Protein AF-A0A522E3K8-F1 (afdb_monomer)

Solvent-accessible surface area (backbone atoms only — not comparable to full-atom values): 30258 Å² total; per-residue (Å²): 134,67,96,82,61,86,82,84,88,85,77,76,88,51,61,49,51,64,60,54,20,60,74,68,75,45,88,80,84,86,80,88,83,59,98,28,49,69,34,51,29,43,29,39,96,42,34,34,47,38,62,95,49,87,54,55,74,51,59,80,55,60,70,47,19,50,51,47,54,36,49,75,70,76,42,31,36,39,35,31,27,65,37,67,68,54,11,47,53,50,15,45,55,36,9,66,66,32,43,83,74,56,54,74,78,45,46,59,54,25,44,54,48,16,54,55,43,23,56,71,42,100,68,58,32,72,66,30,48,50,44,21,55,10,27,53,18,30,13,31,52,50,54,71,46,50,41,69,68,45,52,52,53,51,54,52,34,36,76,71,61,57,42,33,36,39,20,17,28,67,67,57,54,80,70,57,98,71,58,21,35,30,24,33,39,61,42,62,49,39,77,41,92,100,77,42,79,38,70,60,55,40,50,60,50,52,44,43,47,65,28,16,20,29,77,99,78,36,84,46,11,34,24,38,37,51,32,91,36,72,69,49,36,52,54,48,42,51,52,55,73,74,34,74,42,59,70,86,73,70,67,58,87,42,65,71,52,42,45,37,50,52,48,37,34,28,44,74,60,76,21,43,30,69,65,47,45,52,56,55,52,58,72,32,71,50,28,66,73,63,70,65,53,65,73,56,52,53,52,50,52,53,40,51,52,52,36,33,77,72,51,26,32,44,77,55,96,69,35,43,42,46,30,78,61,27,33,48,41,47,75,64,69,51,49,59,67,44,51,52,50,46,52,52,24,50,58,47,37,73,77,45,79,77,43,71,66,17,56,44,33,54,50,42,64,25,74,80,49,56,83,63,60,82,78,51,84,93,46,47,66,63,48,50,53,47,49,66,76,40,53,87,37,52,46,65,86,82,65,53,91,87,41,86,57,25,64,56,51,55,15,11,50,49,49,30,55,53,49,51,38,33,21,68,53,53,48,67,44,57,44,25,72,74,69,70,41,39,64,18,41,48,53,52,51,48,53,49,50,47,50,44,43,48,47,49,31,55,52,28,56,76,71,65,38,64,69,60,28,56,50,43,54,51,53,41,53,28,56,72,53,26,30,48,79,81,40,59,68,44,49,74,42,78,85,31,48,46,68,47,28,51,52,35,40,76,71,69,39,55,44,69,66,47,57,67,70,48,53,64,71,63,38,21,75,71,59,35,56,73,46,28,52,50,43,50,34,58,73,70,69,45,76,79,79,75,82,78,75,84,74,77,88,76,131

Mean predicted aligned error: 6.34 Å

Structure (mmCIF, N/CA/C/O backbone):
data_AF-A0A522E3K8-F1
#
_entry.id   AF-A0A522E3K8-F1
#
loop_
_atom_site.group_PDB
_atom_site.id
_atom_site.type_symbol
_atom_site.label_atom_id
_atom_site.label_alt_id
_atom_site.label_comp_id
_atom_site.label_asym_id
_atom_site.label_entity_id
_atom_site.label_seq_id
_atom_site.pdbx_PDB_ins_code
_atom_site.Cartn_x
_atom_site.Cartn_y
_atom_site.Cartn_z
_atom_site.occupancy
_atom_site.B_iso_or_equiv
_atom_site.auth_seq_id
_atom_site.auth_comp_id
_atom_site.auth_asym_id
_atom_site.auth_atom_id
_atom_site.pdbx_PDB_model_num
ATOM 1 N N . MET A 1 1 ? -5.417 -13.067 -26.392 1.00 51.47 1 MET A N 1
ATOM 2 C CA . MET A 1 1 ? -6.442 -12.063 -26.023 1.00 51.47 1 MET A CA 1
ATOM 3 C C . MET A 1 1 ? -7.796 -12.547 -26.508 1.00 51.47 1 MET A C 1
ATOM 5 O O . MET A 1 1 ? -7.837 -13.231 -27.523 1.00 51.47 1 MET A O 1
ATOM 9 N N . ALA A 1 2 ? -8.871 -12.213 -25.799 1.00 69.19 2 ALA A N 1
ATOM 10 C CA . ALA A 1 2 ? -10.239 -12.568 -26.163 1.00 69.19 2 ALA A CA 1
ATOM 11 C C . ALA A 1 2 ? -10.971 -11.306 -26.665 1.00 69.19 2 ALA A C 1
ATOM 13 O O . ALA A 1 2 ? -11.668 -10.669 -25.883 1.00 69.19 2 ALA A O 1
ATOM 14 N N . PRO A 1 3 ? -10.811 -10.908 -27.944 1.00 68.88 3 PRO A N 1
ATOM 15 C CA . PRO A 1 3 ? -11.401 -9.673 -28.484 1.00 68.88 3 PRO A CA 1
ATOM 16 C C . PRO A 1 3 ? -12.938 -9.681 -28.503 1.00 68.88 3 PRO A C 1
ATOM 18 O O . PRO A 1 3 ? -13.552 -8.653 -28.748 1.00 68.88 3 PRO A O 1
ATOM 21 N N . LYS A 1 4 ? -13.555 -10.843 -28.257 1.00 83.56 4 LYS A N 1
ATOM 22 C CA . LYS A 1 4 ? -15.007 -11.037 -28.145 1.00 83.56 4 LYS A CA 1
ATOM 23 C C . LYS A 1 4 ? -15.462 -11.297 -26.706 1.00 83.56 4 LYS A C 1
ATOM 25 O O . LYS A 1 4 ? -16.575 -11.772 -26.502 1.00 83.56 4 LYS A O 1
ATOM 30 N N . ALA A 1 5 ? -14.590 -11.094 -25.718 1.00 92.25 5 ALA A N 1
ATOM 31 C CA . ALA A 1 5 ? -14.992 -11.233 -24.328 1.00 92.25 5 ALA A CA 1
ATOM 32 C C . ALA A 1 5 ? -16.076 -10.199 -24.015 1.00 92.25 5 ALA A C 1
ATOM 34 O O . ALA A 1 5 ? -15.936 -9.024 -24.349 1.00 92.25 5 ALA A O 1
ATOM 35 N N . GLN A 1 6 ? -17.145 -10.646 -23.364 1.00 92.50 6 GLN A N 1
ATOM 36 C CA . GLN A 1 6 ? -18.132 -9.735 -22.812 1.00 92.50 6 GLN A CA 1
ATOM 37 C C . GLN A 1 6 ? -17.495 -8.975 -21.645 1.00 92.50 6 GLN A C 1
ATOM 39 O O . GLN A 1 6 ? -16.929 -9.587 -20.737 1.00 92.50 6 GLN A O 1
ATOM 44 N N . ILE A 1 7 ? -17.591 -7.647 -21.675 1.00 92.88 7 ILE A N 1
ATOM 45 C CA . ILE A 1 7 ? -17.121 -6.781 -20.595 1.00 92.88 7 ILE A CA 1
ATOM 46 C C . ILE A 1 7 ? -18.321 -6.433 -19.718 1.00 92.88 7 ILE A C 1
ATOM 48 O O . ILE A 1 7 ? -19.308 -5.882 -20.196 1.00 92.88 7 ILE A O 1
ATOM 52 N N . LEU A 1 8 ? -18.220 -6.753 -18.429 1.00 94.81 8 LEU A N 1
ATOM 53 C CA . LEU A 1 8 ? -19.134 -6.278 -17.396 1.00 94.81 8 LEU A CA 1
ATOM 54 C C . LEU A 1 8 ? -18.349 -5.340 -16.475 1.00 94.81 8 LEU A C 1
ATOM 56 O O . LEU A 1 8 ? -17.441 -5.786 -15.774 1.00 94.81 8 LEU A O 1
ATOM 60 N N . ALA A 1 9 ? -18.681 -4.049 -16.500 1.00 93.50 9 ALA A N 1
ATOM 61 C CA . ALA A 1 9 ? -18.054 -3.034 -15.660 1.00 93.50 9 ALA A CA 1
ATOM 62 C C . ALA A 1 9 ? -18.948 -2.718 -14.453 1.00 93.50 9 ALA A C 1
ATOM 64 O O . ALA A 1 9 ? -20.136 -2.451 -14.611 1.00 93.50 9 ALA A O 1
ATOM 65 N N . LEU A 1 10 ? -18.368 -2.749 -13.252 1.00 92.00 10 LEU A N 1
ATOM 66 C CA . LEU A 1 10 ? -19.035 -2.383 -12.002 1.00 92.00 10 LEU A CA 1
ATOM 67 C C . LEU A 1 10 ? -18.313 -1.173 -11.410 1.00 92.00 10 LEU A C 1
ATOM 69 O O . LEU A 1 10 ? -17.104 -1.234 -11.182 1.00 92.00 10 LEU A O 1
ATOM 73 N N . SER A 1 11 ? -19.042 -0.091 -11.152 1.00 88.25 11 SER A N 1
ATOM 74 C CA . SER A 1 11 ? -18.493 1.134 -10.571 1.00 88.25 11 SER A CA 1
ATOM 75 C C . SER A 1 11 ? -19.371 1.651 -9.435 1.00 88.25 11 SER A C 1
ATOM 77 O O . SER A 1 11 ? -20.544 1.298 -9.321 1.00 88.25 11 SER A O 1
ATOM 79 N N . ALA A 1 12 ? -18.800 2.524 -8.602 1.00 83.94 12 ALA A N 1
ATOM 80 C CA . ALA A 1 12 ? -19.603 3.451 -7.812 1.00 83.94 12 ALA A CA 1
ATOM 81 C C . ALA A 1 12 ? -20.347 4.429 -8.743 1.00 83.94 12 ALA A C 1
ATOM 83 O O . ALA A 1 12 ? -20.093 4.462 -9.954 1.00 83.94 12 ALA A O 1
ATOM 84 N N . THR A 1 13 ? -21.241 5.241 -8.179 1.00 82.75 13 THR A N 1
ATOM 85 C CA . THR A 1 13 ? -21.840 6.361 -8.910 1.00 82.75 13 THR A CA 1
ATOM 86 C C . THR A 1 13 ? -20.735 7.311 -9.357 1.00 82.75 13 THR A C 1
ATOM 88 O O . THR A 1 13 ? -19.937 7.766 -8.540 1.00 82.75 13 THR A O 1
ATOM 91 N N . ILE A 1 14 ? -20.677 7.563 -10.660 1.00 88.44 14 ILE A N 1
ATOM 92 C CA . ILE A 1 14 ? -19.719 8.458 -11.307 1.00 88.44 14 ILE A CA 1
ATOM 93 C C . ILE A 1 14 ? -20.481 9.339 -12.290 1.00 88.44 14 ILE A C 1
ATOM 95 O O . ILE A 1 14 ? -21.460 8.894 -12.896 1.00 88.44 14 ILE A O 1
ATOM 99 N N . LYS A 1 15 ? -20.027 10.577 -12.458 1.00 90.38 15 LYS A N 1
ATOM 100 C CA . LYS A 1 15 ? -20.745 11.590 -13.234 1.00 90.38 15 LYS A CA 1
ATOM 101 C C . LYS A 1 15 ? -20.801 11.264 -14.727 1.00 90.38 15 LYS A C 1
ATOM 103 O O . LYS A 1 15 ? -21.875 11.242 -15.322 1.00 90.38 15 LYS A O 1
ATOM 108 N N . ASN A 1 16 ? -19.669 10.896 -15.320 1.00 93.12 16 ASN A N 1
ATOM 109 C CA . ASN A 1 16 ? -19.554 10.542 -16.735 1.00 93.12 16 ASN A CA 1
ATOM 110 C C . ASN A 1 16 ? -19.748 9.035 -17.015 1.00 93.12 16 ASN A C 1
ATOM 112 O O . ASN A 1 16 ? -19.123 8.470 -17.911 1.00 93.12 16 ASN A O 1
ATOM 116 N N . ALA A 1 17 ? -20.649 8.362 -16.285 1.00 93.81 17 ALA A N 1
ATOM 117 C CA . ALA A 1 17 ? -20.928 6.930 -16.476 1.00 93.81 17 ALA A CA 1
ATOM 118 C C . ALA A 1 17 ? -21.375 6.589 -17.908 1.00 93.81 17 ALA A C 1
ATOM 120 O O . ALA A 1 17 ? -21.001 5.547 -18.448 1.00 93.81 17 ALA A O 1
ATOM 121 N N . LYS A 1 18 ? -22.154 7.482 -18.532 1.00 95.06 18 LYS A N 1
ATOM 122 C CA . LYS A 1 18 ? -22.599 7.330 -19.921 1.00 95.06 18 LYS A CA 1
ATOM 123 C C . LYS A 1 18 ? -21.429 7.326 -20.898 1.00 95.06 18 LYS A C 1
ATOM 125 O O . LYS A 1 18 ? -21.363 6.453 -21.748 1.00 95.06 18 LYS A O 1
ATOM 130 N N . GLU A 1 19 ? -20.482 8.237 -20.717 1.00 95.25 19 GLU A N 1
ATOM 131 C CA . GLU A 1 19 ? -19.286 8.319 -21.550 1.00 95.25 19 GLU A CA 1
ATOM 132 C C . GLU A 1 19 ? -18.464 7.021 -21.495 1.00 95.25 19 GLU A C 1
ATOM 134 O O . GLU A 1 19 ? -18.046 6.491 -22.523 1.00 95.25 19 GLU A O 1
ATOM 139 N N . LEU A 1 20 ? -18.282 6.458 -20.296 1.00 94.69 20 LEU A N 1
ATOM 140 C CA . LEU A 1 20 ? -17.601 5.173 -20.122 1.00 94.69 20 LEU A CA 1
ATOM 141 C C . LEU A 1 20 ? -18.371 4.007 -20.753 1.00 94.69 20 LEU A C 1
ATOM 143 O O . LEU A 1 20 ? -17.749 3.120 -21.338 1.00 94.69 20 LEU A O 1
ATOM 147 N N . ALA A 1 21 ? -19.701 3.991 -20.641 1.00 95.44 21 ALA A N 1
ATOM 148 C CA . ALA A 1 21 ? -20.534 2.971 -21.271 1.00 95.44 21 ALA A CA 1
ATOM 149 C C . ALA A 1 21 ? -20.460 3.046 -22.803 1.00 95.44 21 ALA A C 1
ATOM 151 O O . ALA A 1 21 ? -20.283 2.014 -23.450 1.00 95.44 21 ALA A O 1
ATOM 152 N N . ASP A 1 22 ? -20.505 4.256 -23.364 1.00 95.75 22 ASP A N 1
ATOM 153 C CA . ASP A 1 22 ? -20.378 4.500 -24.800 1.00 95.75 22 ASP A CA 1
ATOM 154 C C . ASP A 1 22 ? -18.996 4.046 -25.309 1.00 95.75 22 ASP A C 1
ATOM 156 O O . ASP A 1 22 ? -18.911 3.318 -26.299 1.00 95.75 22 ASP A O 1
ATOM 160 N N . TRP A 1 23 ? -17.915 4.368 -24.586 1.00 95.06 23 TRP A N 1
ATOM 161 C CA . TRP A 1 23 ? -16.562 3.896 -24.912 1.00 95.06 23 TRP A CA 1
ATOM 162 C C . TRP A 1 23 ? -16.442 2.364 -24.889 1.00 95.06 23 TRP A C 1
ATOM 164 O O . TRP A 1 23 ? -15.825 1.767 -25.775 1.00 95.06 23 TRP A O 1
ATOM 174 N N . LEU A 1 24 ? -17.039 1.710 -23.889 1.00 93.94 24 LEU A N 1
ATOM 175 C CA . LEU A 1 24 ? -17.042 0.250 -23.766 1.00 93.94 24 LEU A CA 1
ATOM 176 C C . LEU A 1 24 ? -18.034 -0.438 -24.718 1.00 93.94 24 LEU A C 1
ATOM 178 O O . LEU A 1 24 ? -18.063 -1.670 -24.756 1.00 93.94 24 LEU A O 1
ATOM 182 N N . ASN A 1 25 ? -18.838 0.329 -25.466 1.00 93.50 25 ASN A N 1
ATOM 183 C CA . ASN A 1 25 ? -19.976 -0.162 -26.242 1.00 93.50 25 ASN A CA 1
ATOM 184 C C . ASN A 1 25 ? -20.892 -1.070 -25.394 1.00 93.50 25 ASN A C 1
ATOM 186 O O . ASN A 1 25 ? -21.233 -2.194 -25.775 1.00 93.50 25 ASN A O 1
ATOM 190 N N . ALA A 1 26 ? -21.224 -0.599 -24.193 1.00 95.50 26 ALA A N 1
ATOM 191 C CA . ALA A 1 26 ? -21.972 -1.333 -23.186 1.00 95.50 26 ALA A CA 1
ATOM 192 C C . ALA A 1 26 ? -23.319 -0.663 -22.895 1.00 95.50 26 ALA A C 1
ATOM 194 O O . ALA A 1 26 ? -23.451 0.559 -22.918 1.00 95.50 26 ALA A O 1
ATOM 195 N N . ALA A 1 27 ? -24.326 -1.471 -22.561 1.00 97.06 27 ALA A N 1
ATOM 196 C CA . ALA A 1 27 ? -25.574 -0.944 -22.028 1.00 97.06 27 ALA A CA 1
ATOM 197 C C . ALA A 1 27 ? -25.332 -0.346 -20.634 1.00 97.06 27 ALA A C 1
ATOM 199 O O . ALA A 1 27 ? -24.762 -1.004 -19.760 1.00 97.06 27 ALA A O 1
ATOM 200 N N . LEU A 1 28 ? -25.787 0.890 -20.424 1.00 96.56 28 LEU A N 1
ATOM 201 C CA . LEU A 1 28 ? -25.683 1.571 -19.140 1.00 96.56 28 LEU A CA 1
ATOM 202 C C . LEU A 1 28 ? -26.894 1.250 -18.260 1.00 96.56 28 LEU A C 1
ATOM 204 O O . LEU A 1 28 ? -28.037 1.488 -18.646 1.00 96.56 28 LEU A O 1
ATOM 208 N N . PHE A 1 29 ? -26.628 0.776 -17.046 1.00 95.38 29 PHE A N 1
ATOM 209 C CA . PHE A 1 29 ? -27.624 0.641 -15.990 1.00 95.38 29 PHE A CA 1
ATOM 210 C C . PHE A 1 29 ? -27.194 1.489 -14.793 1.00 95.38 29 PHE A C 1
ATOM 212 O O . PHE A 1 29 ? -26.160 1.220 -14.183 1.00 95.38 29 PHE A O 1
ATOM 219 N N . ILE A 1 30 ? -27.983 2.515 -14.468 1.00 93.00 30 ILE A N 1
ATOM 220 C CA . ILE A 1 30 ? -27.790 3.360 -13.285 1.00 93.00 30 ILE A CA 1
ATOM 221 C C . ILE A 1 30 ? -28.925 3.064 -12.314 1.00 93.00 30 ILE A C 1
ATOM 223 O O . ILE A 1 30 ? -30.093 3.051 -12.698 1.00 93.00 30 ILE A O 1
ATOM 227 N N . SER A 1 31 ? -28.577 2.845 -11.050 1.00 90.38 31 SER A N 1
ATOM 228 C CA . SER A 1 31 ? -29.545 2.714 -9.972 1.00 90.38 31 SER A CA 1
ATOM 229 C C . SER A 1 31 ? -29.001 3.359 -8.707 1.00 90.38 31 SER A C 1
ATOM 231 O O . SER A 1 31 ? -27.842 3.166 -8.345 1.00 90.38 31 SER A O 1
ATOM 233 N N . ASP A 1 32 ? -29.862 4.108 -8.035 1.00 86.25 32 ASP A N 1
ATOM 234 C CA . ASP A 1 32 ? -29.684 4.649 -6.691 1.00 86.25 32 ASP A CA 1
ATOM 235 C C . ASP A 1 32 ? -30.239 3.702 -5.612 1.00 86.25 32 ASP A C 1
ATOM 237 O O . ASP A 1 32 ? -30.225 4.027 -4.423 1.00 86.25 32 ASP A O 1
ATOM 241 N N . PHE A 1 33 ? -30.714 2.512 -6.006 1.00 90.19 33 PHE A N 1
ATOM 242 C CA . PHE A 1 33 ? -31.269 1.535 -5.084 1.00 90.19 33 PHE A C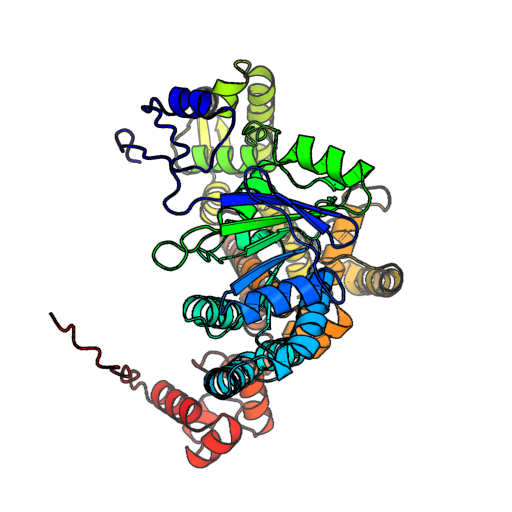A 1
ATOM 243 C C . PHE A 1 33 ? -30.236 1.132 -4.032 1.00 90.19 33 PHE A C 1
ATOM 245 O O . PHE A 1 33 ? -29.145 0.641 -4.338 1.00 90.19 33 PHE A O 1
ATOM 252 N N . ARG A 1 34 ? -30.625 1.264 -2.762 1.00 88.94 34 ARG A N 1
ATOM 253 C CA . ARG A 1 34 ? -29.852 0.773 -1.621 1.00 88.94 34 ARG A CA 1
ATOM 254 C C . ARG A 1 34 ? -30.723 -0.145 -0.766 1.00 88.94 34 ARG A C 1
ATOM 256 O O . ARG A 1 34 ? -31.820 0.259 -0.388 1.00 88.94 34 ARG A O 1
ATOM 263 N N . PRO A 1 35 ? -30.234 -1.348 -0.394 1.00 89.50 35 PRO A N 1
ATOM 264 C CA . PRO A 1 35 ? -30.987 -2.269 0.462 1.00 89.50 35 PRO A CA 1
ATOM 265 C C . PRO A 1 35 ? -31.319 -1.702 1.846 1.00 89.50 35 PRO A C 1
ATOM 267 O O . PRO A 1 35 ? -32.273 -2.139 2.480 1.00 89.50 35 PRO A O 1
ATOM 270 N N . VAL A 1 36 ? -30.501 -0.763 2.330 1.00 93.81 36 VAL A N 1
ATOM 271 C CA . VAL A 1 36 ? -30.665 -0.086 3.617 1.00 93.81 36 VAL A CA 1
ATOM 272 C C . VAL A 1 36 ? -30.681 1.413 3.354 1.00 93.81 36 VAL A C 1
ATOM 274 O O . VAL A 1 36 ? -29.772 1.933 2.702 1.00 93.81 36 VAL A O 1
ATOM 277 N N . LYS A 1 37 ? -31.709 2.105 3.856 1.00 94.69 37 LYS A N 1
ATOM 278 C CA . LYS A 1 37 ? -31.842 3.560 3.712 1.00 94.69 37 LYS A CA 1
ATOM 279 C C . LYS A 1 37 ? -30.668 4.263 4.398 1.00 94.69 37 LYS A C 1
ATOM 281 O O . LYS A 1 37 ? -30.340 3.916 5.529 1.00 94.69 37 LYS A O 1
ATOM 286 N N . LEU A 1 38 ? -30.064 5.253 3.744 1.00 96.00 38 LEU A N 1
ATOM 287 C CA . LEU A 1 38 ? -29.028 6.101 4.339 1.00 96.00 38 LEU A CA 1
ATOM 288 C C . LEU A 1 38 ? -29.617 7.458 4.723 1.00 96.00 38 LEU A C 1
ATOM 290 O O . LEU A 1 38 ? -30.297 8.076 3.909 1.00 96.00 38 LEU A O 1
ATOM 294 N N . TYR A 1 39 ? -29.306 7.918 5.932 1.00 97.12 39 TYR A N 1
ATOM 295 C CA . TYR A 1 39 ? -29.454 9.314 6.331 1.00 97.12 39 TYR A CA 1
ATOM 296 C C . TYR A 1 39 ? -28.076 9.976 6.383 1.00 97.12 39 TYR A C 1
ATOM 298 O O . TYR A 1 39 ? -27.229 9.588 7.193 1.00 97.12 39 TYR A O 1
ATOM 306 N N . GLU A 1 40 ? -27.854 10.950 5.504 1.00 97.19 40 GLU A N 1
ATOM 307 C CA . GLU A 1 40 ? -26.673 11.817 5.513 1.00 97.19 40 GLU A CA 1
ATOM 308 C C . GLU A 1 40 ? -26.946 13.014 6.434 1.00 97.19 40 GLU A C 1
ATOM 310 O O . GLU A 1 40 ? -28.063 13.535 6.468 1.00 97.19 40 GLU A O 1
ATOM 315 N N . GLY A 1 41 ? -25.954 13.417 7.222 1.00 96.06 41 GLY A N 1
ATOM 316 C CA . GLY A 1 41 ? -26.061 14.563 8.113 1.00 96.06 41 GLY A CA 1
ATOM 317 C C . GLY A 1 41 ? -24.718 15.214 8.406 1.00 96.06 41 GLY A C 1
ATOM 318 O O . GLY A 1 41 ? -23.658 14.618 8.191 1.00 96.06 41 GLY A O 1
ATOM 319 N N . VAL A 1 42 ? -24.781 16.438 8.918 1.00 96.31 42 VAL A N 1
ATOM 320 C CA . VAL A 1 42 ? -23.621 17.241 9.311 1.00 96.31 42 VAL A CA 1
ATOM 321 C C . VAL A 1 42 ? -23.700 17.523 10.808 1.00 96.31 42 VAL A C 1
ATOM 323 O O . VAL A 1 42 ? -24.779 17.787 11.341 1.00 96.31 42 VAL A O 1
ATOM 326 N N . SER A 1 43 ? -22.566 17.396 11.492 1.00 94.94 43 SER A N 1
ATOM 327 C CA . SER A 1 43 ? -22.425 17.684 12.919 1.00 94.94 43 SER A CA 1
ATOM 328 C C . SER A 1 43 ? -21.695 19.006 13.111 1.00 94.94 43 SER A C 1
ATOM 330 O O . SER A 1 43 ? -20.666 19.244 12.474 1.00 94.94 43 SER A O 1
ATOM 332 N N . THR A 1 44 ? -22.239 19.879 13.952 1.00 92.69 44 THR A N 1
ATOM 333 C CA . THR A 1 44 ? -21.642 21.166 14.338 1.00 92.69 44 THR A CA 1
ATOM 334 C C . THR A 1 44 ? -22.025 21.447 15.787 1.00 92.69 44 THR A C 1
ATOM 336 O O . THR A 1 44 ? -23.171 21.229 16.172 1.00 92.69 44 THR A O 1
ATOM 339 N N . ASP A 1 45 ? -21.068 21.857 16.622 1.00 87.31 45 ASP A N 1
ATOM 340 C CA . ASP A 1 45 ? -21.290 22.128 18.053 1.00 87.31 45 ASP A CA 1
ATOM 341 C C . ASP A 1 45 ? -22.011 20.988 18.810 1.00 87.31 45 ASP A C 1
ATOM 343 O O . ASP A 1 45 ? -22.822 21.209 19.709 1.00 87.31 45 ASP A O 1
ATOM 347 N N . SER A 1 46 ? -21.675 19.732 18.477 1.00 88.19 46 SER A N 1
ATOM 348 C CA . SER A 1 46 ? -22.287 18.507 19.034 1.00 88.19 46 SER A CA 1
ATOM 349 C C . SER A 1 46 ? -23.776 18.310 18.717 1.00 88.19 46 SER A C 1
ATOM 351 O O . SER A 1 46 ? -24.427 17.455 19.324 1.00 88.19 46 SER A O 1
ATOM 353 N N . GLU A 1 47 ? -24.325 19.055 17.762 1.00 92.25 47 GLU A N 1
ATOM 354 C CA . GLU A 1 47 ? -25.665 18.860 17.221 1.00 92.25 47 GLU A CA 1
ATOM 355 C C . GLU A 1 47 ? -25.579 18.314 15.797 1.00 92.25 47 GLU A C 1
ATOM 357 O O . GLU A 1 47 ? -24.864 18.845 14.950 1.00 92.25 47 GLU A O 1
ATOM 362 N N . ILE A 1 48 ? -26.304 17.227 15.534 1.00 94.81 48 ILE A N 1
ATOM 363 C CA . ILE A 1 48 ? -26.312 16.582 14.222 1.00 94.81 48 ILE A CA 1
ATOM 364 C C . ILE A 1 48 ? -27.614 16.920 13.523 1.00 94.81 48 ILE A C 1
ATOM 366 O O . ILE A 1 48 ? -28.689 16.614 14.040 1.00 94.81 48 ILE A O 1
ATOM 370 N N . ARG A 1 49 ? -27.510 17.476 12.318 1.00 95.44 49 ARG A N 1
ATOM 371 C CA . ARG A 1 49 ? -28.639 17.744 11.426 1.00 95.44 49 ARG A CA 1
ATOM 372 C C . ARG A 1 49 ? -28.636 16.714 10.302 1.00 95.44 49 ARG A C 1
ATOM 374 O O . ARG A 1 49 ? -27.648 16.596 9.585 1.00 95.44 49 ARG A O 1
ATOM 381 N N . PHE A 1 50 ? -29.717 15.944 10.170 1.00 95.56 50 PHE A N 1
ATOM 382 C CA . PHE A 1 50 ? -29.873 14.944 9.109 1.00 95.56 50 PHE A CA 1
ATOM 383 C C . PHE A 1 50 ? -30.814 15.429 8.010 1.00 95.56 50 PHE A C 1
ATOM 385 O O . PHE A 1 50 ? -31.826 16.077 8.272 1.00 95.56 50 PHE A O 1
ATOM 392 N N . HIS A 1 51 ? -30.551 14.989 6.784 1.00 91.19 51 HIS A N 1
ATOM 393 C CA . HIS A 1 51 ? -31.480 15.141 5.673 1.00 91.19 51 HIS A CA 1
ATOM 394 C C . HIS A 1 51 ? -32.551 14.046 5.732 1.00 91.19 51 HIS A C 1
ATOM 396 O O . HIS A 1 51 ? -32.272 12.862 5.538 1.00 91.19 51 HIS A O 1
ATOM 402 N N . GLY A 1 52 ? -33.801 14.434 5.998 1.00 87.62 52 GLY A N 1
ATOM 403 C CA . GLY A 1 52 ? -34.952 13.523 5.970 1.00 87.62 52 GLY A CA 1
ATOM 404 C C . GLY A 1 52 ? -35.180 12.699 7.245 1.00 87.62 52 GLY A C 1
ATOM 405 O O . GLY A 1 52 ? -35.950 11.735 7.208 1.00 87.62 52 GLY A O 1
ATOM 406 N N . LYS A 1 53 ? -34.534 13.063 8.359 1.00 91.69 53 LYS A N 1
ATOM 407 C CA . LYS A 1 53 ? -34.767 12.525 9.710 1.00 91.69 53 LYS A CA 1
ATOM 408 C C . LYS A 1 53 ? -34.504 13.624 10.745 1.00 91.69 53 LYS A C 1
ATOM 410 O O . LYS A 1 53 ? -33.708 14.520 10.492 1.00 91.69 53 LYS A O 1
ATOM 415 N N . GLU A 1 54 ? -35.138 13.540 11.912 1.00 93.06 54 GLU A N 1
ATOM 416 C CA . GLU A 1 54 ? -34.803 14.411 13.042 1.00 93.06 54 GLU A CA 1
ATOM 417 C C . GLU A 1 54 ? -33.345 14.239 13.495 1.00 93.06 54 GLU A C 1
ATOM 419 O O . GLU A 1 54 ? -32.826 13.124 13.634 1.00 93.06 54 GLU A O 1
ATOM 424 N N . GLY A 1 55 ? -32.703 15.384 13.719 1.00 93.19 55 GLY A N 1
ATOM 425 C CA . GLY A 1 55 ? -31.391 15.492 14.334 1.00 93.19 55 GLY A CA 1
ATOM 426 C C . GLY A 1 55 ? -31.402 15.169 15.825 1.00 93.19 55 GLY A C 1
ATOM 427 O O . GLY A 1 55 ? -32.454 15.019 16.445 1.00 93.19 55 GLY A O 1
ATOM 428 N N . TYR A 1 56 ? -30.218 15.075 16.419 1.00 93.81 56 TYR A N 1
ATOM 429 C CA . TYR A 1 56 ? -30.082 14.944 17.868 1.00 93.81 56 TYR A CA 1
ATOM 430 C C . TYR A 1 56 ? -28.742 15.506 18.348 1.00 93.81 56 TYR A C 1
ATOM 432 O O . TYR A 1 56 ? -27.778 15.618 17.586 1.00 93.81 56 TYR A O 1
ATOM 440 N N . LYS A 1 57 ? -28.681 15.835 19.641 1.00 91.75 57 LYS A N 1
ATOM 441 C CA . LYS A 1 57 ? -27.462 16.298 20.313 1.00 91.75 57 LYS A CA 1
ATOM 442 C C . LYS A 1 57 ? -26.665 15.130 20.877 1.00 91.75 57 LYS A C 1
ATOM 444 O O . LYS A 1 57 ? -27.232 14.187 21.430 1.00 91.75 57 LYS A O 1
ATOM 449 N N . ILE A 1 58 ? -25.346 15.208 20.759 1.00 88.25 58 ILE A N 1
ATOM 450 C CA . ILE A 1 58 ? -24.399 14.270 21.354 1.00 88.25 58 ILE A CA 1
ATOM 451 C C . ILE A 1 58 ? -23.893 14.830 22.679 1.00 88.25 58 ILE A C 1
ATOM 453 O O . ILE A 1 58 ? -23.472 15.980 22.771 1.00 88.25 58 ILE A O 1
ATOM 457 N N . ALA A 1 59 ? -23.930 13.997 23.715 1.00 78.19 59 ALA A N 1
ATOM 458 C CA . ALA A 1 59 ? -23.319 14.305 25.000 1.00 78.19 59 ALA A CA 1
ATOM 459 C C . ALA A 1 59 ? -21.811 13.985 24.989 1.00 78.19 59 ALA A C 1
ATOM 461 O O . ALA A 1 59 ? -21.379 13.069 24.294 1.00 78.19 59 ALA A O 1
ATOM 462 N N . ASP A 1 60 ? -21.041 14.683 25.831 1.00 64.88 60 ASP A N 1
ATOM 463 C CA . ASP A 1 60 ? -19.672 14.317 26.232 1.00 64.88 60 ASP A CA 1
ATOM 464 C C . ASP A 1 60 ? -18.631 14.160 25.107 1.00 64.88 60 ASP A C 1
ATOM 466 O O . ASP A 1 60 ? -17.968 13.125 24.988 1.00 64.88 60 ASP A O 1
ATOM 470 N N . GLY A 1 61 ? -18.398 15.240 24.357 1.00 66.00 61 GLY A N 1
ATOM 471 C CA . GLY A 1 61 ? -17.376 15.290 23.310 1.00 66.00 61 GLY A CA 1
ATOM 472 C C . GLY A 1 61 ? -17.832 14.576 22.041 1.00 66.00 61 GLY A C 1
ATOM 473 O O . GLY A 1 61 ? -18.317 13.451 22.077 1.00 66.00 61 GLY A O 1
ATOM 474 N N . GLU A 1 62 ? -17.685 15.245 20.903 1.00 81.12 62 GLU A N 1
ATOM 475 C CA . GLU A 1 62 ? -18.363 14.852 19.667 1.00 81.12 62 GLU A CA 1
ATOM 476 C C . GLU A 1 62 ? -17.976 13.432 19.207 1.00 81.12 62 GLU A C 1
ATOM 478 O O . GLU A 1 62 ? -18.841 12.584 18.991 1.00 81.12 62 GLU A O 1
ATOM 483 N N . ASP A 1 63 ? -16.678 13.115 19.171 1.00 91.81 63 ASP A N 1
ATOM 484 C CA . ASP A 1 63 ? -16.190 11.814 18.704 1.00 91.81 63 ASP A CA 1
ATOM 485 C C . ASP A 1 63 ? -16.530 10.646 19.657 1.00 91.81 63 ASP A C 1
ATOM 487 O O . ASP A 1 63 ? -17.083 9.619 19.244 1.00 91.81 63 ASP A O 1
ATOM 491 N N . GLU A 1 64 ? -16.156 10.751 20.938 1.00 93.38 64 GLU A N 1
ATOM 492 C CA . GLU A 1 64 ? -16.378 9.685 21.919 1.00 93.38 64 GLU A CA 1
ATOM 493 C C . GLU A 1 64 ? -17.855 9.531 22.263 1.00 93.38 64 GLU A C 1
ATOM 495 O O . GLU A 1 64 ? -18.317 8.399 22.418 1.00 93.38 64 GLU A O 1
ATOM 500 N N . GLY A 1 65 ? -18.600 10.634 22.327 1.00 93.94 65 GLY A N 1
ATOM 501 C CA . GLY A 1 65 ? -20.046 10.637 22.499 1.00 93.94 65 GLY A CA 1
ATOM 502 C C . GLY A 1 65 ? -20.753 9.906 21.359 1.00 93.94 65 GLY A C 1
ATOM 503 O O . GLY A 1 65 ? -21.597 9.043 21.610 1.00 93.94 65 GLY A O 1
ATOM 504 N N . LEU A 1 66 ? -20.343 10.135 20.104 1.00 94.75 66 LEU A N 1
ATOM 505 C CA . LEU A 1 66 ? -20.842 9.383 18.946 1.00 94.75 66 LEU A CA 1
ATOM 506 C C . LEU A 1 66 ? -20.556 7.881 19.057 1.00 94.75 66 LEU A C 1
ATOM 508 O O . LEU A 1 66 ? -21.419 7.059 18.720 1.00 94.75 66 LEU A O 1
ATOM 512 N N . ALA A 1 67 ? -19.360 7.510 19.516 1.00 96.00 67 ALA A N 1
ATOM 513 C CA . ALA A 1 67 ? -18.979 6.115 19.705 1.00 96.00 67 ALA A CA 1
ATOM 514 C C . ALA A 1 67 ? -19.783 5.450 20.835 1.00 96.00 67 ALA A C 1
ATOM 516 O O . ALA A 1 67 ? -20.311 4.353 20.645 1.00 96.00 67 ALA A O 1
ATOM 517 N N . LEU A 1 68 ? -19.933 6.124 21.978 1.00 95.25 68 LEU A N 1
ATOM 518 C CA . LEU A 1 68 ? -20.720 5.653 23.120 1.00 95.25 68 LEU A CA 1
ATOM 519 C C . LEU A 1 68 ? -22.196 5.501 22.761 1.00 95.25 68 LEU A C 1
ATOM 521 O O . LEU A 1 68 ? -22.777 4.453 23.035 1.00 95.25 68 LEU A O 1
ATOM 525 N N . HIS A 1 69 ? -22.778 6.489 22.079 1.00 94.81 69 HIS A N 1
ATOM 526 C CA . HIS A 1 69 ? -24.146 6.417 21.572 1.00 94.81 69 HIS A CA 1
ATOM 527 C C . HIS A 1 69 ? -24.333 5.206 20.648 1.00 94.81 69 HIS A C 1
ATOM 529 O O . HIS A 1 69 ? -25.269 4.426 20.808 1.00 94.81 69 HIS A O 1
ATOM 535 N N . THR A 1 70 ? -23.404 4.999 19.710 1.00 95.44 70 THR A N 1
ATOM 536 C CA . THR A 1 70 ? -23.447 3.853 18.790 1.00 95.44 70 THR A CA 1
ATOM 537 C C . THR A 1 70 ? -23.416 2.518 19.539 1.00 95.44 70 THR A C 1
ATOM 539 O O . THR A 1 70 ? -24.211 1.624 19.245 1.00 95.44 70 THR A O 1
ATOM 542 N N . ILE A 1 71 ? -22.519 2.376 20.519 1.00 94.75 71 ILE A N 1
ATOM 543 C CA . ILE A 1 71 ? -22.402 1.154 21.325 1.00 94.75 71 ILE A CA 1
ATOM 544 C C . ILE A 1 71 ? -23.640 0.952 22.201 1.00 94.75 71 ILE A C 1
ATOM 546 O O . ILE A 1 71 ? -24.113 -0.177 22.313 1.00 94.75 71 ILE A O 1
ATOM 550 N N . GLY A 1 72 ? -24.201 2.025 22.767 1.00 93.50 72 GLY A N 1
ATOM 551 C CA . GLY A 1 72 ? -25.429 1.988 23.565 1.00 93.50 72 GLY A CA 1
ATOM 552 C C . GLY A 1 72 ? -26.638 1.457 22.790 1.00 93.50 72 GLY A C 1
ATOM 553 O O . GLY A 1 72 ? -27.491 0.790 23.365 1.00 93.50 72 GLY A O 1
ATOM 554 N N . LEU A 1 73 ? -26.665 1.660 21.469 1.00 93.44 73 LEU A N 1
ATOM 555 C CA . LEU A 1 73 ? -27.670 1.086 20.567 1.00 93.44 73 LEU A CA 1
ATOM 556 C C . LEU A 1 73 ? -27.362 -0.361 20.130 1.00 93.44 73 LEU A C 1
ATOM 558 O O . LEU A 1 73 ? -28.076 -0.922 19.297 1.00 93.44 73 LEU A O 1
ATOM 562 N N . GLY A 1 74 ? -26.278 -0.965 20.625 1.00 93.56 74 GLY A N 1
ATOM 563 C CA . GLY A 1 74 ? -25.807 -2.279 20.178 1.00 93.56 74 GLY A CA 1
ATOM 564 C C . GLY A 1 74 ? -25.313 -2.284 18.726 1.00 93.56 74 GLY A C 1
ATOM 565 O O . GLY A 1 74 ? -25.341 -3.320 18.056 1.00 93.56 74 GLY A O 1
ATOM 566 N N . LYS A 1 75 ? -24.899 -1.124 18.205 1.00 95.88 75 LYS A N 1
ATOM 567 C CA . LYS A 1 75 ? -24.470 -0.929 16.815 1.00 95.88 75 LYS A CA 1
ATOM 568 C C . LYS A 1 75 ? -22.946 -0.785 16.712 1.00 95.88 75 LYS A C 1
ATOM 570 O O . LYS A 1 75 ? -22.220 -0.830 17.703 1.00 95.88 75 LYS A O 1
ATOM 575 N N . GLN A 1 76 ? -22.455 -0.655 15.481 1.00 97.38 76 GLN A N 1
ATOM 576 C CA . GLN A 1 76 ? -21.035 -0.484 15.158 1.00 97.38 76 GLN A CA 1
ATOM 577 C C . GLN A 1 76 ? -20.835 0.757 14.287 1.00 97.38 76 GLN A C 1
ATOM 579 O O . GLN A 1 76 ? -21.741 1.111 13.524 1.00 97.38 76 GLN A O 1
ATOM 584 N N . ALA A 1 77 ? -19.651 1.371 14.359 1.00 98.06 77 ALA A N 1
ATOM 585 C CA . ALA A 1 77 ? -19.312 2.542 13.552 1.00 98.06 77 ALA A CA 1
ATOM 586 C C . ALA A 1 77 ? -17.915 2.487 12.922 1.00 98.06 77 ALA A C 1
ATOM 588 O O . ALA A 1 77 ? -16.978 1.906 13.480 1.00 98.06 77 ALA A O 1
ATOM 589 N N . LEU A 1 78 ? -17.786 3.163 11.779 1.00 98.31 78 LEU A N 1
ATOM 590 C CA . LEU A 1 78 ? -16.513 3.517 11.153 1.00 98.31 78 LEU A CA 1
ATOM 591 C C . LEU A 1 78 ? -16.267 5.019 11.299 1.00 98.31 78 LEU A C 1
ATOM 593 O O . LEU A 1 78 ? -17.149 5.810 10.991 1.00 98.31 78 LEU A O 1
ATOM 597 N N . PHE A 1 79 ? -15.065 5.409 11.707 1.00 98.19 79 PHE A N 1
ATOM 598 C CA . PHE A 1 79 ? -14.611 6.797 11.769 1.00 98.19 79 PHE A CA 1
ATOM 599 C C . PHE A 1 79 ? -13.474 6.994 10.767 1.00 98.19 79 PHE A C 1
ATOM 601 O O . PHE A 1 79 ? -12.423 6.366 10.895 1.00 98.19 79 PHE A O 1
ATOM 608 N N . PHE A 1 80 ? -13.659 7.870 9.787 1.00 97.62 80 PHE A N 1
ATOM 609 C CA . PHE A 1 80 ? -12.651 8.217 8.794 1.00 97.62 80 PHE A CA 1
ATOM 610 C C . PHE A 1 80 ? -11.923 9.507 9.172 1.00 97.62 80 PHE A C 1
ATOM 612 O O . PHE A 1 80 ? -12.542 10.542 9.416 1.00 97.62 80 PHE A O 1
ATOM 619 N N . VAL A 1 81 ? -10.593 9.431 9.212 1.00 96.25 81 VAL A N 1
ATOM 620 C CA . VAL A 1 81 ? -9.687 10.524 9.598 1.00 96.25 81 VAL A CA 1
ATOM 621 C C . VAL A 1 81 ? -8.549 10.682 8.591 1.00 96.25 81 VAL A C 1
ATOM 623 O O . VAL A 1 81 ? -8.180 9.740 7.889 1.00 96.25 81 VAL A O 1
ATOM 626 N N . ALA A 1 82 ? -7.934 11.862 8.539 1.00 93.06 82 ALA A N 1
ATOM 627 C CA . ALA A 1 82 ? -6.988 12.210 7.476 1.00 93.06 82 ALA A CA 1
ATOM 628 C C . ALA A 1 82 ? -5.633 11.489 7.573 1.00 93.06 82 ALA A C 1
ATOM 630 O O . ALA A 1 82 ? -4.968 11.267 6.557 1.00 93.06 82 ALA A O 1
ATOM 631 N N . THR A 1 83 ? -5.188 11.147 8.788 1.00 92.75 83 THR A N 1
ATOM 632 C CA . THR A 1 83 ? -3.833 10.626 9.027 1.00 92.75 83 THR A CA 1
ATOM 633 C C . THR A 1 83 ? -3.826 9.360 9.875 1.00 92.75 83 THR A C 1
ATOM 635 O O . THR A 1 83 ? -4.716 9.125 10.691 1.00 92.75 83 THR A O 1
ATOM 638 N N . ARG A 1 84 ? -2.764 8.557 9.729 1.00 93.06 84 ARG A N 1
ATOM 639 C CA . ARG A 1 84 ? -2.545 7.347 10.541 1.00 93.06 84 ARG A CA 1
ATOM 640 C C . ARG A 1 84 ? -2.467 7.682 12.033 1.00 93.06 84 ARG A C 1
ATOM 642 O O . ARG A 1 84 ? -3.108 7.023 12.841 1.00 93.06 84 ARG A O 1
ATOM 649 N N . ARG A 1 85 ? -1.751 8.759 12.381 1.00 94.19 85 ARG A N 1
ATOM 650 C CA . ARG A 1 85 ? -1.625 9.243 13.763 1.00 94.19 85 ARG A CA 1
ATOM 651 C C . ARG A 1 85 ? -2.981 9.637 14.346 1.00 94.19 85 ARG A C 1
ATOM 653 O O . ARG A 1 85 ? -3.263 9.287 15.488 1.00 94.19 85 ARG A O 1
ATOM 660 N N . SER A 1 86 ? -3.819 10.321 13.564 1.00 96.06 86 SER A N 1
ATOM 661 C CA . SER A 1 86 ? -5.186 10.658 13.975 1.00 96.06 86 SER A CA 1
ATOM 662 C C . SER A 1 86 ? -6.024 9.399 14.201 1.00 96.06 86 SER A C 1
ATOM 664 O O . SER A 1 86 ? -6.758 9.343 15.180 1.00 96.06 86 SER A O 1
ATOM 666 N N . ALA A 1 87 ? -5.879 8.368 13.357 1.00 97.38 87 ALA A N 1
ATOM 667 C CA . ALA A 1 87 ? -6.614 7.111 13.519 1.00 97.38 87 ALA A CA 1
ATOM 668 C C . ALA A 1 87 ? -6.223 6.413 14.825 1.00 97.38 87 ALA A C 1
ATOM 670 O O . ALA A 1 87 ? -7.098 6.078 15.624 1.00 97.38 87 ALA A O 1
ATOM 671 N N . GLU A 1 88 ? -4.920 6.267 15.082 1.00 98.00 88 GLU A N 1
ATOM 672 C CA . GLU A 1 88 ? -4.414 5.692 16.332 1.00 98.00 88 GLU A CA 1
ATOM 673 C C . GLU A 1 88 ? -4.888 6.474 17.564 1.00 98.00 88 GLU A C 1
ATOM 675 O O . GLU A 1 88 ? -5.402 5.883 18.512 1.00 98.00 88 GLU A O 1
ATOM 680 N N . SER A 1 89 ? -4.743 7.803 17.544 1.00 97.62 89 SER A N 1
ATOM 681 C CA . SER A 1 89 ? -5.104 8.665 18.673 1.00 97.62 89 SER A CA 1
ATOM 682 C C . SER A 1 89 ? -6.603 8.636 18.968 1.00 97.62 89 SER A C 1
ATOM 684 O O . SER A 1 89 ? -6.999 8.555 20.132 1.00 97.62 89 SER A O 1
ATOM 686 N N . LEU A 1 90 ? -7.436 8.658 17.925 1.00 97.56 90 LEU A N 1
ATOM 687 C CA . LEU A 1 90 ? -8.883 8.601 18.073 1.00 97.56 90 LEU A CA 1
ATOM 688 C C . LEU A 1 90 ? -9.341 7.238 18.608 1.00 97.56 90 LEU A C 1
ATOM 690 O O . LEU A 1 90 ? -10.174 7.187 19.509 1.00 97.56 90 LEU A O 1
ATOM 694 N N . ALA A 1 91 ? -8.764 6.136 18.116 1.00 98.31 91 ALA A N 1
ATOM 695 C CA . ALA A 1 91 ? -9.078 4.803 18.631 1.00 98.31 91 ALA A CA 1
ATOM 696 C C . ALA A 1 91 ? -8.705 4.666 20.109 1.00 98.31 91 ALA A C 1
ATOM 698 O O . ALA A 1 91 ? -9.466 4.076 20.871 1.00 98.31 91 ALA A O 1
ATOM 699 N N . GLU A 1 92 ? -7.568 5.223 20.535 1.00 97.94 92 GLU A N 1
ATOM 700 C CA . GLU A 1 92 ? -7.150 5.166 21.936 1.00 97.94 92 GLU A CA 1
ATOM 701 C C . GLU A 1 92 ? -8.119 5.932 22.850 1.00 97.94 92 GLU A C 1
ATOM 703 O O . GLU A 1 92 ? -8.577 5.375 23.858 1.00 97.94 92 GLU A O 1
ATOM 708 N N . ARG A 1 93 ? -8.486 7.162 22.461 1.00 96.50 93 ARG A N 1
ATOM 709 C CA . ARG A 1 93 ? -9.492 7.986 23.154 1.00 96.50 93 ARG A CA 1
ATOM 710 C C . ARG A 1 93 ? -10.829 7.255 23.276 1.00 96.50 93 ARG A C 1
ATOM 712 O O . ARG A 1 93 ? -11.318 7.051 24.390 1.00 96.50 93 ARG A O 1
ATOM 719 N N . ILE A 1 94 ? -11.362 6.769 22.152 1.00 96.56 94 ILE A N 1
ATOM 720 C CA . ILE A 1 94 ? -12.620 6.014 22.114 1.00 96.56 94 ILE A CA 1
ATOM 721 C C . ILE A 1 94 ? -12.517 4.757 22.983 1.00 96.56 94 ILE A C 1
ATOM 723 O O . ILE A 1 94 ? -13.402 4.515 23.802 1.00 96.56 94 ILE A O 1
ATOM 727 N N . SER A 1 95 ? -11.439 3.971 22.875 1.00 96.69 95 SER A N 1
ATOM 728 C CA . SER A 1 95 ? -11.282 2.727 23.647 1.00 96.69 95 SER A CA 1
ATOM 729 C C . SER A 1 95 ? -11.303 2.967 25.157 1.00 96.69 95 SER A C 1
ATOM 731 O O . SER A 1 95 ? -11.861 2.171 25.909 1.00 96.69 95 SER A O 1
ATOM 733 N N . THR A 1 96 ? -10.731 4.089 25.603 1.00 94.81 96 THR A N 1
ATOM 734 C CA . THR A 1 96 ? -10.639 4.439 27.023 1.00 94.81 96 THR A CA 1
ATOM 735 C C . THR A 1 96 ? -12.024 4.707 27.600 1.00 94.81 96 THR A C 1
ATOM 737 O O . THR A 1 96 ? -12.335 4.236 28.692 1.00 94.81 96 THR A O 1
ATOM 740 N N . ARG A 1 97 ? -12.874 5.410 26.845 1.00 92.81 97 ARG A N 1
ATOM 741 C CA . ARG A 1 97 ? -14.259 5.699 27.236 1.00 92.81 97 ARG A CA 1
ATOM 742 C C . ARG A 1 97 ? -15.159 4.471 27.121 1.00 92.81 97 ARG A C 1
ATOM 744 O O . ARG A 1 97 ? -15.934 4.182 28.023 1.00 92.81 97 ARG A O 1
ATOM 751 N N . THR A 1 98 ? -15.038 3.727 26.027 1.00 92.06 98 THR A N 1
ATOM 752 C CA . THR A 1 98 ? -15.957 2.630 25.689 1.00 92.06 98 THR A CA 1
ATOM 753 C C . THR A 1 98 ? -15.724 1.361 26.504 1.00 92.06 98 THR A C 1
ATOM 755 O O . THR A 1 98 ? -16.668 0.600 26.690 1.00 92.06 98 THR A O 1
ATOM 758 N N . LYS A 1 99 ? -14.532 1.165 27.089 1.00 89.81 99 LYS A N 1
ATOM 759 C CA . LYS A 1 99 ? -14.178 -0.012 27.908 1.00 89.81 99 LYS A CA 1
ATOM 760 C C . LYS A 1 99 ? -15.211 -0.368 28.988 1.00 89.81 99 LYS A C 1
ATOM 762 O O . LYS A 1 99 ? -15.439 -1.550 29.230 1.00 89.81 99 LYS A O 1
ATOM 767 N N . LEU A 1 100 ? -15.835 0.626 29.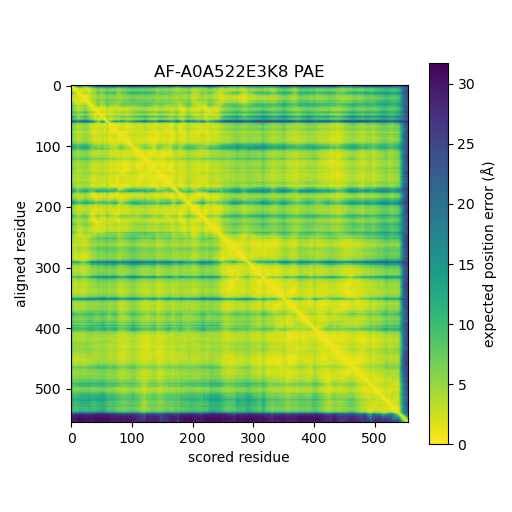626 1.00 88.06 100 LEU A N 1
ATOM 768 C CA . LEU A 1 100 ? -16.840 0.415 30.681 1.00 88.06 100 LEU A CA 1
ATOM 769 C C . LEU A 1 100 ? -18.232 0.036 30.143 1.00 88.06 100 LEU A C 1
ATOM 771 O O . LEU A 1 100 ? -19.072 -0.434 30.903 1.00 88.06 100 LEU A O 1
ATOM 775 N N . HIS A 1 101 ? -18.461 0.208 28.842 1.00 88.38 101 HIS A N 1
ATOM 776 C CA . HIS A 1 101 ? -19.744 -0.009 28.169 1.00 88.38 101 HIS A CA 1
ATOM 777 C C . HIS A 1 101 ? -19.757 -1.273 27.295 1.00 88.38 101 HIS A C 1
ATOM 779 O O . HIS A 1 101 ? -20.774 -1.596 26.685 1.00 88.38 101 HIS A O 1
ATOM 785 N N . ILE A 1 102 ? -18.642 -2.008 27.230 1.00 89.00 102 ILE A N 1
ATOM 786 C CA . ILE A 1 102 ? -18.564 -3.282 26.512 1.00 89.00 102 ILE A CA 1
ATOM 787 C C . ILE A 1 102 ? -19.172 -4.405 27.358 1.00 89.00 102 ILE A C 1
ATOM 789 O O . ILE A 1 102 ? -18.798 -4.596 28.519 1.00 89.00 102 ILE A O 1
ATOM 793 N N . ALA A 1 103 ? -20.060 -5.196 26.750 1.00 86.31 103 ALA A N 1
ATOM 794 C CA . ALA A 1 103 ? -20.667 -6.369 27.372 1.00 86.31 103 ALA A CA 1
ATOM 795 C C . ALA A 1 103 ? -19.608 -7.384 27.842 1.00 86.31 103 ALA A C 1
ATOM 797 O O . ALA A 1 103 ? -18.618 -7.632 27.155 1.00 86.31 103 ALA A O 1
ATOM 798 N N . LYS A 1 104 ? -19.832 -8.034 28.994 1.00 84.88 104 LYS A N 1
ATOM 799 C CA . LYS A 1 104 ? -18.879 -9.007 29.571 1.00 84.88 104 LYS A CA 1
ATOM 800 C C . LYS A 1 104 ? -18.524 -10.155 28.615 1.00 84.88 104 LYS A C 1
ATOM 802 O O . LYS A 1 104 ? -17.374 -10.583 28.592 1.00 84.88 104 LYS A O 1
ATOM 807 N N . SER A 1 105 ? -19.485 -10.625 27.815 1.00 82.75 105 SER A N 1
ATOM 808 C CA . SER A 1 105 ? -19.268 -11.649 26.779 1.00 82.75 105 SER A CA 1
ATOM 809 C C . SER A 1 105 ? -18.225 -11.218 25.746 1.00 82.75 105 SER A C 1
ATOM 811 O O . SER A 1 105 ? -17.373 -12.009 25.343 1.00 82.75 105 SER A O 1
ATOM 813 N N . ASP A 1 106 ? -18.261 -9.943 25.361 1.00 88.81 106 ASP A N 1
ATOM 814 C CA . ASP A 1 106 ? -17.385 -9.378 24.342 1.00 88.81 106 ASP A CA 1
ATOM 815 C C . ASP A 1 106 ? -15.996 -9.095 24.923 1.00 88.81 106 ASP A C 1
ATOM 817 O O . ASP A 1 106 ? -15.000 -9.263 24.228 1.00 88.81 106 ASP A O 1
ATOM 821 N N . GLN A 1 107 ? -15.895 -8.748 26.213 1.00 91.38 107 GLN A N 1
ATOM 822 C CA . GLN A 1 107 ? -14.610 -8.495 26.882 1.00 91.38 107 GLN A CA 1
ATOM 823 C C . GLN A 1 107 ? -13.658 -9.696 26.799 1.00 91.38 107 GLN A C 1
ATOM 825 O O . GLN A 1 107 ? -12.469 -9.519 26.526 1.00 91.38 107 GLN A O 1
ATOM 830 N N . GLN A 1 108 ? -14.162 -10.923 26.983 1.00 92.25 108 GLN A N 1
ATOM 831 C CA . GLN A 1 108 ? -13.334 -12.129 26.880 1.00 92.25 108 GLN A CA 1
ATOM 832 C C . GLN A 1 108 ? -12.828 -12.347 25.445 1.00 92.25 108 GLN A C 1
ATOM 834 O O . GLN A 1 108 ? -11.649 -12.644 25.238 1.00 92.25 108 GLN A O 1
ATOM 839 N N . GLN A 1 109 ? -13.702 -12.167 24.450 1.00 95.69 109 GLN A N 1
ATOM 840 C CA . GLN A 1 109 ? -13.343 -12.308 23.037 1.00 95.69 109 GLN A CA 1
ATOM 841 C C . GLN A 1 109 ? -12.346 -11.229 22.599 1.00 95.69 109 GLN A C 1
ATOM 843 O O . GLN A 1 109 ? -11.357 -11.538 21.936 1.00 95.69 109 GLN A O 1
ATOM 848 N N . LEU A 1 110 ? -12.559 -9.984 23.028 1.00 96.81 110 LEU A N 1
ATOM 849 C CA . LEU A 1 110 ? -11.658 -8.864 22.772 1.00 96.81 110 LEU A CA 1
ATOM 850 C C . LEU A 1 110 ? -10.299 -9.057 23.443 1.00 96.81 110 LEU A C 1
ATOM 852 O O . LEU A 1 110 ? -9.289 -8.726 22.833 1.00 96.81 110 LEU A O 1
ATOM 856 N N . SER A 1 111 ? -10.242 -9.621 24.654 1.00 96.50 111 SER A N 1
ATOM 857 C CA . SER A 1 111 ? -8.963 -9.926 25.307 1.00 96.50 111 SER A CA 1
ATOM 858 C C . SER A 1 111 ? -8.166 -10.953 24.509 1.00 96.50 111 SER A C 1
ATOM 860 O O . SER A 1 111 ? -7.001 -10.713 24.205 1.00 96.50 111 SER A O 1
ATOM 862 N N . LYS A 1 112 ? -8.806 -12.055 24.096 1.00 96.81 112 LYS A N 1
ATOM 863 C CA . LYS A 1 112 ? -8.159 -13.075 23.262 1.00 96.81 112 LYS A CA 1
ATOM 864 C C . LYS A 1 112 ? -7.676 -12.487 21.932 1.00 96.81 112 LYS A C 1
ATOM 866 O O . LYS A 1 112 ? -6.539 -12.714 21.529 1.00 96.81 112 LYS A O 1
ATOM 871 N N . LEU A 1 113 ? -8.523 -11.696 21.273 1.00 97.88 113 LEU A N 1
ATOM 872 C CA . LEU A 1 113 ? -8.182 -11.013 20.027 1.00 97.88 113 LEU A CA 1
ATOM 873 C C . LEU A 1 113 ? -7.006 -10.043 20.204 1.00 97.88 113 LEU A C 1
ATOM 875 O O . LEU A 1 113 ? -6.128 -9.983 19.345 1.00 97.88 113 LEU A O 1
ATOM 879 N N . ALA A 1 114 ? -6.986 -9.283 21.300 1.00 98.06 114 ALA A N 1
ATOM 880 C CA . ALA A 1 114 ? -5.909 -8.355 21.610 1.00 98.06 114 ALA A CA 1
ATOM 881 C C . ALA A 1 114 ? -4.573 -9.090 21.763 1.00 98.06 114 ALA A C 1
ATOM 883 O O . ALA A 1 114 ? -3.585 -8.654 21.177 1.00 98.06 114 ALA A O 1
ATOM 884 N N . ASP A 1 115 ? -4.558 -10.227 22.460 1.00 97.62 115 ASP A N 1
ATOM 885 C CA . ASP A 1 115 ? -3.351 -11.037 22.635 1.00 97.62 115 ASP A CA 1
ATOM 886 C C . ASP A 1 115 ? -2.875 -11.634 21.299 1.00 97.62 115 ASP A C 1
ATOM 888 O O . ASP A 1 115 ? -1.679 -11.627 21.001 1.00 97.62 115 ASP A O 1
ATOM 892 N N . GLU A 1 116 ? -3.793 -12.090 20.442 1.00 97.31 116 GLU A N 1
ATOM 893 C CA . GLU A 1 116 ? -3.459 -12.562 19.091 1.00 97.31 116 GLU A CA 1
ATOM 894 C C . GLU A 1 116 ? -2.891 -11.446 18.199 1.00 97.31 116 GLU A C 1
ATOM 896 O O . GLU A 1 116 ? -1.953 -11.685 17.433 1.00 97.31 116 GLU A O 1
ATOM 901 N N . ILE A 1 117 ? -3.442 -10.230 18.289 1.00 96.75 117 ILE A N 1
ATOM 902 C CA . ILE A 1 117 ? -3.016 -9.063 17.505 1.00 96.75 117 ILE A CA 1
ATOM 903 C C . ILE A 1 117 ? -1.673 -8.505 17.978 1.00 96.75 117 ILE A C 1
ATOM 905 O O . ILE A 1 117 ? -0.850 -8.111 17.142 1.00 96.75 117 ILE A O 1
ATOM 909 N N . GLU A 1 118 ? -1.448 -8.481 19.291 1.00 97.56 118 GLU A N 1
ATOM 910 C CA . GLU A 1 118 ? -0.188 -8.058 19.897 1.00 97.56 118 GLU A CA 1
ATOM 911 C C . GLU A 1 118 ? 0.949 -8.974 19.432 1.00 97.56 118 GLU A C 1
ATOM 913 O O . GLU A 1 118 ? 1.971 -8.497 18.943 1.00 97.56 118 GLU A O 1
ATOM 918 N N . ASN A 1 119 ? 0.718 -10.290 19.458 1.00 95.00 119 ASN A N 1
ATOM 919 C CA . ASN A 1 119 ? 1.718 -11.323 19.179 1.00 95.00 119 ASN A CA 1
ATOM 920 C C . ASN A 1 119 ? 1.789 -11.764 17.703 1.00 95.00 119 ASN A C 1
ATOM 922 O O . ASN A 1 119 ? 2.270 -12.856 17.391 1.00 95.00 119 ASN A O 1
ATOM 926 N N . VAL A 1 120 ? 1.324 -10.934 16.760 1.00 94.38 120 VAL A N 1
ATOM 927 C CA . VAL A 1 120 ? 1.530 -11.199 15.321 1.00 94.38 120 VAL A CA 1
ATOM 928 C C . VAL A 1 120 ? 3.016 -11.171 14.962 1.00 94.38 120 VAL A C 1
ATOM 930 O O . VAL A 1 120 ? 3.454 -11.942 14.105 1.00 94.38 120 VAL A O 1
ATOM 933 N N . LEU A 1 121 ? 3.782 -10.288 15.602 1.00 91.25 121 LEU A N 1
ATOM 934 C CA . LEU A 1 121 ? 5.240 -10.289 15.540 1.00 91.25 121 LEU A CA 1
ATOM 935 C C . LEU A 1 121 ? 5.800 -11.110 16.699 1.00 91.25 121 LEU A C 1
ATOM 937 O O . LEU A 1 121 ? 5.278 -11.065 17.807 1.00 91.25 121 LEU A O 1
ATOM 941 N N . GLU A 1 122 ? 6.922 -11.790 16.460 1.00 86.06 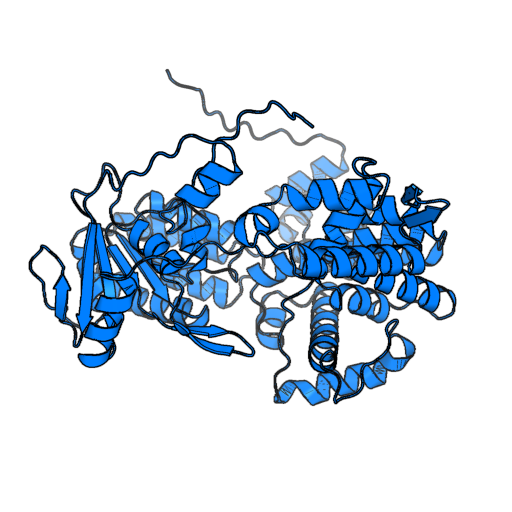122 GLU A N 1
ATOM 942 C CA . GLU A 1 122 ? 7.659 -12.487 17.527 1.00 86.06 122 GLU A CA 1
ATOM 943 C C . GLU A 1 122 ? 8.182 -11.517 18.600 1.00 86.06 122 GLU A C 1
ATOM 945 O O . GLU A 1 122 ? 8.440 -11.913 19.733 1.00 86.06 122 GLU A O 1
ATOM 950 N N . SER A 1 123 ? 8.352 -10.242 18.247 1.00 90.06 123 SER A N 1
ATOM 951 C CA . SER A 1 123 ? 8.677 -9.149 19.163 1.00 90.06 123 SER A CA 1
ATOM 952 C C . SER A 1 123 ? 7.726 -7.982 18.875 1.00 90.06 123 SER A C 1
ATOM 954 O O . SER A 1 123 ? 7.956 -7.243 17.916 1.00 90.06 123 SER A O 1
ATOM 956 N N . PRO A 1 124 ? 6.619 -7.860 19.634 1.00 94.62 124 PRO A N 1
ATOM 957 C CA . PRO A 1 124 ? 5.598 -6.840 19.411 1.00 94.62 124 PRO A CA 1
ATOM 958 C C . PRO A 1 124 ? 6.131 -5.417 19.564 1.00 94.62 124 PRO A C 1
ATOM 960 O O . PRO A 1 124 ? 6.808 -5.107 20.547 1.00 94.62 124 PRO A O 1
ATOM 963 N N . THR A 1 125 ? 5.750 -4.542 18.632 1.00 97.12 125 THR A N 1
ATOM 964 C CA . THR A 1 125 ? 6.087 -3.117 18.705 1.00 97.12 125 THR A CA 1
ATOM 965 C C . THR A 1 125 ? 5.167 -2.340 19.648 1.00 97.12 125 THR A C 1
ATOM 967 O O . THR A 1 125 ? 4.087 -2.824 20.010 1.00 97.12 125 THR A O 1
ATOM 970 N N . HIS A 1 126 ? 5.513 -1.100 20.002 1.00 96.94 126 HIS A N 1
ATOM 971 C CA . HIS A 1 126 ? 4.600 -0.216 20.731 1.00 96.94 126 HIS A CA 1
ATOM 972 C C . HIS A 1 126 ? 3.288 0.031 19.966 1.00 96.94 126 HIS A C 1
ATOM 974 O O . HIS A 1 126 ? 2.232 0.132 20.590 1.00 96.94 126 HIS A O 1
ATOM 980 N N . GLN A 1 127 ? 3.304 0.048 18.625 1.00 97.12 127 GLN A N 1
ATOM 981 C CA . GLN A 1 127 ? 2.077 0.114 17.818 1.00 97.12 127 GLN A CA 1
ATOM 982 C C . GLN A 1 127 ? 1.218 -1.150 17.988 1.00 97.12 127 GLN A C 1
ATOM 984 O O . GLN A 1 127 ? 0.000 -1.038 18.128 1.00 97.12 127 GLN A O 1
ATOM 989 N N . CYS A 1 128 ? 1.830 -2.342 18.037 1.00 97.81 128 CYS A N 1
ATOM 990 C CA . CYS A 1 128 ? 1.107 -3.596 18.289 1.00 97.81 128 CYS A CA 1
ATOM 991 C C . CYS A 1 128 ? 0.428 -3.573 19.666 1.00 97.81 128 CYS A C 1
ATOM 993 O O . CYS A 1 128 ? -0.755 -3.892 19.779 1.00 97.81 128 CYS A O 1
ATOM 995 N N . LYS A 1 129 ? 1.153 -3.116 20.694 1.00 98.00 129 LYS A N 1
ATOM 996 C CA . LYS A 1 129 ? 0.636 -2.965 22.064 1.00 98.00 129 LYS A CA 1
ATOM 997 C C . LYS A 1 129 ? -0.485 -1.927 22.143 1.00 98.00 129 LYS A C 1
ATOM 999 O O . LYS A 1 129 ? -1.508 -2.168 22.782 1.00 98.00 129 LYS A O 1
ATOM 1004 N N . LYS A 1 130 ? -0.328 -0.788 21.458 1.00 98.19 130 LYS A N 1
ATOM 1005 C CA . LYS A 1 130 ? -1.357 0.260 21.376 1.00 98.19 130 LYS A CA 1
ATOM 1006 C C . LYS A 1 130 ? -2.632 -0.269 20.720 1.00 98.19 130 LYS A C 1
ATOM 1008 O O . LYS A 1 130 ? -3.719 -0.061 21.255 1.00 98.19 130 LYS A O 1
ATOM 1013 N N . LEU A 1 131 ? -2.506 -0.992 19.607 1.00 98.56 131 LEU A N 1
ATOM 1014 C CA . LEU A 1 131 ? -3.641 -1.616 18.930 1.00 98.56 131 LEU A CA 1
ATOM 1015 C C . LEU A 1 131 ? -4.354 -2.618 19.847 1.00 98.56 131 LEU A C 1
ATOM 1017 O O . LEU A 1 131 ? -5.571 -2.549 19.996 1.00 98.56 131 LEU A O 1
ATOM 1021 N N . ALA A 1 132 ? -3.601 -3.494 20.516 1.00 98.44 132 ALA A N 1
ATOM 1022 C CA . ALA A 1 132 ? -4.144 -4.460 21.468 1.00 98.44 132 ALA A CA 1
ATOM 1023 C C . ALA A 1 132 ? -4.880 -3.776 22.635 1.00 98.44 132 ALA A C 1
ATOM 1025 O O . ALA A 1 132 ? -5.982 -4.184 23.000 1.00 98.44 132 ALA A O 1
ATOM 1026 N N . LYS A 1 133 ? -4.325 -2.689 23.188 1.00 98.06 133 LYS A N 1
ATOM 1027 C CA . LYS A 1 133 ? -4.991 -1.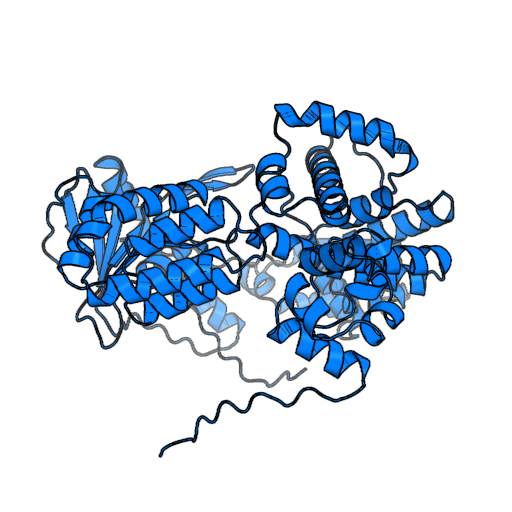865 24.212 1.00 98.06 133 LYS A CA 1
ATOM 1028 C C . LYS A 1 133 ? -6.318 -1.291 23.706 1.00 98.06 133 LYS A C 1
ATOM 1030 O O . LYS A 1 133 ? -7.307 -1.384 24.428 1.00 98.06 133 LYS A O 1
ATOM 1035 N N . CYS A 1 134 ? -6.350 -0.759 22.481 1.00 98.50 134 CYS A N 1
ATOM 1036 C CA . CYS A 1 134 ? -7.585 -0.247 21.884 1.00 98.50 134 CYS A CA 1
ATOM 1037 C C . CYS A 1 134 ? -8.640 -1.355 21.764 1.00 98.50 134 CYS A C 1
ATOM 1039 O O . CYS A 1 134 ? -9.789 -1.168 22.171 1.00 98.50 134 CYS A O 1
ATOM 1041 N N . ILE A 1 135 ? -8.229 -2.534 21.279 1.00 98.31 135 ILE A N 1
ATOM 1042 C CA . ILE A 1 135 ? -9.122 -3.680 21.069 1.00 98.31 135 ILE A CA 1
ATOM 1043 C C . ILE A 1 135 ? -9.743 -4.135 22.381 1.00 98.31 135 ILE A C 1
ATOM 1045 O O . ILE A 1 135 ? -10.939 -4.395 22.416 1.00 98.31 135 ILE A O 1
ATOM 1049 N N . ARG A 1 136 ? -8.990 -4.155 23.487 1.00 97.00 136 ARG A N 1
ATOM 1050 C CA . ARG A 1 136 ? -9.554 -4.485 24.810 1.00 97.00 136 ARG A CA 1
ATOM 1051 C C . ARG A 1 136 ? -10.689 -3.536 25.229 1.00 97.00 136 ARG A C 1
ATOM 1053 O O . ARG A 1 136 ? -11.531 -3.933 26.027 1.00 97.00 136 ARG A O 1
ATOM 1060 N N . GLY A 1 137 ? -10.733 -2.311 24.697 1.00 96.38 137 GLY A N 1
ATOM 1061 C CA . GLY A 1 137 ? -11.839 -1.362 24.875 1.00 96.38 137 GLY A CA 1
ATOM 1062 C C . GLY A 1 137 ? -12.943 -1.449 23.812 1.00 96.38 137 GLY A C 1
ATOM 1063 O O . GLY A 1 137 ? -13.877 -0.666 23.863 1.00 96.38 137 GLY A O 1
ATOM 1064 N N . GLY A 1 138 ? -12.863 -2.372 22.850 1.00 97.19 138 GLY A N 1
ATOM 1065 C CA . GLY A 1 138 ? -13.850 -2.530 21.775 1.00 97.19 138 GLY A CA 1
ATOM 1066 C C . GLY A 1 138 ? -13.634 -1.622 20.559 1.00 97.19 138 GLY A C 1
ATOM 1067 O O . GLY A 1 138 ? -14.475 -1.612 19.656 1.00 97.19 138 GLY A O 1
ATOM 1068 N N . ALA A 1 139 ? -12.512 -0.899 20.495 1.00 98.19 139 ALA A N 1
ATOM 1069 C CA . ALA A 1 139 ? -12.144 -0.049 19.364 1.00 98.19 139 ALA A CA 1
ATOM 1070 C C . ALA A 1 139 ? -10.862 -0.543 18.675 1.00 98.19 139 ALA A C 1
ATOM 1072 O O . ALA A 1 139 ? -10.007 -1.166 19.291 1.00 98.19 139 ALA A O 1
ATOM 1073 N N . ALA A 1 140 ? -10.678 -0.244 17.395 1.00 98.50 140 ALA A N 1
ATOM 1074 C CA . ALA A 1 140 ? -9.434 -0.523 16.683 1.00 98.50 140 ALA A CA 1
ATOM 1075 C C . ALA A 1 140 ? -9.104 0.621 15.726 1.00 98.50 140 ALA A C 1
ATOM 1077 O O . ALA A 1 140 ? -10.006 1.241 15.172 1.00 98.50 140 ALA A O 1
ATOM 1078 N N . PHE A 1 141 ? -7.819 0.873 15.488 1.00 98.50 141 PHE A N 1
ATOM 1079 C CA . PHE A 1 141 ? -7.400 1.679 14.343 1.00 98.50 141 PHE A CA 1
ATOM 1080 C C . PHE A 1 141 ? -7.054 0.771 13.162 1.00 98.50 141 PHE A C 1
ATOM 1082 O O . PHE A 1 141 ? -6.603 -0.356 13.357 1.00 98.50 141 PHE A O 1
ATOM 1089 N N . HIS A 1 142 ? -7.259 1.244 11.932 1.00 97.31 142 HIS A N 1
ATOM 1090 C CA . HIS A 1 142 ? -6.985 0.497 10.703 1.00 97.31 142 HIS A CA 1
ATOM 1091 C C . HIS A 1 142 ? -6.342 1.395 9.643 1.00 97.31 142 HIS A C 1
ATOM 1093 O O . HIS A 1 142 ? -6.923 2.389 9.215 1.00 97.31 142 HIS A O 1
ATOM 1099 N N . HIS A 1 143 ? -5.127 1.060 9.210 1.00 95.19 143 HIS A N 1
ATOM 1100 C CA . HIS A 1 143 ? -4.414 1.788 8.157 1.00 95.19 143 HIS A CA 1
ATOM 1101 C C . HIS A 1 143 ? -3.278 0.947 7.555 1.00 95.19 143 HIS A C 1
ATOM 1103 O O . HIS A 1 143 ? -2.915 -0.109 8.079 1.00 95.19 143 HIS A O 1
ATOM 1109 N N . ALA A 1 144 ? -2.635 1.454 6.497 1.00 91.69 144 ALA A N 1
ATOM 1110 C CA . ALA A 1 144 ? -1.533 0.785 5.791 1.00 91.69 144 ALA A CA 1
ATOM 1111 C C . ALA A 1 144 ? -0.340 0.374 6.683 1.00 91.69 144 ALA A C 1
ATOM 1113 O O . ALA A 1 144 ? 0.333 -0.603 6.373 1.00 91.69 144 ALA A O 1
ATOM 1114 N N . GLY A 1 145 ? -0.113 1.069 7.804 1.00 94.62 145 GLY A N 1
ATOM 1115 C CA . GLY A 1 145 ? 0.944 0.725 8.762 1.00 94.62 145 GLY A CA 1
ATOM 1116 C C . GLY A 1 145 ? 0.743 -0.593 9.525 1.00 94.62 145 GLY A C 1
ATOM 1117 O O . GLY A 1 145 ? 1.705 -1.106 10.085 1.00 94.62 145 GLY A O 1
ATOM 1118 N N . LEU A 1 146 ? -0.464 -1.172 9.523 1.00 96.75 146 LEU A N 1
ATOM 1119 C CA . LEU A 1 146 ? -0.739 -2.441 10.201 1.00 96.75 146 LEU A CA 1
ATOM 1120 C C . LEU A 1 146 ? -0.351 -3.653 9.357 1.00 96.75 146 LEU A C 1
ATOM 1122 O O . LEU A 1 146 ? -0.521 -3.674 8.133 1.00 96.75 146 LEU A O 1
ATOM 1126 N N . LEU A 1 147 ? 0.082 -4.720 10.029 1.00 96.62 147 LEU A N 1
ATOM 1127 C CA . LEU A 1 147 ? 0.377 -5.994 9.380 1.00 96.62 147 LEU A CA 1
ATOM 1128 C C . LEU A 1 147 ? -0.891 -6.600 8.771 1.00 96.62 147 LEU A C 1
ATOM 1130 O O . LEU A 1 147 ? -1.989 -6.481 9.316 1.00 96.62 147 LEU A O 1
ATOM 1134 N N . ARG A 1 148 ? -0.743 -7.327 7.655 1.00 94.88 148 ARG A N 1
ATOM 1135 C CA . ARG A 1 148 ? -1.874 -7.978 6.966 1.00 94.88 148 ARG A CA 1
ATOM 1136 C C . ARG A 1 148 ? -2.692 -8.877 7.899 1.00 94.88 148 ARG A C 1
ATOM 1138 O O . ARG A 1 148 ? -3.918 -8.845 7.837 1.00 94.88 148 ARG A O 1
ATOM 1145 N N . LYS A 1 149 ? -2.023 -9.631 8.779 1.00 96.56 149 LYS A N 1
ATOM 1146 C CA . LYS A 1 149 ? -2.686 -10.492 9.770 1.00 96.56 149 LYS A CA 1
ATOM 1147 C C . LYS A 1 149 ? -3.494 -9.678 10.788 1.00 96.56 149 LYS A C 1
ATOM 1149 O O . LYS A 1 149 ? -4.633 -10.036 11.044 1.00 96.56 149 LYS A O 1
ATOM 1154 N N . GLN A 1 150 ? -2.963 -8.559 11.290 1.00 97.88 150 GLN A N 1
ATOM 1155 C CA . GLN A 1 150 ? -3.699 -7.669 12.200 1.00 97.88 150 GLN A CA 1
ATOM 1156 C C . GLN A 1 150 ? -4.940 -7.081 11.519 1.00 97.88 150 GLN A C 1
ATOM 1158 O O . GLN A 1 150 ? -6.027 -7.161 12.076 1.00 97.88 150 GLN A O 1
ATOM 1163 N N . LYS A 1 151 ? -4.803 -6.575 10.284 1.00 96.50 151 LYS A N 1
ATOM 1164 C CA . LYS A 1 151 ? -5.940 -6.072 9.491 1.00 96.50 151 LYS A CA 1
ATOM 1165 C C . LYS A 1 151 ? -7.025 -7.134 9.307 1.00 96.50 151 LYS A C 1
ATOM 1167 O O . LYS A 1 151 ? -8.184 -6.868 9.594 1.00 96.50 151 LYS A O 1
ATOM 1172 N N . SER A 1 152 ? -6.628 -8.351 8.928 1.00 96.44 152 SER A N 1
ATOM 1173 C CA . SER A 1 152 ? -7.561 -9.471 8.732 1.00 96.44 152 SER A CA 1
ATOM 1174 C C . SER A 1 152 ? -8.314 -9.814 10.023 1.00 96.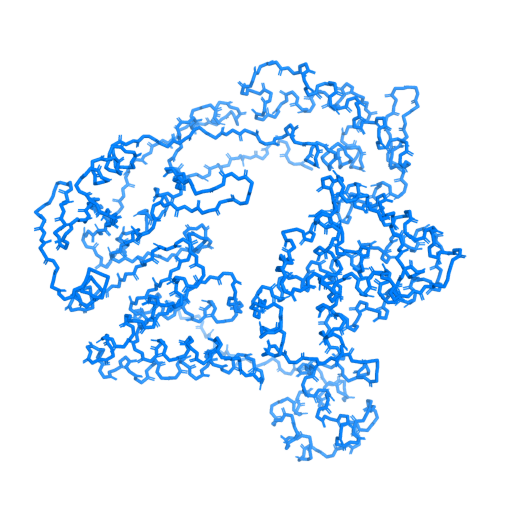44 152 SER A C 1
ATOM 1176 O O . SER A 1 152 ? -9.530 -9.973 9.993 1.00 96.44 152 SER A O 1
ATOM 1178 N N . LEU A 1 153 ? -7.606 -9.861 11.160 1.00 97.88 153 LEU A N 1
ATOM 1179 C CA . LEU A 1 153 ? -8.194 -10.123 12.476 1.00 97.88 153 LEU A CA 1
ATOM 1180 C C . LEU A 1 153 ? -9.184 -9.025 12.897 1.00 97.88 153 LEU A C 1
ATOM 1182 O O . LEU A 1 153 ? -10.268 -9.348 13.380 1.00 97.88 153 LEU A O 1
ATOM 1186 N N . ILE A 1 154 ? -8.854 -7.746 12.685 1.00 97.50 154 ILE A N 1
ATOM 1187 C CA . ILE A 1 154 ? -9.762 -6.619 12.965 1.00 97.50 154 ILE A CA 1
ATOM 1188 C C . ILE A 1 154 ? -11.018 -6.723 12.099 1.00 97.50 154 ILE A C 1
ATOM 1190 O O . ILE A 1 154 ? -12.128 -6.673 12.617 1.00 97.50 154 ILE A O 1
ATOM 1194 N N . GLU A 1 155 ? -10.850 -6.885 10.787 1.00 97.00 155 GLU A N 1
ATOM 1195 C CA . GLU A 1 155 ? -11.957 -6.933 9.831 1.00 97.00 155 GLU A CA 1
ATOM 1196 C C . GLU A 1 155 ? -12.893 -8.116 10.104 1.00 97.00 155 GLU A C 1
ATOM 1198 O O . GLU A 1 155 ? -14.112 -7.962 10.093 1.00 97.00 155 GLU A O 1
ATOM 1203 N N . GLU A 1 156 ? -12.343 -9.298 10.387 1.00 96.62 156 GLU A N 1
ATOM 1204 C CA . GLU A 1 156 ? -13.124 -10.483 10.733 1.00 96.62 156 GLU A CA 1
ATOM 1205 C C . GLU A 1 156 ? -13.923 -10.287 12.024 1.00 96.62 156 GLU A C 1
ATOM 1207 O O . GLU A 1 156 ? -15.122 -10.570 12.062 1.00 96.62 156 GLU A O 1
ATOM 1212 N N . ASN A 1 157 ? -13.288 -9.761 13.071 1.00 96.94 157 ASN A N 1
ATOM 1213 C CA . ASN A 1 157 ? -13.946 -9.560 14.358 1.00 96.94 157 ASN A CA 1
ATOM 1214 C C . ASN A 1 157 ? -14.901 -8.362 14.358 1.00 96.94 157 ASN A C 1
ATOM 1216 O O . ASN A 1 157 ? -15.840 -8.336 15.150 1.00 96.94 157 ASN A O 1
ATOM 1220 N N . PHE A 1 158 ? -14.734 -7.411 13.440 1.00 96.81 158 PHE A N 1
ATOM 1221 C CA . PHE A 1 158 ? -15.741 -6.390 13.178 1.00 96.81 158 PHE A CA 1
ATOM 1222 C C . PHE A 1 158 ? -16.963 -6.984 12.472 1.00 96.81 158 PHE A C 1
ATOM 1224 O O . PHE A 1 158 ? -18.080 -6.747 12.916 1.00 96.81 158 PHE A O 1
ATOM 1231 N N . ARG A 1 159 ? -16.795 -7.841 11.452 1.00 95.19 159 ARG A N 1
ATOM 1232 C CA . ARG A 1 159 ? -17.940 -8.543 10.825 1.00 95.19 159 ARG A CA 1
ATOM 1233 C C . ARG A 1 159 ? -18.719 -9.402 11.825 1.00 95.19 159 ARG A C 1
ATOM 1235 O O . ARG A 1 159 ? -19.937 -9.478 11.739 1.00 95.19 159 ARG A O 1
ATOM 1242 N N . LYS A 1 160 ? -18.024 -10.013 12.789 1.00 93.69 160 LYS A N 1
ATOM 1243 C CA . LYS A 1 160 ? -18.625 -10.799 13.883 1.00 93.69 160 LYS A CA 1
ATOM 1244 C C . LYS A 1 160 ? -19.297 -9.948 14.970 1.00 93.69 160 LYS A C 1
ATOM 1246 O O . LYS A 1 160 ? -19.870 -10.507 15.897 1.00 93.69 160 LYS A O 1
ATOM 1251 N N . GLY A 1 161 ? -19.208 -8.619 14.899 1.00 93.69 161 GLY A N 1
ATOM 1252 C CA . GLY A 1 161 ? -19.774 -7.723 15.906 1.00 93.69 161 GLY A CA 1
ATOM 1253 C C . GLY A 1 161 ? -18.952 -7.597 17.191 1.00 93.69 161 GLY A C 1
ATOM 1254 O O . GLY A 1 161 ? -19.411 -6.937 18.116 1.00 93.69 161 GLY A O 1
ATOM 1255 N N . VAL A 1 162 ? -17.761 -8.199 17.272 1.00 95.00 162 VAL A N 1
ATOM 1256 C CA . VAL A 1 162 ? -16.903 -8.192 18.471 1.00 95.00 162 VAL A CA 1
ATOM 1257 C C . VAL A 1 162 ? -16.211 -6.837 18.620 1.00 95.00 162 VAL A C 1
ATOM 1259 O O . VAL A 1 162 ? -16.342 -6.178 19.650 1.00 95.00 162 VAL A O 1
ATOM 1262 N N . VAL A 1 163 ? -15.528 -6.375 17.566 1.00 97.38 163 VAL A N 1
ATOM 1263 C CA . VAL A 1 163 ? -14.980 -5.008 17.500 1.00 97.38 163 VAL A CA 1
ATOM 1264 C C . VAL A 1 163 ? -16.121 -4.049 17.177 1.00 97.38 163 VAL A C 1
ATOM 1266 O O . VAL A 1 163 ? -16.822 -4.240 16.186 1.00 97.38 163 VAL A O 1
ATOM 1269 N N . LYS A 1 164 ? -16.318 -3.013 17.995 1.00 97.31 164 LYS A N 1
ATOM 1270 C CA . LYS A 1 164 ? -17.467 -2.105 17.876 1.00 97.31 164 LYS A CA 1
ATOM 1271 C C . LYS A 1 164 ? -17.172 -0.883 17.019 1.00 97.31 164 LYS A C 1
ATOM 1273 O O . LYS A 1 164 ? -18.020 -0.471 16.231 1.00 97.31 164 LYS A O 1
ATOM 1278 N N . ILE A 1 165 ? -15.973 -0.325 17.157 1.00 98.38 165 ILE A N 1
ATOM 1279 C CA . ILE A 1 165 ? -15.579 0.918 16.490 1.00 98.38 165 ILE A CA 1
ATOM 1280 C C . ILE A 1 165 ? -14.269 0.707 15.739 1.00 98.38 165 ILE A C 1
ATOM 1282 O O . ILE A 1 165 ? -13.307 0.189 16.305 1.00 98.38 165 ILE A O 1
ATOM 1286 N N . ILE A 1 166 ? -14.214 1.132 14.477 1.00 98.50 166 ILE A N 1
ATOM 1287 C CA . ILE A 1 166 ? -12.958 1.228 13.727 1.00 98.50 166 ILE A CA 1
ATOM 1288 C C . ILE A 1 166 ? -12.697 2.684 13.375 1.00 98.50 166 ILE A C 1
ATOM 1290 O O . ILE A 1 166 ? -13.528 3.323 12.739 1.00 98.50 166 ILE A O 1
ATOM 1294 N N . THR A 1 167 ? -11.518 3.186 13.721 1.00 98.38 167 THR A N 1
ATOM 1295 C CA . THR A 1 167 ? -10.990 4.449 13.200 1.00 98.38 167 THR A CA 1
ATOM 1296 C C . THR A 1 167 ? -10.022 4.144 12.059 1.00 98.38 167 THR A C 1
ATOM 1298 O O . THR A 1 167 ? -9.200 3.232 12.146 1.00 98.38 167 THR A O 1
ATOM 1301 N N . SER A 1 168 ? -10.109 4.850 10.938 1.00 96.44 168 SER A N 1
ATOM 1302 C CA . SER A 1 168 ? -9.329 4.494 9.756 1.00 96.44 168 SER A CA 1
ATOM 1303 C C . SER A 1 168 ? -9.007 5.677 8.862 1.00 96.44 168 SER A C 1
ATOM 1305 O O . SER A 1 168 ? -9.710 6.681 8.836 1.00 96.44 168 SER A O 1
ATOM 1307 N N . THR A 1 169 ? -7.932 5.542 8.089 1.00 92.44 169 THR A N 1
ATOM 1308 C CA . THR A 1 169 ? -7.712 6.389 6.916 1.00 92.44 169 THR A CA 1
ATOM 1309 C C . THR A 1 169 ? -8.662 5.982 5.777 1.00 92.44 169 THR A C 1
ATOM 1311 O O . THR A 1 169 ? -9.052 4.813 5.713 1.00 92.44 169 THR A O 1
ATOM 1314 N N . PRO A 1 170 ? -8.975 6.865 4.807 1.00 86.06 170 PRO A N 1
ATOM 1315 C CA . PRO A 1 170 ? -9.930 6.573 3.724 1.00 86.06 170 PRO A CA 1
ATOM 1316 C C . PRO A 1 170 ? -9.650 5.297 2.912 1.00 86.06 170 PRO A C 1
ATOM 1318 O O . PRO A 1 170 ? -10.550 4.727 2.312 1.00 86.06 170 PRO A O 1
ATOM 1321 N N . THR A 1 171 ? -8.420 4.776 2.934 1.00 80.69 171 THR A N 1
ATOM 1322 C CA . THR A 1 171 ? -8.027 3.531 2.251 1.00 80.69 171 THR A CA 1
ATOM 1323 C C . THR A 1 171 ? -8.875 2.309 2.614 1.00 80.69 171 THR A C 1
ATOM 1325 O O . THR A 1 171 ? -9.033 1.417 1.783 1.00 80.69 171 THR A O 1
ATOM 1328 N N . LEU A 1 172 ? -9.425 2.238 3.835 1.00 83.75 172 LEU A N 1
ATOM 1329 C CA . LEU A 1 172 ? -10.345 1.155 4.206 1.00 83.75 172 LEU A CA 1
ATOM 1330 C C . LEU A 1 172 ? -11.615 1.192 3.345 1.00 83.75 172 LEU A C 1
ATOM 1332 O O . LEU A 1 172 ? -12.162 0.136 3.025 1.00 83.75 172 LEU A O 1
ATOM 1336 N N . ALA A 1 173 ? -12.034 2.388 2.913 1.00 77.00 173 ALA A N 1
ATOM 1337 C CA . ALA A 1 173 ? -13.241 2.571 2.131 1.00 77.00 173 ALA A CA 1
ATOM 1338 C C . ALA A 1 173 ? -13.166 1.993 0.711 1.00 77.00 173 ALA A C 1
ATOM 1340 O O . ALA A 1 173 ? -14.201 1.683 0.127 1.00 77.00 173 ALA A O 1
ATOM 1341 N N . MET A 1 174 ? -11.955 1.762 0.207 1.00 76.19 174 MET A N 1
ATOM 1342 C CA . MET A 1 174 ? -11.705 1.216 -1.131 1.00 76.19 174 MET A CA 1
ATOM 1343 C C . MET A 1 174 ? -11.426 -0.296 -1.118 1.00 76.19 174 MET A C 1
ATOM 1345 O O . MET A 1 174 ? -11.549 -0.963 -2.138 1.00 76.19 174 MET A O 1
ATOM 1349 N N . GLY A 1 175 ? -10.966 -0.841 0.017 1.00 70.56 175 GLY A N 1
ATOM 1350 C CA . GLY A 1 175 ? -10.215 -2.103 0.017 1.00 70.56 175 GLY A CA 1
ATOM 1351 C C . GLY A 1 175 ? -10.966 -3.352 0.476 1.00 70.56 175 GLY A C 1
ATOM 1352 O O . GLY A 1 175 ? -10.544 -4.459 0.153 1.00 70.56 175 GLY A O 1
ATOM 1353 N N . VAL A 1 176 ? -12.036 -3.210 1.263 1.00 79.00 176 VAL A N 1
ATOM 1354 C CA . VAL A 1 176 ? -12.725 -4.354 1.896 1.00 79.00 176 VAL A CA 1
ATOM 1355 C C . VAL A 1 176 ? -14.217 -4.105 2.032 1.00 79.00 176 VAL A C 1
ATOM 1357 O O . VAL A 1 176 ? -14.611 -2.991 2.347 1.00 79.00 176 VAL A O 1
ATOM 1360 N N . ASN A 1 177 ? -15.070 -5.115 1.866 1.00 84.81 177 ASN A N 1
ATOM 1361 C CA . ASN A 1 177 ? -16.497 -4.971 2.165 1.00 84.81 177 ASN A CA 1
ATOM 1362 C C . ASN A 1 177 ? -16.722 -5.043 3.687 1.00 84.81 177 ASN A C 1
ATOM 1364 O O . ASN A 1 177 ? -16.638 -6.119 4.286 1.00 84.81 177 ASN A O 1
ATOM 1368 N N . LEU A 1 178 ? -16.931 -3.884 4.312 1.00 90.12 178 LEU A N 1
ATOM 1369 C CA . LEU A 1 178 ? -17.100 -3.749 5.757 1.00 90.12 178 LEU A CA 1
ATOM 1370 C C . LEU A 1 178 ? -18.137 -2.650 6.037 1.00 90.12 178 LEU A C 1
ATOM 1372 O O . LEU A 1 178 ? -17.745 -1.490 6.184 1.00 90.12 178 LEU A O 1
ATOM 1376 N N . PRO A 1 179 ? -19.441 -2.979 6.017 1.00 94.62 179 PRO A N 1
ATOM 1377 C CA . PRO A 1 179 ? -20.492 -2.036 6.371 1.00 94.62 179 PRO A CA 1
ATOM 1378 C C . PRO A 1 179 ? -20.591 -1.879 7.892 1.00 94.62 179 PRO A C 1
ATOM 1380 O O . PRO A 1 179 ? -20.295 -2.801 8.653 1.00 94.62 179 PRO A O 1
ATOM 1383 N N . ALA A 1 180 ? -21.050 -0.718 8.334 1.00 97.12 180 ALA A N 1
ATOM 1384 C CA . ALA A 1 180 ? -21.343 -0.411 9.727 1.00 97.12 180 ALA A CA 1
ATOM 1385 C C . ALA A 1 180 ? -22.669 0.336 9.803 1.00 97.12 180 ALA A C 1
ATOM 1387 O O . ALA A 1 180 ? -23.102 0.920 8.819 1.00 97.12 180 ALA A O 1
ATOM 1388 N N . TRP A 1 181 ? -23.327 0.340 10.957 1.00 98.00 181 TRP A N 1
ATOM 1389 C CA . TRP A 1 181 ? -24.572 1.097 11.090 1.00 98.00 181 TRP A CA 1
ATOM 1390 C C . TRP A 1 181 ? -24.328 2.600 10.895 1.00 98.00 181 TRP A C 1
ATOM 1392 O O . TRP A 1 181 ? -25.080 3.262 10.182 1.00 98.00 181 TRP A O 1
ATOM 1402 N N . ARG A 1 182 ? -23.228 3.107 11.467 1.00 98.06 182 ARG A N 1
ATOM 1403 C CA . ARG A 1 182 ? -22.823 4.508 11.366 1.00 98.06 182 ARG A CA 1
ATOM 1404 C C . ARG A 1 182 ? -21.465 4.675 10.688 1.00 98.06 182 ARG A C 1
ATOM 1406 O O . ARG A 1 182 ? -20.527 3.925 10.954 1.00 98.06 182 ARG A O 1
ATOM 1413 N N . VAL A 1 183 ? -21.345 5.704 9.862 1.00 98.12 183 VAL A N 1
ATOM 1414 C CA . VAL A 1 183 ? -20.075 6.200 9.326 1.00 98.12 183 VAL A CA 1
ATOM 1415 C C . VAL A 1 183 ? -19.882 7.643 9.778 1.00 98.12 183 VAL A C 1
ATOM 1417 O O . VAL A 1 183 ? -20.795 8.449 9.681 1.00 98.12 183 VAL A O 1
ATOM 1420 N N . VAL A 1 184 ? -18.697 7.984 10.266 1.00 97.94 184 VAL A N 1
ATOM 1421 C CA . VAL A 1 184 ? -18.334 9.344 10.667 1.00 97.94 184 VAL A CA 1
ATOM 1422 C C . VAL A 1 184 ? -17.151 9.787 9.819 1.00 97.94 184 VAL A C 1
ATOM 1424 O O . VAL A 1 184 ? -16.103 9.146 9.847 1.00 97.94 184 VAL A O 1
ATOM 1427 N N . ILE A 1 185 ? -17.297 10.867 9.059 1.00 97.50 185 ILE A N 1
ATOM 1428 C CA . ILE A 1 185 ? -16.198 11.516 8.344 1.00 97.50 185 ILE A CA 1
ATOM 1429 C C . ILE A 1 185 ? -15.730 12.666 9.222 1.00 97.50 185 ILE A C 1
ATOM 1431 O O . ILE A 1 185 ? -16.302 13.753 9.210 1.00 97.50 185 ILE A O 1
ATOM 1435 N N . ARG A 1 186 ? -14.692 12.405 10.016 1.00 95.75 186 ARG A N 1
ATOM 1436 C CA . ARG A 1 186 ? -14.158 13.388 10.958 1.00 95.75 186 ARG A CA 1
ATOM 1437 C C . ARG A 1 186 ? -13.281 14.427 10.271 1.00 95.75 186 ARG A C 1
ATOM 1439 O O . ARG A 1 186 ? -13.235 15.569 10.706 1.00 95.75 186 ARG A O 1
ATOM 1446 N N . ASP A 1 187 ? -12.561 14.031 9.224 1.00 94.56 187 ASP A N 1
ATOM 1447 C CA . ASP A 1 187 ? -11.704 14.933 8.456 1.00 94.56 187 ASP A CA 1
ATOM 1448 C C . ASP A 1 187 ? -12.131 14.975 6.985 1.00 94.56 187 ASP A C 1
ATOM 1450 O O . ASP A 1 187 ? -11.890 14.030 6.235 1.00 94.56 187 ASP A O 1
ATOM 1454 N N . ALA A 1 188 ? -12.698 16.104 6.558 1.00 93.25 188 ALA A N 1
ATOM 1455 C CA . ALA A 1 188 ? -13.040 16.363 5.157 1.00 93.25 188 ALA A CA 1
ATOM 1456 C C . ALA A 1 188 ? -11.850 16.857 4.308 1.00 93.25 188 ALA A C 1
ATOM 1458 O O . ALA A 1 188 ? -11.960 16.956 3.087 1.00 93.25 188 ALA A O 1
ATOM 1459 N N . LYS A 1 189 ? -10.718 17.195 4.945 1.00 92.44 189 LYS A N 1
ATOM 1460 C CA . LYS A 1 189 ? -9.494 17.685 4.292 1.00 92.44 189 LYS A CA 1
ATOM 1461 C C . LYS A 1 189 ? -8.319 16.742 4.530 1.00 92.44 189 LYS A C 1
ATOM 1463 O O . LYS A 1 189 ? -8.154 16.200 5.623 1.00 92.44 189 LYS A O 1
ATOM 1468 N N . ARG A 1 190 ? -7.455 16.600 3.526 1.00 90.19 190 ARG A N 1
ATOM 1469 C CA . ARG A 1 190 ? -6.217 15.818 3.578 1.00 90.19 190 ARG A CA 1
ATOM 1470 C C . ARG A 1 190 ? -5.061 16.590 2.948 1.00 90.19 190 ARG A C 1
ATOM 1472 O O . ARG A 1 190 ? -5.228 17.281 1.950 1.00 90.19 190 ARG A O 1
ATOM 1479 N N . TYR A 1 191 ? -3.874 16.433 3.528 1.00 85.69 191 TYR A N 1
ATOM 1480 C CA . TYR A 1 191 ? -2.643 16.990 2.979 1.00 85.69 191 TYR A CA 1
ATOM 1481 C C . TYR A 1 191 ? -2.075 16.106 1.863 1.00 85.69 191 TYR A C 1
ATOM 1483 O O . TYR A 1 191 ? -1.843 14.910 2.076 1.00 85.69 191 TYR A O 1
ATOM 1491 N N . TYR A 1 192 ? -1.796 16.713 0.713 1.00 79.44 192 TYR A N 1
ATOM 1492 C CA . TYR A 1 192 ? -1.060 16.109 -0.391 1.00 79.44 192 TYR A CA 1
ATOM 1493 C C . TYR A 1 192 ? 0.282 16.835 -0.560 1.00 79.44 192 TYR A C 1
ATOM 1495 O O . TYR A 1 192 ? 0.293 18.063 -0.681 1.00 79.44 192 TYR A O 1
ATOM 1503 N N . PRO A 1 193 ? 1.419 16.112 -0.565 1.00 71.56 193 PRO A N 1
ATOM 1504 C CA . PRO A 1 193 ? 2.725 16.713 -0.824 1.00 71.56 193 PRO A CA 1
ATOM 1505 C C . PRO A 1 193 ? 2.722 17.526 -2.124 1.00 71.56 193 PRO A C 1
ATOM 1507 O O . PRO A 1 193 ? 2.198 17.062 -3.133 1.00 71.56 193 PRO A O 1
ATOM 1510 N N . GLY A 1 194 ? 3.269 18.741 -2.085 1.00 73.44 194 GLY A N 1
ATOM 1511 C CA . GLY A 1 194 ? 3.323 19.656 -3.234 1.00 73.44 194 GLY A CA 1
ATOM 1512 C C . GLY A 1 194 ? 2.022 20.408 -3.549 1.00 73.44 194 GLY A C 1
ATOM 1513 O O . GLY A 1 194 ? 2.072 21.395 -4.269 1.00 73.44 194 GLY A O 1
ATOM 1514 N N . VAL A 1 195 ? 0.877 19.999 -2.989 1.00 82.94 195 VAL A N 1
ATOM 1515 C CA . VAL A 1 195 ? -0.429 20.660 -3.204 1.00 82.94 195 VAL A CA 1
ATOM 1516 C C . VAL A 1 195 ? -0.922 21.360 -1.937 1.00 82.94 195 VAL A C 1
ATOM 1518 O O . VAL A 1 195 ? -1.508 22.434 -2.002 1.00 82.94 195 VAL A O 1
ATOM 1521 N N . GLY A 1 196 ? -0.672 20.772 -0.765 1.00 87.62 196 GLY A N 1
ATOM 1522 C CA . GLY A 1 196 ? -1.158 21.279 0.514 1.00 87.62 196 GLY A CA 1
ATOM 1523 C C . GLY A 1 196 ? -2.415 20.565 1.010 1.00 87.62 196 GLY A C 1
ATOM 1524 O O . GLY A 1 196 ? -2.710 19.432 0.625 1.00 87.62 196 GLY A O 1
ATOM 1525 N N . SER A 1 197 ? -3.130 21.208 1.934 1.00 90.56 197 SER A N 1
ATOM 1526 C CA . SER A 1 197 ? -4.378 20.686 2.501 1.00 90.56 197 SER A CA 1
ATOM 1527 C C . SER A 1 197 ? -5.540 20.959 1.550 1.00 90.56 197 SER A C 1
ATOM 1529 O O . SER A 1 197 ? -5.884 22.115 1.326 1.00 90.56 197 SER A O 1
ATOM 1531 N N . THR A 1 198 ? -6.154 19.907 1.013 1.00 92.75 198 THR A N 1
ATOM 1532 C CA . THR A 1 198 ? -7.305 20.005 0.103 1.00 92.75 198 THR A CA 1
ATOM 1533 C C . THR A 1 198 ? -8.456 19.125 0.577 1.00 92.75 198 THR A C 1
ATOM 1535 O O . THR A 1 198 ? -8.254 18.201 1.370 1.00 92.75 198 THR A O 1
ATOM 1538 N N . TYR A 1 199 ? -9.666 19.414 0.109 1.00 93.44 199 TYR A N 1
ATOM 1539 C CA . TYR A 1 199 ? -10.833 18.573 0.357 1.00 93.44 199 TYR A CA 1
ATOM 1540 C C . TYR A 1 199 ? -10.645 17.189 -0.281 1.00 93.44 199 TYR A C 1
ATOM 1542 O O . TYR A 1 199 ? -10.003 17.052 -1.324 1.00 93.44 199 TYR A O 1
ATOM 1550 N N . ILE A 1 200 ? -11.162 16.146 0.369 1.00 93.06 200 ILE A N 1
ATOM 1551 C CA . ILE A 1 200 ? -11.220 14.817 -0.249 1.00 93.06 200 ILE A CA 1
ATOM 1552 C C . ILE A 1 200 ? -12.140 14.859 -1.483 1.00 93.06 200 ILE A C 1
ATOM 1554 O O . ILE A 1 200 ? -13.088 15.644 -1.500 1.00 93.06 200 ILE A O 1
ATOM 1558 N N . PRO A 1 201 ? -11.894 14.033 -2.513 1.00 92.25 201 PRO A N 1
ATOM 1559 C CA . PRO A 1 201 ? -12.820 13.928 -3.633 1.00 92.25 201 PRO A CA 1
ATOM 1560 C C . PRO A 1 201 ? -14.229 13.533 -3.172 1.00 92.25 201 PRO A C 1
ATOM 1562 O O . PRO A 1 201 ? -14.384 12.730 -2.244 1.00 92.25 201 PRO A O 1
ATOM 1565 N N . VAL A 1 202 ? -15.259 14.044 -3.843 1.00 94.06 202 VAL A N 1
ATOM 1566 C CA . VAL A 1 202 ? -16.659 13.674 -3.586 1.00 94.06 202 VAL A CA 1
ATOM 1567 C C . VAL A 1 202 ? -16.857 12.180 -3.837 1.00 94.06 202 VAL A C 1
ATOM 1569 O O . VAL A 1 202 ? -17.546 11.514 -3.065 1.00 94.06 202 VAL A O 1
ATOM 1572 N N . LEU A 1 203 ? -16.175 11.611 -4.837 1.00 91.00 203 LEU A N 1
ATOM 1573 C CA . LEU A 1 203 ? -16.160 10.164 -5.060 1.00 91.00 203 LEU A CA 1
ATOM 1574 C C . LEU A 1 203 ? -15.667 9.377 -3.829 1.00 91.00 203 LEU A C 1
ATOM 1576 O O . LEU A 1 203 ? -16.277 8.375 -3.449 1.00 91.00 203 LEU A O 1
ATOM 1580 N N . ASP A 1 204 ? -14.596 9.831 -3.174 1.00 91.69 204 ASP A N 1
ATOM 1581 C CA . ASP A 1 204 ? -14.059 9.185 -1.970 1.00 91.69 204 ASP A CA 1
ATOM 1582 C C . ASP A 1 204 ? -15.044 9.308 -0.798 1.00 91.69 204 ASP A C 1
ATOM 1584 O O . ASP A 1 204 ? -15.277 8.333 -0.076 1.00 91.69 204 ASP A O 1
ATOM 1588 N N . TYR A 1 205 ? -15.662 10.484 -0.631 1.00 94.44 205 TYR A N 1
ATOM 1589 C CA . TYR A 1 205 ? -16.729 10.709 0.348 1.00 94.44 205 TYR A CA 1
ATOM 1590 C C . TYR A 1 205 ? -17.908 9.753 0.130 1.00 94.44 205 TYR A C 1
ATOM 1592 O O . TYR A 1 205 ? -18.315 9.054 1.063 1.00 94.44 205 TYR A O 1
ATOM 1600 N N . LYS A 1 206 ? -18.414 9.648 -1.107 1.00 92.88 206 LYS A N 1
ATOM 1601 C CA . LYS A 1 206 ? -19.554 8.783 -1.444 1.00 92.88 206 LYS A CA 1
ATOM 1602 C C . LYS A 1 206 ? -19.242 7.304 -1.213 1.00 92.88 206 LYS A C 1
ATOM 1604 O O . LYS A 1 206 ? -20.087 6.564 -0.709 1.00 92.88 206 LYS A O 1
ATOM 1609 N N . GLN A 1 207 ? -18.005 6.873 -1.452 1.00 91.69 207 GLN A N 1
ATOM 1610 C CA . GLN A 1 207 ? -17.565 5.520 -1.095 1.00 91.69 207 GLN A CA 1
ATOM 1611 C C . GLN A 1 207 ? -17.462 5.283 0.422 1.00 91.69 207 GLN A C 1
ATOM 1613 O O . GLN A 1 207 ? -17.690 4.162 0.887 1.00 91.69 207 GLN A O 1
ATOM 1618 N N . MET A 1 208 ? -17.142 6.313 1.213 1.00 94.81 208 MET A N 1
ATOM 1619 C CA . MET A 1 208 ? -17.149 6.231 2.676 1.00 94.81 208 MET A CA 1
ATOM 1620 C C . MET A 1 208 ? -18.574 6.113 3.229 1.00 94.81 208 MET A C 1
ATOM 1622 O O . MET A 1 208 ? -18.867 5.137 3.923 1.00 94.81 208 MET A O 1
ATOM 1626 N N . VAL A 1 209 ? -19.480 7.038 2.889 1.00 94.88 209 VAL A N 1
ATOM 1627 C CA . VAL A 1 209 ? -20.891 6.991 3.346 1.00 94.88 209 VAL A CA 1
ATOM 1628 C C . VAL A 1 209 ? -21.651 5.794 2.777 1.00 94.88 209 VAL A C 1
ATOM 1630 O O . VAL A 1 209 ? -22.586 5.284 3.395 1.00 94.88 209 VAL A O 1
ATOM 1633 N N . GLY A 1 210 ? -21.187 5.259 1.643 1.00 92.69 210 GLY A N 1
ATOM 1634 C CA . GLY A 1 210 ? -21.638 4.001 1.053 1.00 92.69 210 GLY A CA 1
ATOM 1635 C C . GLY A 1 210 ? -21.636 2.813 2.027 1.00 92.69 210 GLY A C 1
ATOM 1636 O O . GLY A 1 210 ? -22.379 1.852 1.831 1.00 92.69 210 GLY A O 1
ATOM 1637 N N . ARG A 1 211 ? -20.840 2.892 3.101 1.00 94.50 211 ARG A N 1
ATOM 1638 C CA . ARG A 1 211 ? -20.667 1.838 4.115 1.00 94.50 211 ARG A CA 1
ATOM 1639 C C . ARG A 1 211 ? -21.622 1.932 5.291 1.00 94.50 211 ARG A C 1
ATOM 1641 O O . ARG A 1 211 ? -21.628 1.017 6.113 1.00 94.50 211 ARG A O 1
ATOM 1648 N N . ALA A 1 212 ? -22.380 3.017 5.396 1.00 96.44 212 ALA A N 1
ATOM 1649 C CA . ALA A 1 212 ? -23.393 3.171 6.424 1.00 96.44 212 ALA A CA 1
ATOM 1650 C C . ALA A 1 212 ? -24.634 2.327 6.085 1.00 96.44 212 ALA A C 1
ATOM 1652 O O . ALA A 1 212 ? -25.151 2.379 4.969 1.00 96.44 212 ALA A O 1
ATOM 1653 N N . GLY A 1 213 ? -25.103 1.569 7.076 1.00 96.31 213 GLY A N 1
ATOM 1654 C CA . GLY A 1 213 ? -26.190 0.597 6.987 1.00 96.31 213 GLY A CA 1
ATOM 1655 C C . GLY A 1 213 ? -25.692 -0.814 6.664 1.00 96.31 213 GLY A C 1
ATOM 1656 O O . GLY A 1 213 ? -25.169 -1.067 5.579 1.00 96.31 213 GLY A O 1
ATOM 1657 N N . ARG A 1 214 ? -25.875 -1.770 7.587 1.00 94.56 214 ARG A N 1
ATOM 1658 C CA . ARG A 1 214 ? -25.560 -3.188 7.343 1.00 94.56 214 ARG A CA 1
ATOM 1659 C C . ARG A 1 214 ? -26.787 -3.903 6.770 1.00 94.56 214 ARG A C 1
ATOM 1661 O O . ARG A 1 214 ? -27.796 -4.009 7.478 1.00 94.56 214 ARG A O 1
ATOM 1668 N N . PRO A 1 215 ? -26.715 -4.437 5.535 1.00 90.50 215 PRO A N 1
ATOM 1669 C CA . PRO A 1 215 ? -27.797 -5.240 4.973 1.00 90.50 215 PRO A CA 1
ATOM 1670 C C . PRO A 1 215 ? -28.196 -6.363 5.931 1.00 90.50 215 PRO A C 1
ATOM 1672 O O . PRO A 1 215 ? -27.324 -6.969 6.544 1.00 90.50 215 PRO A O 1
ATOM 1675 N N . GLN A 1 216 ? -29.497 -6.636 6.046 1.00 87.69 216 GLN A N 1
ATOM 1676 C CA . GLN A 1 216 ? -30.091 -7.666 6.921 1.00 87.69 216 GLN A CA 1
ATOM 1677 C C . GLN A 1 216 ? -30.058 -7.381 8.436 1.00 87.69 216 GLN A C 1
ATOM 1679 O O . GLN A 1 216 ? -30.796 -8.034 9.169 1.00 87.69 216 GLN A O 1
ATOM 1684 N N . TYR A 1 217 ? -29.265 -6.417 8.920 1.00 90.06 217 TYR A N 1
ATOM 1685 C CA . TYR A 1 217 ? -29.151 -6.118 10.360 1.00 90.06 217 TYR A CA 1
ATOM 1686 C C . TYR A 1 217 ? -29.742 -4.767 10.762 1.00 90.06 217 TYR A C 1
ATOM 1688 O O . TYR A 1 217 ? -30.161 -4.585 11.908 1.00 90.06 217 TYR A O 1
ATOM 1696 N N . ASP A 1 218 ? -29.725 -3.798 9.849 1.00 94.50 218 ASP A N 1
ATOM 1697 C CA . ASP A 1 218 ? -30.122 -2.424 10.125 1.00 94.50 218 ASP A CA 1
ATOM 1698 C C . ASP A 1 218 ? -31.273 -1.999 9.202 1.00 94.50 218 ASP A C 1
ATOM 1700 O O . ASP A 1 218 ? -31.256 -2.282 8.006 1.00 94.50 218 ASP A O 1
ATOM 1704 N N . SER A 1 219 ? -32.268 -1.297 9.753 1.00 93.81 219 SER A N 1
ATOM 1705 C CA . SER A 1 219 ? -33.368 -0.700 8.978 1.00 93.81 219 SER A CA 1
ATOM 1706 C C . SER A 1 219 ? -32.940 0.568 8.235 1.00 93.81 219 SER A C 1
ATOM 1708 O O . SER A 1 219 ? -33.490 0.902 7.188 1.00 93.81 219 SER A O 1
ATOM 1710 N N . PHE A 1 220 ? -31.940 1.266 8.771 1.00 95.88 220 PHE A N 1
ATOM 1711 C CA . PHE A 1 220 ? -31.286 2.415 8.161 1.00 95.88 220 PHE A CA 1
ATOM 1712 C C . PHE A 1 220 ? -29.830 2.504 8.634 1.00 95.88 220 PHE A C 1
ATOM 1714 O O . PHE A 1 220 ? -29.474 1.954 9.680 1.00 95.88 220 PHE A O 1
ATOM 1721 N N . GLY A 1 221 ? -29.003 3.215 7.876 1.00 97.56 221 GLY A N 1
ATOM 1722 C CA . GLY A 1 221 ? -27.664 3.646 8.258 1.00 97.56 221 GLY A CA 1
ATOM 1723 C C . GLY A 1 221 ? -27.583 5.162 8.401 1.00 97.56 221 GLY A C 1
ATOM 1724 O O . GLY A 1 221 ? -28.404 5.891 7.846 1.00 97.56 221 GLY A O 1
ATOM 1725 N N . GLU A 1 222 ? -26.577 5.630 9.129 1.00 97.50 222 GLU A N 1
ATOM 1726 C CA . GLU A 1 222 ? -26.294 7.058 9.301 1.00 97.50 222 GLU A CA 1
ATOM 1727 C C . GLU A 1 222 ? -24.878 7.374 8.836 1.00 97.50 222 GLU A C 1
ATOM 1729 O O . GLU A 1 222 ? -23.932 6.664 9.187 1.00 97.50 222 GLU A O 1
ATOM 1734 N N . SER A 1 223 ? -24.712 8.468 8.103 1.00 97.50 223 SER A N 1
ATOM 1735 C CA . SER A 1 223 ? -23.399 9.063 7.893 1.00 97.50 223 SER A CA 1
ATOM 1736 C C . SER A 1 223 ? -23.354 10.491 8.398 1.00 97.50 223 SER A C 1
ATOM 1738 O O . SER A 1 223 ? -24.236 11.283 8.086 1.00 97.50 223 SER A O 1
ATOM 1740 N N . ILE A 1 224 ? -22.308 10.807 9.152 1.00 97.44 224 ILE A N 1
ATOM 1741 C CA . ILE A 1 224 ? -22.143 12.091 9.827 1.00 97.44 224 ILE A CA 1
ATOM 1742 C C . ILE A 1 224 ? -20.836 12.720 9.359 1.00 97.44 224 ILE A C 1
ATOM 1744 O O . ILE A 1 224 ? -19.767 12.125 9.514 1.00 97.44 224 ILE A O 1
ATOM 1748 N N . LEU A 1 225 ? -20.925 13.910 8.780 1.00 96.88 225 LEU A N 1
ATOM 1749 C CA . LEU A 1 225 ? -19.788 14.729 8.383 1.00 96.88 225 LEU A CA 1
ATOM 1750 C C . LEU A 1 225 ? -19.521 15.777 9.467 1.00 96.88 225 LEU A C 1
ATOM 1752 O O . LEU A 1 225 ? -20.426 16.502 9.858 1.00 96.88 225 LEU A O 1
ATOM 1756 N N . MET A 1 226 ? -18.300 15.822 9.993 1.00 95.50 226 MET A N 1
ATOM 1757 C CA . MET A 1 226 ? -17.957 16.692 11.122 1.00 95.50 226 MET A CA 1
ATOM 1758 C C . MET A 1 226 ? -17.471 18.046 10.601 1.00 95.50 226 MET A C 1
ATOM 1760 O O . MET A 1 226 ? -16.432 18.107 9.936 1.00 95.50 226 MET A O 1
ATOM 1764 N N . ALA A 1 227 ? -18.211 19.110 10.907 1.00 94.75 227 ALA A N 1
ATOM 1765 C CA . ALA A 1 227 ? -17.865 20.481 10.554 1.00 94.75 227 ALA A CA 1
ATOM 1766 C C . ALA A 1 227 ? -17.255 21.221 11.750 1.00 94.75 227 ALA A C 1
ATOM 1768 O O . ALA A 1 227 ? -17.533 20.914 12.908 1.00 94.75 227 ALA A O 1
ATOM 1769 N N . LYS A 1 228 ? -16.400 22.207 11.474 1.00 92.56 228 LYS A N 1
ATOM 1770 C CA . LYS A 1 228 ? -15.720 22.990 12.525 1.00 92.56 228 LYS A CA 1
ATOM 1771 C C . LYS A 1 228 ? -16.468 24.249 12.951 1.00 92.56 228 LYS A C 1
ATOM 1773 O O . LYS A 1 228 ? -16.145 24.815 13.991 1.00 92.56 228 LYS A O 1
ATOM 1778 N N . SER A 1 229 ? -17.384 24.717 12.120 1.00 94.38 229 SER A N 1
ATOM 1779 C CA . SER A 1 229 ? -18.206 25.906 12.323 1.00 94.38 229 SER A CA 1
ATOM 1780 C C . SER A 1 229 ? -19.475 25.770 11.490 1.00 94.38 229 SER A C 1
ATOM 1782 O O . SER A 1 229 ? -19.543 24.922 10.601 1.00 94.38 229 SER A O 1
ATOM 1784 N N . GLU A 1 230 ? -20.462 26.626 11.741 1.00 93.62 230 GLU A N 1
ATOM 1785 C CA . GLU A 1 230 ? -21.674 26.684 10.917 1.00 93.62 230 GLU A CA 1
ATOM 1786 C C . GLU A 1 230 ? -21.363 26.998 9.445 1.00 93.62 230 GLU A C 1
ATOM 1788 O O . GLU A 1 230 ? -21.922 26.369 8.558 1.00 93.62 230 GLU A O 1
ATOM 1793 N N . GLU A 1 231 ? -20.412 27.892 9.166 1.00 95.00 231 GLU A N 1
ATOM 1794 C CA . GLU A 1 231 ? -19.961 28.178 7.793 1.00 95.00 231 GLU A CA 1
ATOM 1795 C C . GLU A 1 231 ? -19.365 26.934 7.109 1.00 95.00 231 GLU A C 1
ATOM 1797 O O . GLU A 1 231 ? -19.771 26.580 6.005 1.00 95.00 231 GLU A O 1
ATOM 1802 N N . ASP A 1 232 ? -18.474 26.210 7.799 1.00 94.56 232 ASP A N 1
ATOM 1803 C CA . ASP A 1 232 ? -17.908 24.949 7.295 1.00 94.56 232 ASP A CA 1
ATOM 1804 C C . ASP A 1 232 ? -19.007 23.884 7.127 1.00 94.56 232 ASP A C 1
ATOM 1806 O O . ASP A 1 232 ? -18.927 23.062 6.223 1.00 94.56 232 ASP A O 1
ATOM 1810 N N . SER A 1 233 ? -20.056 23.916 7.955 1.00 94.50 233 SER A N 1
ATOM 1811 C CA . SER A 1 233 ? -21.227 23.036 7.856 1.00 94.50 233 SER A CA 1
ATOM 1812 C C . SER A 1 233 ? -21.934 23.206 6.511 1.00 94.50 233 SER A C 1
ATOM 1814 O O . SER A 1 233 ? -22.081 22.227 5.777 1.00 94.50 233 SER A O 1
ATOM 1816 N N . TYR A 1 234 ? -22.275 24.450 6.148 1.00 94.81 234 TYR A N 1
ATOM 1817 C CA . TYR A 1 234 ? -22.900 24.773 4.861 1.00 94.81 234 TYR A CA 1
ATOM 1818 C C . TYR A 1 234 ? -22.003 24.392 3.676 1.00 94.81 234 TYR A C 1
ATOM 1820 O O . TYR A 1 234 ? -22.461 23.730 2.745 1.00 94.81 234 TYR A O 1
ATOM 1828 N N . ASP A 1 235 ? -20.713 24.737 3.727 1.00 95.38 235 ASP A N 1
ATOM 1829 C CA . ASP A 1 235 ? -19.760 24.415 2.656 1.00 95.38 235 ASP A CA 1
ATOM 1830 C C . ASP A 1 235 ? -19.624 22.902 2.425 1.00 95.38 235 ASP A C 1
ATOM 1832 O O . ASP A 1 235 ? -19.496 22.427 1.291 1.00 95.38 235 ASP A O 1
ATOM 1836 N N . LEU A 1 236 ? -19.605 22.129 3.512 1.00 96.19 236 LEU A N 1
ATOM 1837 C CA . LEU A 1 236 ? -19.486 20.678 3.477 1.00 96.19 236 LEU A CA 1
ATOM 1838 C C . LEU A 1 236 ? -20.768 20.009 2.970 1.00 96.19 236 LEU A C 1
ATOM 1840 O O . LEU A 1 236 ? -20.682 19.057 2.189 1.00 96.19 236 LEU A O 1
ATOM 1844 N N . GLU A 1 237 ? -21.931 20.503 3.385 1.00 95.31 237 GLU A N 1
ATOM 1845 C CA . GLU A 1 237 ? -23.238 20.038 2.920 1.00 95.31 237 GLU A CA 1
ATOM 1846 C C . GLU A 1 237 ? -23.389 20.242 1.407 1.00 95.31 237 GLU A C 1
ATOM 1848 O O . GLU A 1 237 ? -23.619 19.274 0.673 1.00 95.31 237 GLU A O 1
ATOM 1853 N N . GLU A 1 238 ? -23.138 21.463 0.930 1.00 95.94 238 GLU A N 1
ATOM 1854 C CA . GLU A 1 238 ? -23.204 21.812 -0.491 1.00 95.94 238 GLU A CA 1
ATOM 1855 C C . GLU A 1 238 ? -22.217 20.992 -1.327 1.00 95.94 238 GLU A C 1
ATOM 1857 O O . GLU A 1 238 ? -22.558 20.474 -2.390 1.00 95.94 238 GLU A O 1
ATOM 1862 N N . ARG A 1 239 ? -20.986 20.806 -0.834 1.00 95.81 239 ARG A N 1
ATOM 1863 C CA . ARG A 1 239 ? -19.952 20.058 -1.559 1.00 95.81 239 ARG A CA 1
ATOM 1864 C C . ARG A 1 239 ? -20.248 18.566 -1.671 1.00 95.81 239 ARG A C 1
ATOM 1866 O O . ARG A 1 239 ? -19.946 17.977 -2.706 1.00 95.81 239 ARG A O 1
ATOM 1873 N N . TYR A 1 240 ? -20.719 17.935 -0.597 1.00 95.81 240 TYR A N 1
ATOM 1874 C CA . TYR A 1 240 ? -20.719 16.472 -0.496 1.00 95.81 240 TYR A CA 1
ATOM 1875 C C . TYR A 1 240 ? -22.104 15.844 -0.476 1.00 95.81 240 TYR A C 1
ATOM 1877 O O . TYR A 1 240 ? -22.285 14.776 -1.065 1.00 95.81 240 TYR A O 1
ATOM 1885 N N . ILE A 1 241 ? -23.067 16.449 0.217 1.00 93.56 241 ILE A N 1
ATOM 1886 C CA . ILE A 1 241 ? -24.419 15.894 0.314 1.00 93.56 241 ILE A CA 1
ATOM 1887 C C . ILE A 1 241 ? -25.201 16.296 -0.934 1.00 93.56 241 ILE A C 1
ATOM 1889 O O . ILE A 1 241 ? -25.695 15.412 -1.635 1.00 93.56 241 ILE A O 1
ATOM 1893 N N . ASN A 1 242 ? -25.209 17.594 -1.247 1.00 92.56 242 ASN A N 1
ATOM 1894 C CA . ASN A 1 242 ? -25.917 18.159 -2.400 1.00 92.56 242 ASN A CA 1
ATOM 1895 C C . ASN A 1 242 ? -25.076 18.130 -3.692 1.00 92.56 242 ASN A C 1
ATOM 1897 O O . ASN A 1 242 ? -25.620 18.253 -4.788 1.00 92.56 242 ASN A O 1
ATOM 1901 N N . GLY A 1 243 ? -23.756 17.957 -3.572 1.00 90.12 243 GLY A N 1
ATOM 1902 C CA . GLY A 1 243 ? -22.823 17.978 -4.695 1.00 90.12 243 GLY A CA 1
ATOM 1903 C C . GLY A 1 243 ? -22.770 16.687 -5.519 1.00 90.12 243 GLY A C 1
ATOM 1904 O O . GLY A 1 243 ? -23.088 15.588 -5.058 1.00 90.12 243 GLY A O 1
ATOM 1905 N N . GLU A 1 244 ? -22.298 16.822 -6.759 1.00 89.88 244 GLU A N 1
ATOM 1906 C CA . GLU A 1 244 ? -22.056 15.707 -7.678 1.00 89.88 244 GLU A CA 1
ATOM 1907 C C . GLU A 1 244 ? -20.617 15.178 -7.578 1.00 89.88 244 GLU A C 1
ATOM 1909 O O . GLU A 1 244 ? -19.682 15.898 -7.224 1.00 89.88 244 GLU A O 1
ATOM 1914 N N . THR A 1 245 ? -20.419 13.909 -7.940 1.00 91.31 245 THR A N 1
ATOM 1915 C CA . THR A 1 245 ? -19.076 13.323 -8.064 1.00 91.31 245 THR A CA 1
ATOM 1916 C C . THR A 1 245 ? -18.284 13.956 -9.204 1.00 91.31 245 THR A C 1
ATOM 1918 O O . THR A 1 245 ? -18.856 14.371 -10.209 1.00 91.31 245 THR A O 1
ATOM 1921 N N . GLU A 1 246 ? -16.958 13.952 -9.094 1.00 91.06 246 GLU A N 1
ATOM 1922 C CA . GLU A 1 246 ? -16.072 14.377 -10.175 1.00 91.06 246 GLU A CA 1
ATOM 1923 C C . GLU A 1 246 ? -16.159 13.454 -11.404 1.00 91.06 246 GLU A C 1
ATOM 1925 O O . GLU A 1 246 ? -16.512 12.274 -11.300 1.00 91.06 246 GLU A O 1
ATOM 1930 N N . ASP A 1 247 ? -15.785 13.983 -12.571 1.00 91.00 247 ASP A N 1
ATOM 1931 C CA . ASP A 1 247 ? -15.618 13.174 -13.778 1.00 91.00 247 ASP A CA 1
ATOM 1932 C C . ASP A 1 247 ? -14.422 12.224 -13.641 1.00 91.00 247 ASP A C 1
ATOM 1934 O O . ASP A 1 247 ? -13.362 12.565 -13.100 1.00 91.00 247 ASP A O 1
ATOM 1938 N N . ILE A 1 248 ? -14.568 11.017 -14.184 1.00 91.38 248 ILE A N 1
ATOM 1939 C CA . ILE A 1 248 ? -13.455 10.087 -14.329 1.00 91.38 248 ILE A CA 1
ATOM 1940 C C . ILE A 1 248 ? -12.595 10.545 -15.500 1.00 91.38 248 ILE A C 1
ATOM 1942 O O . ILE A 1 248 ? -13.022 10.498 -16.650 1.00 91.38 248 ILE A O 1
ATOM 1946 N N . ILE A 1 249 ? -11.359 10.945 -15.200 1.00 90.75 249 ILE A N 1
ATOM 1947 C CA . ILE A 1 249 ? -10.393 11.432 -16.189 1.00 90.75 249 ILE A CA 1
ATOM 1948 C C . ILE A 1 249 ? -9.306 10.381 -16.418 1.00 90.75 249 ILE A C 1
ATOM 1950 O O . ILE A 1 249 ? -8.649 9.924 -15.474 1.00 90.75 249 ILE A O 1
ATOM 1954 N N . SER A 1 250 ? -9.065 10.043 -17.686 1.00 91.38 250 SER A N 1
ATOM 1955 C CA . SER A 1 250 ? -7.986 9.133 -18.070 1.00 91.38 250 SER A CA 1
ATOM 1956 C C . SER A 1 250 ? -6.613 9.668 -17.652 1.00 91.38 250 SER A C 1
ATOM 1958 O O . SER A 1 250 ? -6.267 10.822 -17.895 1.00 91.38 250 SER A O 1
ATOM 1960 N N . LYS A 1 251 ? -5.784 8.799 -17.064 1.00 91.12 251 LYS A N 1
ATOM 1961 C CA . LYS A 1 251 ? -4.386 9.106 -16.708 1.00 91.12 251 LYS A CA 1
ATOM 1962 C C . LYS A 1 251 ? -3.380 8.611 -17.744 1.00 91.12 251 LYS A C 1
ATOM 1964 O O . LYS A 1 251 ? -2.180 8.676 -17.509 1.00 91.12 251 LYS A O 1
ATOM 1969 N N . LEU A 1 252 ? -3.858 8.134 -18.893 1.00 91.50 252 LEU A N 1
ATOM 1970 C CA . LEU A 1 252 ? -3.025 7.498 -19.909 1.00 91.50 252 LEU A CA 1
ATOM 1971 C C . LEU A 1 252 ? -1.883 8.387 -20.409 1.00 91.50 252 LEU A C 1
ATOM 1973 O O . LEU A 1 252 ? -0.819 7.860 -20.685 1.00 91.50 252 LEU A O 1
ATOM 1977 N N . SER A 1 253 ? -2.083 9.705 -20.504 1.00 87.94 253 SER A N 1
ATOM 1978 C CA . SER A 1 253 ? -1.113 10.655 -21.071 1.00 87.94 253 SER A CA 1
ATOM 1979 C C . SER A 1 253 ? 0.095 10.965 -20.180 1.00 87.94 253 SER A C 1
ATOM 1981 O O . SER A 1 253 ? 0.964 11.745 -20.591 1.00 87.94 253 SER A O 1
ATOM 1983 N N . LEU A 1 254 ? 0.148 10.389 -18.973 1.00 90.81 254 LEU A N 1
ATOM 1984 C CA . LEU A 1 254 ? 1.316 10.452 -18.102 1.00 90.81 254 LEU A CA 1
ATOM 1985 C C . LEU A 1 254 ? 2.444 9.606 -18.698 1.00 90.81 254 LEU A C 1
ATOM 1987 O O . LEU A 1 254 ? 2.250 8.439 -19.040 1.00 90.81 254 LEU A O 1
ATOM 1991 N N . GLU A 1 255 ? 3.640 10.183 -18.781 1.00 91.25 255 GLU A N 1
ATOM 1992 C CA . GLU A 1 255 ? 4.788 9.562 -19.448 1.00 91.25 255 GLU A CA 1
ATOM 1993 C C . GLU A 1 255 ? 5.134 8.150 -18.925 1.00 91.25 255 GLU A C 1
ATOM 1995 O O . GLU A 1 255 ? 5.290 7.259 -19.761 1.00 91.25 255 GLU A O 1
ATOM 2000 N N . PRO A 1 256 ? 5.171 7.865 -17.602 1.00 93.62 256 PRO A N 1
ATOM 2001 C CA . PRO A 1 256 ? 5.443 6.507 -17.108 1.00 93.62 256 PRO A CA 1
ATOM 2002 C C . PRO A 1 256 ? 4.439 5.460 -17.617 1.00 93.62 256 PRO A C 1
ATOM 2004 O O . PRO A 1 256 ? 4.799 4.320 -17.923 1.00 93.62 256 PRO A O 1
ATOM 2007 N N . ILE A 1 257 ? 3.171 5.863 -17.754 1.00 94.00 257 ILE A N 1
ATOM 2008 C CA . ILE A 1 257 ? 2.080 5.001 -18.213 1.00 94.00 257 ILE A CA 1
ATOM 2009 C C . ILE A 1 257 ? 2.223 4.750 -19.720 1.00 94.00 257 ILE A C 1
ATOM 2011 O O . ILE A 1 257 ? 2.244 3.591 -20.143 1.00 94.00 257 ILE A O 1
ATOM 2015 N N . LEU A 1 258 ? 2.409 5.805 -20.527 1.00 94.19 258 LEU A N 1
ATOM 2016 C CA . LEU A 1 258 ? 2.651 5.666 -21.971 1.00 94.19 258 LEU A CA 1
ATOM 2017 C C . LEU A 1 258 ? 3.886 4.821 -22.266 1.00 94.19 258 LEU A C 1
ATOM 2019 O O . LEU A 1 258 ? 3.826 3.931 -23.115 1.00 94.19 258 LEU A O 1
ATOM 2023 N N . ARG A 1 259 ? 4.990 5.063 -21.558 1.00 96.50 259 ARG A N 1
ATOM 2024 C CA . ARG A 1 259 ? 6.257 4.355 -21.746 1.00 96.50 259 ARG A CA 1
ATOM 2025 C C . ARG A 1 259 ? 6.126 2.863 -21.469 1.00 96.50 259 ARG A C 1
ATOM 2027 O O . ARG A 1 259 ? 6.518 2.047 -22.306 1.00 96.50 259 ARG A O 1
ATOM 2034 N N . THR A 1 260 ? 5.515 2.508 -20.341 1.00 96.88 260 THR A N 1
ATOM 2035 C CA . THR A 1 260 ? 5.291 1.109 -19.951 1.00 96.88 260 THR A CA 1
ATOM 2036 C C . THR A 1 260 ? 4.379 0.390 -20.947 1.00 96.88 260 THR A C 1
ATOM 2038 O O . THR A 1 260 ? 4.720 -0.692 -21.431 1.00 96.88 260 THR A O 1
ATOM 2041 N N . HIS A 1 261 ? 3.249 0.997 -21.326 1.00 96.69 261 HIS A N 1
ATOM 2042 C CA . HIS A 1 261 ? 2.314 0.365 -22.260 1.00 96.69 261 HIS A CA 1
ATOM 2043 C C . HIS A 1 261 ? 2.843 0.307 -23.695 1.00 96.69 261 HIS A C 1
ATOM 2045 O O . HIS A 1 261 ? 2.627 -0.697 -24.370 1.00 96.69 261 HIS A O 1
ATOM 2051 N N . THR A 1 262 ? 3.583 1.319 -24.155 1.00 97.31 262 THR A N 1
ATOM 2052 C CA . THR A 1 262 ? 4.210 1.303 -25.486 1.00 97.31 262 THR A CA 1
ATOM 2053 C C . THR A 1 262 ? 5.202 0.151 -25.599 1.00 97.31 262 THR A C 1
ATOM 2055 O O . THR A 1 262 ? 5.123 -0.629 -26.552 1.00 97.31 262 THR A O 1
ATOM 2058 N N . LEU A 1 263 ? 6.080 -0.029 -24.601 1.00 98.31 263 LEU A N 1
ATOM 2059 C CA . LEU A 1 263 ? 6.993 -1.171 -24.589 1.00 98.31 263 LEU A CA 1
ATOM 2060 C C . LEU A 1 263 ? 6.225 -2.496 -24.551 1.00 98.31 263 LEU A C 1
ATOM 2062 O O . LEU A 1 263 ? 6.547 -3.387 -25.331 1.00 98.31 263 LEU A O 1
ATOM 2066 N N . ALA A 1 264 ? 5.197 -2.628 -23.709 1.00 98.06 264 ALA A N 1
ATOM 2067 C CA . ALA A 1 264 ? 4.416 -3.862 -23.594 1.00 98.06 264 ALA A CA 1
ATOM 2068 C C . ALA A 1 264 ? 3.696 -4.249 -24.902 1.00 98.06 264 ALA A C 1
ATOM 2070 O O . ALA A 1 264 ? 3.677 -5.422 -25.289 1.00 98.06 264 ALA A O 1
ATOM 2071 N N . LEU A 1 265 ? 3.133 -3.275 -25.622 1.00 97.75 265 LEU A N 1
ATOM 2072 C CA . LEU A 1 265 ? 2.465 -3.501 -26.909 1.00 97.75 265 LEU A CA 1
ATOM 2073 C C . LEU A 1 265 ? 3.447 -3.965 -27.991 1.00 97.75 265 LEU A C 1
ATOM 2075 O O . LEU A 1 265 ? 3.122 -4.864 -28.770 1.00 97.75 265 LEU A O 1
ATOM 2079 N N . VAL A 1 266 ? 4.661 -3.409 -28.011 1.00 98.12 266 VAL A N 1
ATOM 2080 C CA . VAL A 1 266 ? 5.725 -3.849 -28.927 1.00 98.12 266 VAL A CA 1
ATOM 2081 C C . VAL A 1 266 ? 6.292 -5.210 -28.500 1.00 98.12 266 VAL A C 1
ATOM 2083 O O . VAL A 1 266 ? 6.453 -6.102 -29.333 1.00 98.12 266 VAL A O 1
ATOM 2086 N N . ALA A 1 267 ? 6.541 -5.416 -27.204 1.00 97.62 267 ALA A N 1
ATOM 2087 C CA . ALA A 1 267 ? 7.116 -6.639 -26.638 1.00 97.62 267 ALA A CA 1
ATOM 2088 C C . ALA A 1 267 ? 6.218 -7.870 -26.810 1.00 97.62 267 ALA A C 1
ATOM 2090 O O . ALA A 1 267 ? 6.707 -8.960 -27.117 1.00 97.62 267 ALA A O 1
ATOM 2091 N N . SER A 1 268 ? 4.903 -7.688 -26.674 1.00 96.19 268 SER A N 1
ATOM 2092 C CA . SER A 1 268 ? 3.899 -8.723 -26.946 1.00 96.19 268 SER A CA 1
ATOM 2093 C C . SER A 1 268 ? 3.697 -8.996 -28.442 1.00 96.19 268 SER A C 1
ATOM 2095 O O . SER A 1 268 ? 3.042 -9.972 -28.807 1.00 96.19 268 SER A O 1
ATOM 2097 N N . GLY A 1 269 ? 4.253 -8.150 -29.318 1.00 94.94 269 GLY A N 1
ATOM 2098 C CA . GLY A 1 269 ? 4.061 -8.216 -30.764 1.00 94.94 269 GLY A CA 1
ATOM 2099 C C . GLY A 1 269 ? 2.668 -7.782 -31.228 1.00 94.94 269 GLY A C 1
ATOM 2100 O O . GLY A 1 269 ? 2.333 -8.026 -32.389 1.00 94.94 269 GLY A O 1
ATOM 2101 N N . PHE A 1 270 ? 1.872 -7.166 -30.344 1.00 94.75 270 PHE A N 1
ATOM 2102 C CA . PHE A 1 270 ? 0.543 -6.642 -30.657 1.00 94.75 270 PHE A CA 1
ATOM 2103 C C . PHE A 1 270 ? 0.637 -5.435 -31.598 1.00 94.75 270 PHE A C 1
ATOM 2105 O O . PHE A 1 270 ? -0.057 -5.390 -32.611 1.00 94.75 270 PHE A O 1
ATOM 2112 N N . CYS A 1 271 ? 1.569 -4.520 -31.320 1.00 97.12 271 CYS A N 1
ATOM 2113 C CA . CYS A 1 271 ? 1.895 -3.404 -32.203 1.00 97.12 271 CYS A CA 1
ATOM 2114 C C . CYS A 1 271 ? 3.283 -3.598 -32.822 1.00 97.12 271 CYS A C 1
ATOM 2116 O O . CYS A 1 271 ? 4.261 -3.849 -32.119 1.00 97.12 271 CYS A O 1
ATOM 2118 N N . LYS A 1 272 ? 3.377 -3.476 -34.150 1.00 96.94 272 LYS A N 1
ATOM 2119 C CA . LYS A 1 272 ? 4.620 -3.689 -34.923 1.00 96.94 272 LYS A CA 1
ATOM 2120 C C . LYS A 1 272 ? 5.053 -2.468 -35.729 1.00 96.94 272 LYS A C 1
ATOM 2122 O O . LYS A 1 272 ? 6.085 -2.520 -36.387 1.00 96.94 272 LYS A O 1
ATOM 2127 N N . THR A 1 273 ? 4.276 -1.394 -35.698 1.00 97.38 273 THR A N 1
ATOM 2128 C CA . THR A 1 273 ? 4.541 -0.124 -36.386 1.00 97.38 273 THR A CA 1
ATOM 2129 C C . THR A 1 273 ? 4.036 1.038 -35.535 1.00 97.38 273 THR A C 1
ATOM 2131 O O . THR A 1 273 ? 3.189 0.842 -34.653 1.00 97.38 273 THR A O 1
ATOM 2134 N N . LYS A 1 274 ? 4.518 2.253 -35.809 1.00 95.50 274 LYS A N 1
ATOM 2135 C CA . LYS A 1 274 ? 4.019 3.473 -35.158 1.00 95.50 274 LYS A CA 1
ATOM 2136 C C . LYS A 1 274 ? 2.518 3.648 -35.398 1.00 95.50 274 LYS A C 1
ATOM 2138 O O . LYS A 1 274 ? 1.778 3.968 -34.476 1.00 95.50 274 LYS A O 1
ATOM 2143 N N . GLU A 1 275 ? 2.057 3.346 -36.604 1.00 94.88 275 GLU A N 1
ATOM 2144 C CA . GLU A 1 275 ? 0.654 3.430 -37.008 1.00 94.88 275 GLU A CA 1
ATOM 2145 C C . GLU A 1 275 ? -0.213 2.465 -36.192 1.00 94.88 275 GLU A C 1
ATOM 2147 O O . GLU A 1 275 ? -1.276 2.857 -35.726 1.00 94.88 275 GLU A O 1
ATOM 2152 N N . SER A 1 276 ? 0.260 1.238 -35.930 1.00 96.12 276 SER A N 1
ATOM 2153 C CA . SER A 1 276 ? -0.472 0.283 -35.080 1.00 96.12 276 SER A CA 1
ATOM 2154 C C . SER A 1 276 ? -0.546 0.717 -33.611 1.00 96.12 276 SER A C 1
ATOM 2156 O O . SER A 1 276 ? -1.544 0.455 -32.946 1.00 96.12 276 SER A O 1
ATOM 2158 N N . LEU A 1 277 ? 0.480 1.413 -33.098 1.00 95.50 277 LEU A N 1
ATOM 2159 C CA . LEU A 1 277 ? 0.425 2.024 -31.766 1.00 95.50 277 LEU A CA 1
ATOM 2160 C C . LEU A 1 277 ? -0.610 3.148 -31.729 1.00 95.50 277 LEU A C 1
ATOM 2162 O O . LEU A 1 277 ? -1.439 3.169 -30.825 1.00 95.50 277 LEU A O 1
ATOM 2166 N N . LEU A 1 278 ? -0.590 4.049 -32.714 1.00 93.81 278 LEU A N 1
ATOM 2167 C CA . LEU A 1 278 ? -1.558 5.143 -32.807 1.00 93.81 278 LEU A CA 1
ATOM 2168 C C . LEU A 1 278 ? -2.994 4.619 -32.932 1.00 93.81 278 LEU A C 1
ATOM 2170 O O . LEU A 1 278 ? -3.868 5.098 -32.216 1.00 93.81 278 LEU A O 1
ATOM 2174 N N . ASP A 1 279 ? -3.223 3.594 -33.759 1.00 93.44 279 ASP A N 1
ATOM 2175 C CA . ASP A 1 279 ? -4.522 2.920 -33.871 1.00 93.44 279 ASP A CA 1
ATOM 2176 C C . ASP A 1 279 ? -4.971 2.331 -32.526 1.00 93.44 279 ASP A C 1
ATOM 2178 O O . ASP A 1 279 ? -6.106 2.553 -32.106 1.00 93.44 279 ASP A O 1
ATOM 2182 N N . PHE A 1 280 ? -4.085 1.644 -31.799 1.00 94.31 280 PHE A N 1
ATOM 2183 C CA . PHE A 1 280 ? -4.423 1.123 -30.475 1.00 94.31 280 PHE A CA 1
ATOM 2184 C C . PHE A 1 280 ? -4.788 2.242 -29.493 1.00 94.31 280 PHE A C 1
ATOM 2186 O O . PHE A 1 280 ? -5.835 2.189 -28.848 1.00 94.31 280 PHE A O 1
ATOM 2193 N N . PHE A 1 281 ? -3.947 3.273 -29.389 1.00 93.31 281 PHE A N 1
ATOM 2194 C CA . PHE A 1 281 ? -4.172 4.366 -28.449 1.00 93.31 281 PHE A CA 1
ATOM 2195 C C . PHE A 1 281 ? -5.409 5.200 -28.804 1.00 93.31 281 PHE A C 1
ATOM 2197 O O . PHE A 1 281 ? -6.084 5.668 -27.888 1.00 93.31 281 PHE A O 1
ATOM 2204 N N . SER A 1 282 ? -5.781 5.293 -30.086 1.00 92.12 282 SER A N 1
ATOM 2205 C CA . SER A 1 282 ? -7.025 5.940 -30.538 1.00 92.12 282 SER A CA 1
ATOM 2206 C C . SER A 1 282 ? -8.304 5.257 -30.033 1.00 92.12 282 SER A C 1
ATOM 2208 O O . SER A 1 282 ? -9.366 5.869 -30.017 1.00 92.12 282 SER A O 1
ATOM 2210 N N . LYS A 1 283 ? -8.209 4.002 -29.573 1.00 92.31 283 LYS A N 1
ATOM 2211 C CA . LYS A 1 283 ? -9.331 3.217 -29.026 1.00 92.31 283 LYS A CA 1
ATOM 2212 C C . LYS A 1 283 ? -9.407 3.267 -27.499 1.00 92.31 283 LYS A C 1
ATOM 2214 O O . LYS A 1 283 ? -10.242 2.597 -26.894 1.00 92.31 283 LYS A O 1
ATOM 2219 N N . THR A 1 284 ? -8.515 4.008 -26.846 1.00 93.69 284 THR A N 1
ATOM 2220 C CA . THR A 1 284 ? -8.494 4.123 -25.382 1.00 93.69 284 THR A CA 1
ATOM 2221 C C . THR A 1 284 ? -9.500 5.154 -24.883 1.00 93.69 284 THR A C 1
ATOM 2223 O O . THR A 1 284 ? -9.882 6.063 -25.614 1.00 93.69 284 THR A O 1
ATOM 2226 N N . PHE A 1 285 ? -9.866 5.068 -23.600 1.00 93.38 285 PHE A N 1
ATOM 2227 C CA . PHE A 1 285 ? -10.754 6.051 -22.975 1.00 93.38 285 PHE A CA 1
ATOM 2228 C C . PHE A 1 285 ? -10.203 7.483 -23.046 1.00 93.38 285 PHE A C 1
ATOM 2230 O O . PHE A 1 285 ? -10.967 8.432 -23.130 1.00 93.38 285 PHE A O 1
ATOM 2237 N N . TYR A 1 286 ? -8.874 7.652 -23.072 1.00 92.38 286 TYR A N 1
ATOM 2238 C CA . TYR A 1 286 ? -8.276 8.972 -23.283 1.00 92.38 286 TYR A CA 1
ATOM 2239 C C . TYR A 1 286 ? -8.686 9.568 -24.633 1.00 92.38 286 TYR A C 1
ATOM 2241 O O . TYR A 1 286 ? -9.143 10.703 -24.691 1.00 92.38 286 TYR A O 1
ATOM 2249 N N . ALA A 1 287 ? -8.513 8.793 -25.706 1.00 91.25 287 ALA A N 1
ATOM 2250 C CA . ALA A 1 287 ? -8.822 9.232 -27.061 1.00 91.25 287 ALA A CA 1
ATOM 2251 C C . ALA A 1 287 ? -10.317 9.503 -27.230 1.00 91.25 287 ALA A C 1
ATOM 2253 O O . ALA A 1 287 ? -10.699 10.483 -27.858 1.00 91.25 287 ALA A O 1
ATOM 2254 N N . PHE A 1 288 ? -11.144 8.650 -26.622 1.00 90.31 288 PHE A N 1
ATOM 2255 C CA . PHE A 1 288 ? -12.591 8.815 -26.607 1.00 90.31 288 PHE A CA 1
ATOM 2256 C C . PHE A 1 288 ? -13.014 10.121 -25.919 1.00 90.31 288 PHE A C 1
ATOM 2258 O O . PHE A 1 288 ? -13.832 10.850 -26.466 1.00 90.31 288 PHE A O 1
ATOM 2265 N N . HIS A 1 289 ? -12.419 10.427 -24.761 1.00 88.25 289 HIS A N 1
ATOM 2266 C CA . HIS A 1 289 ? -12.761 11.604 -23.961 1.00 88.25 289 HIS A CA 1
ATOM 2267 C C . HIS A 1 289 ? -12.318 12.922 -24.605 1.00 88.25 289 HIS A C 1
ATOM 2269 O O . HIS A 1 289 ? -13.088 13.876 -24.674 1.00 88.25 289 HIS A O 1
ATOM 2275 N N . TYR A 1 290 ? -11.070 12.998 -25.077 1.00 86.31 290 TYR A N 1
ATOM 2276 C CA . TYR A 1 290 ? -10.511 14.255 -25.584 1.00 86.31 290 TYR A CA 1
ATOM 2277 C C . TYR A 1 290 ? -10.764 14.484 -27.079 1.00 86.31 290 TYR A C 1
ATOM 2279 O O . TYR A 1 290 ? -10.739 15.631 -27.519 1.00 86.31 290 TYR A O 1
ATOM 2287 N N . GLY A 1 291 ? -10.978 13.429 -27.874 1.00 76.81 291 GLY A N 1
ATOM 2288 C CA . GLY A 1 291 ? -11.163 13.494 -29.331 1.00 76.81 291 GLY A CA 1
ATOM 2289 C C . GLY A 1 291 ? -9.908 13.894 -30.126 1.00 76.81 291 GLY A C 1
ATOM 2290 O O . GLY A 1 291 ? -9.696 13.392 -31.229 1.00 76.81 291 GLY A O 1
ATOM 2291 N N . ASP A 1 292 ? -9.050 14.747 -29.562 1.00 78.38 292 ASP A N 1
ATOM 2292 C CA . ASP A 1 292 ? -7.755 15.141 -30.108 1.00 78.38 292 ASP A CA 1
ATOM 2293 C C . ASP A 1 292 ? -6.627 14.237 -29.586 1.00 78.38 292 ASP A C 1
ATOM 2295 O O . ASP A 1 292 ? -6.426 14.049 -28.385 1.00 78.38 292 ASP A O 1
ATOM 2299 N N . MET A 1 293 ? -5.873 13.671 -30.527 1.00 80.44 293 MET A N 1
ATOM 2300 C CA . MET A 1 293 ? -4.758 12.758 -30.278 1.00 80.44 293 MET A CA 1
ATOM 2301 C C . MET A 1 293 ? -3.394 13.395 -30.548 1.00 80.44 293 MET A C 1
ATOM 2303 O O . MET A 1 293 ? -2.388 12.689 -30.466 1.00 80.44 293 MET A O 1
ATOM 2307 N N . THR A 1 294 ? -3.337 14.686 -30.883 1.00 83.81 294 THR A N 1
ATOM 2308 C CA . THR A 1 294 ? -2.099 15.384 -31.263 1.00 83.81 294 THR A CA 1
ATOM 2309 C C . THR A 1 294 ? -1.044 15.271 -30.160 1.00 83.81 294 THR A C 1
ATOM 2311 O O . THR A 1 294 ? 0.029 14.712 -30.396 1.00 83.81 294 THR A O 1
ATOM 2314 N N . ASP A 1 295 ? -1.403 15.624 -28.924 1.00 80.50 295 ASP A N 1
ATOM 2315 C CA . ASP A 1 295 ? -0.516 15.520 -27.759 1.00 80.50 295 ASP A CA 1
ATOM 2316 C C . ASP A 1 295 ? -0.005 14.091 -27.517 1.00 80.50 295 ASP A C 1
ATOM 2318 O O . ASP A 1 295 ? 1.169 13.868 -27.209 1.00 80.50 295 ASP A O 1
ATOM 2322 N N . ILE A 1 296 ? -0.881 13.088 -27.643 1.00 85.00 296 ILE A N 1
ATOM 2323 C CA . ILE A 1 296 ? -0.491 11.687 -27.446 1.00 85.00 296 ILE A CA 1
ATOM 2324 C C . ILE A 1 296 ? 0.391 11.189 -28.587 1.00 85.00 296 ILE A C 1
ATOM 2326 O O . ILE A 1 296 ? 1.318 10.419 -28.343 1.00 85.00 296 ILE A O 1
ATOM 2330 N N . LYS A 1 297 ? 0.139 11.613 -29.824 1.00 89.56 297 LYS A N 1
ATOM 2331 C CA . LYS A 1 297 ? 0.926 11.208 -30.990 1.00 89.56 297 LYS A CA 1
ATOM 2332 C C . LYS A 1 297 ? 2.380 11.650 -30.856 1.00 89.56 297 LYS A C 1
ATOM 2334 O O . LYS A 1 297 ? 3.284 10.851 -31.132 1.00 89.56 297 LYS A O 1
ATOM 2339 N N . ASP A 1 298 ? 2.607 12.871 -30.390 1.00 90.44 298 ASP A N 1
ATOM 2340 C CA . ASP A 1 298 ? 3.953 13.392 -30.157 1.00 90.44 298 ASP A CA 1
ATOM 2341 C C . ASP A 1 298 ? 4.627 12.655 -28.998 1.00 90.44 298 ASP A C 1
ATOM 2343 O O . ASP A 1 298 ? 5.747 12.159 -29.147 1.00 90.44 298 ASP A O 1
ATOM 2347 N N . LYS A 1 299 ? 3.904 12.429 -27.894 1.00 91.81 299 LYS A N 1
ATOM 2348 C CA . LYS A 1 299 ? 4.403 11.634 -26.760 1.00 91.81 299 LYS A CA 1
ATOM 2349 C C . LYS A 1 299 ? 4.739 10.189 -27.134 1.00 91.81 299 LYS A C 1
ATOM 2351 O O . LYS A 1 299 ? 5.738 9.658 -26.655 1.00 91.81 299 LYS A O 1
ATOM 2356 N N . ILE A 1 300 ? 3.945 9.536 -27.985 1.00 92.62 300 ILE A N 1
ATOM 2357 C CA . ILE A 1 300 ? 4.230 8.180 -28.482 1.00 92.62 300 ILE A CA 1
ATOM 2358 C C . ILE A 1 300 ? 5.489 8.191 -29.345 1.00 92.62 300 ILE A C 1
ATOM 2360 O O . ILE A 1 300 ? 6.319 7.298 -29.204 1.00 92.62 300 ILE A O 1
ATOM 2364 N N . SER A 1 301 ? 5.640 9.190 -30.218 1.00 94.00 301 SER A N 1
ATOM 2365 C CA . SER A 1 301 ? 6.828 9.330 -31.068 1.00 94.00 301 SER A CA 1
ATOM 2366 C C . SER A 1 301 ? 8.084 9.453 -30.209 1.00 94.00 301 SER A C 1
ATOM 2368 O O . SER A 1 301 ? 8.978 8.620 -30.315 1.00 94.00 301 SER A O 1
ATOM 2370 N N . TYR A 1 302 ? 8.063 10.390 -29.260 1.00 94.94 302 TYR A N 1
ATOM 2371 C CA . TYR A 1 302 ? 9.120 10.564 -28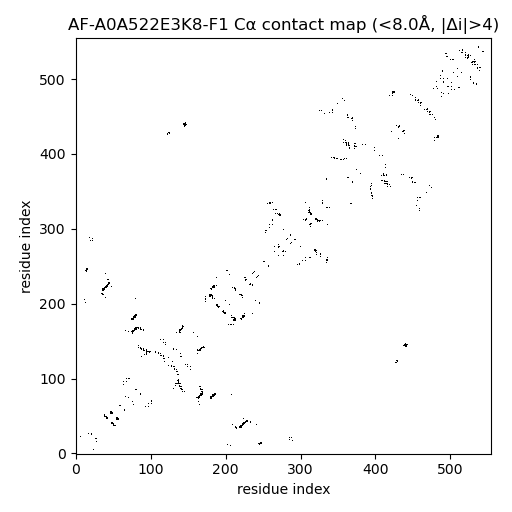.270 1.00 94.94 302 TYR A CA 1
ATOM 2372 C C . TYR A 1 302 ? 9.396 9.280 -27.472 1.00 94.94 302 TYR A C 1
ATOM 2374 O O . TYR A 1 302 ? 10.543 8.906 -27.246 1.00 94.94 302 TYR A O 1
ATOM 2382 N N . THR A 1 303 ? 8.345 8.551 -27.084 1.00 96.38 303 THR A N 1
ATOM 2383 C CA . THR A 1 303 ? 8.476 7.284 -26.351 1.00 96.38 303 THR A CA 1
ATOM 2384 C C . THR A 1 303 ? 9.154 6.198 -27.184 1.00 96.38 303 THR A C 1
ATOM 2386 O O . THR A 1 303 ? 9.966 5.447 -26.650 1.00 96.38 303 THR A O 1
ATOM 2389 N N . ILE A 1 304 ? 8.836 6.089 -28.476 1.00 96.81 304 ILE A N 1
ATOM 2390 C CA . ILE A 1 304 ? 9.482 5.133 -29.385 1.00 96.81 304 ILE A CA 1
ATOM 2391 C C . ILE A 1 304 ? 10.973 5.450 -29.500 1.00 96.81 304 ILE A C 1
ATOM 2393 O O . ILE A 1 304 ? 11.787 4.539 -29.346 1.00 96.81 304 ILE A O 1
ATOM 2397 N N . ASP A 1 305 ? 11.318 6.718 -29.719 1.00 96.44 305 ASP A N 1
ATOM 2398 C CA . ASP A 1 305 ? 12.708 7.156 -29.864 1.00 96.44 305 ASP A CA 1
ATOM 2399 C C . ASP A 1 305 ? 13.491 6.872 -28.575 1.00 96.44 305 ASP A C 1
ATOM 2401 O O . ASP A 1 305 ? 14.487 6.153 -28.600 1.00 96.44 305 ASP A O 1
ATOM 2405 N N . MET A 1 306 ? 12.945 7.264 -27.422 1.00 97.25 306 MET A N 1
ATOM 2406 C CA . MET A 1 306 ? 13.508 6.970 -26.101 1.00 97.25 306 MET A CA 1
ATOM 2407 C C . MET A 1 306 ? 13.722 5.463 -25.862 1.00 97.25 306 MET A C 1
ATOM 2409 O O . MET A 1 306 ? 14.789 5.043 -25.413 1.00 97.25 306 MET A O 1
ATOM 2413 N N . LEU A 1 307 ? 12.727 4.617 -26.155 1.00 98.25 307 LEU A N 1
ATOM 2414 C CA . LEU A 1 307 ? 12.848 3.163 -25.985 1.00 98.25 307 LEU A CA 1
ATOM 2415 C C . LEU A 1 307 ? 13.858 2.542 -26.965 1.00 98.25 307 LEU A C 1
ATOM 2417 O O . LEU A 1 307 ? 14.465 1.514 -26.646 1.00 98.25 307 LEU A O 1
ATOM 2421 N N . SER A 1 308 ? 14.010 3.126 -28.155 1.00 97.62 308 SER A N 1
ATOM 2422 C CA . SER A 1 308 ? 14.996 2.711 -29.153 1.00 97.62 308 SER A CA 1
ATOM 2423 C C . SER A 1 308 ? 16.409 3.083 -28.703 1.00 97.62 308 SER A C 1
ATOM 2425 O O . SER A 1 308 ? 17.293 2.225 -28.708 1.00 97.62 308 SER A O 1
ATOM 2427 N N . ASP A 1 309 ? 16.600 4.309 -28.217 1.00 97.56 309 ASP A N 1
ATOM 2428 C CA . ASP A 1 309 ? 17.875 4.815 -27.698 1.00 97.56 309 ASP A CA 1
ATOM 2429 C C . ASP A 1 309 ? 18.352 4.021 -26.479 1.00 97.56 309 ASP A C 1
ATOM 2431 O O . ASP A 1 309 ? 19.540 3.734 -26.326 1.00 97.56 309 ASP A O 1
ATOM 2435 N N . TRP A 1 310 ? 17.424 3.589 -25.623 1.00 97.88 310 TRP A N 1
ATOM 2436 C CA . TRP A 1 310 ? 17.732 2.722 -24.482 1.00 97.88 310 TRP A CA 1
ATOM 2437 C C . TRP A 1 310 ? 17.936 1.250 -24.867 1.00 97.88 310 TRP A C 1
ATOM 2439 O O . TRP A 1 310 ? 18.239 0.418 -24.010 1.00 97.88 310 TRP A O 1
ATOM 2449 N N . GLY A 1 311 ? 17.779 0.903 -26.147 1.00 97.88 311 GLY A N 1
ATOM 2450 C CA . GLY A 1 311 ? 17.982 -0.450 -26.655 1.00 97.88 311 GLY A CA 1
ATOM 2451 C C . GLY A 1 311 ? 16.908 -1.445 -26.215 1.00 97.88 311 GLY A C 1
ATOM 2452 O O . GLY A 1 311 ? 17.172 -2.648 -26.158 1.00 97.88 311 GLY A O 1
ATOM 2453 N N . PHE A 1 312 ? 15.698 -0.985 -25.888 1.00 98.50 312 PHE A N 1
ATOM 2454 C CA . PHE A 1 312 ? 14.564 -1.851 -25.543 1.00 98.50 312 PHE A CA 1
ATOM 2455 C C . PHE A 1 312 ? 13.734 -2.241 -26.758 1.00 98.50 312 PHE A C 1
ATOM 2457 O O . PHE A 1 312 ? 13.177 -3.340 -26.810 1.00 98.50 312 PHE A O 1
ATOM 2464 N N . ILE A 1 313 ? 13.704 -1.388 -27.773 1.00 98.25 313 ILE A N 1
ATOM 2465 C CA . ILE A 1 313 ? 13.112 -1.709 -29.067 1.00 98.25 313 ILE A CA 1
ATOM 2466 C C . ILE A 1 313 ? 14.097 -1.395 -30.188 1.00 98.25 313 ILE A C 1
ATOM 2468 O O . ILE A 1 313 ? 15.116 -0.743 -29.998 1.00 98.25 313 ILE A O 1
ATOM 2472 N N . THR A 1 314 ? 13.785 -1.895 -31.373 1.00 97.25 314 THR A N 1
ATOM 2473 C CA . THR A 1 314 ? 14.438 -1.527 -32.625 1.00 97.25 314 THR A CA 1
ATOM 2474 C C . THR A 1 314 ? 13.381 -0.961 -33.556 1.00 97.25 314 THR A C 1
ATOM 2476 O O . THR A 1 314 ? 12.319 -1.568 -33.714 1.00 97.25 314 THR A O 1
ATOM 2479 N N . ALA A 1 315 ? 13.673 0.185 -34.166 1.00 93.56 315 ALA A N 1
ATOM 2480 C CA . ALA A 1 315 ? 12.857 0.798 -35.204 1.00 93.56 315 ALA A CA 1
ATOM 2481 C C . ALA A 1 315 ? 13.642 0.775 -36.524 1.00 93.56 315 ALA A C 1
ATOM 2483 O O . ALA A 1 315 ? 14.577 1.547 -36.716 1.00 93.56 315 ALA A O 1
ATOM 2484 N N . ARG A 1 316 ? 13.315 -0.154 -37.431 1.00 91.88 316 ARG A N 1
ATOM 2485 C CA . ARG A 1 316 ? 13.974 -0.272 -38.747 1.00 91.88 316 ARG A CA 1
ATOM 2486 C C . ARG A 1 316 ? 12.930 -0.329 -39.847 1.00 91.88 316 ARG A C 1
ATOM 2488 O O . ARG A 1 316 ? 12.030 -1.161 -39.783 1.00 91.88 316 ARG A O 1
ATOM 2495 N N . ASN A 1 317 ? 13.064 0.523 -40.864 1.00 89.50 317 ASN A N 1
ATOM 2496 C CA . ASN A 1 317 ? 12.143 0.591 -42.008 1.00 89.50 317 ASN A CA 1
ATOM 2497 C C . ASN A 1 317 ? 10.661 0.678 -41.576 1.00 89.50 317 ASN A C 1
ATOM 2499 O O . ASN A 1 317 ? 9.815 -0.039 -42.101 1.00 89.50 317 ASN A O 1
ATOM 2503 N N . GLY A 1 318 ? 10.360 1.475 -40.543 1.00 87.50 318 GLY A N 1
ATOM 2504 C CA . GLY A 1 318 ? 9.006 1.621 -39.985 1.00 87.50 318 GLY A CA 1
ATOM 2505 C C . GLY A 1 318 ? 8.506 0.446 -39.128 1.00 87.50 318 GLY A C 1
ATOM 2506 O O . GLY A 1 318 ? 7.442 0.541 -38.518 1.00 87.50 318 GLY A O 1
ATOM 2507 N N . LYS A 1 319 ? 9.268 -0.650 -39.024 1.00 96.25 319 LYS A N 1
ATOM 2508 C CA . LYS A 1 319 ? 8.934 -1.806 -38.186 1.00 96.25 319 LYS A CA 1
ATOM 2509 C C . LYS A 1 319 ? 9.542 -1.668 -36.793 1.00 96.25 319 LYS A C 1
ATOM 2511 O O . LYS A 1 319 ? 10.752 -1.502 -36.649 1.00 96.25 319 LYS A O 1
ATOM 2516 N N . LEU A 1 320 ? 8.691 -1.811 -35.784 1.00 97.88 320 LEU A N 1
ATOM 2517 C CA . LEU A 1 320 ? 9.035 -1.881 -34.371 1.00 97.88 320 LEU A CA 1
ATOM 2518 C C . LEU A 1 320 ? 9.173 -3.343 -33.947 1.00 97.88 320 LEU A C 1
ATOM 2520 O O . LEU A 1 320 ? 8.345 -4.194 -34.285 1.00 97.88 320 LEU A O 1
ATOM 2524 N N . SER A 1 321 ? 10.236 -3.667 -33.222 1.00 97.75 321 SER A N 1
ATOM 2525 C CA . SER A 1 321 ? 10.431 -4.998 -32.641 1.00 97.75 321 SER A CA 1
ATOM 2526 C C . SER A 1 321 ? 11.190 -4.901 -31.321 1.00 97.75 321 SER A C 1
ATOM 2528 O O . SER A 1 321 ? 12.139 -4.118 -31.238 1.00 97.75 321 SER A O 1
ATOM 2530 N N . PRO A 1 322 ? 10.808 -5.673 -30.292 1.00 97.94 322 PRO A N 1
ATOM 2531 C CA . PRO A 1 322 ? 11.485 -5.633 -29.004 1.00 97.94 322 PRO A CA 1
ATOM 2532 C C . PRO A 1 322 ? 12.879 -6.256 -29.107 1.00 97.94 322 PRO A C 1
ATOM 2534 O O . PRO A 1 322 ? 13.086 -7.233 -29.831 1.00 97.94 322 PRO A O 1
ATOM 2537 N N . THR A 1 323 ? 13.830 -5.734 -28.339 1.00 98.19 323 THR A N 1
ATOM 2538 C CA . THR A 1 323 ? 15.082 -6.452 -28.071 1.00 98.19 323 THR A CA 1
ATOM 2539 C C . THR A 1 323 ? 14.852 -7.533 -27.013 1.00 98.19 323 THR A C 1
ATOM 2541 O O . THR A 1 323 ? 13.812 -7.566 -26.350 1.00 98.19 323 THR A O 1
ATOM 2544 N N . LEU A 1 324 ? 15.832 -8.422 -26.810 1.00 97.75 324 LEU A N 1
ATOM 2545 C CA . LEU A 1 324 ? 15.765 -9.409 -25.725 1.00 97.75 324 LEU A CA 1
ATOM 2546 C C . LEU A 1 324 ? 15.628 -8.729 -24.352 1.00 97.75 324 LEU A C 1
ATOM 2548 O O . LEU A 1 324 ? 14.842 -9.175 -23.518 1.00 97.75 324 LEU A O 1
ATOM 2552 N N . ILE A 1 325 ? 16.358 -7.628 -24.146 1.00 97.88 325 ILE A N 1
ATOM 2553 C CA . ILE A 1 325 ? 16.290 -6.834 -22.917 1.00 97.88 325 ILE A CA 1
ATOM 2554 C C . ILE A 1 325 ? 14.922 -6.162 -22.801 1.00 97.88 325 ILE A C 1
ATOM 2556 O O . ILE A 1 325 ? 14.277 -6.319 -21.772 1.00 97.88 325 ILE A O 1
ATOM 2560 N N . GLY A 1 326 ? 14.435 -5.480 -23.842 1.00 98.19 326 GLY A N 1
ATOM 2561 C CA . GLY A 1 326 ? 13.134 -4.806 -23.782 1.00 98.19 326 GLY A CA 1
ATOM 2562 C C . GLY A 1 326 ? 11.968 -5.764 -23.554 1.00 98.19 326 GLY A C 1
ATOM 2563 O O . GLY A 1 326 ? 11.070 -5.467 -22.767 1.00 98.19 326 GLY A O 1
ATOM 2564 N N . LYS A 1 327 ? 12.018 -6.963 -24.150 1.00 98.38 327 LYS A N 1
ATOM 2565 C CA . LYS A 1 327 ? 11.060 -8.027 -23.836 1.00 98.38 327 LYS A CA 1
ATOM 2566 C C . LYS A 1 327 ? 11.125 -8.409 -22.356 1.00 98.38 327 LYS A C 1
ATOM 2568 O O . LYS A 1 327 ? 10.089 -8.461 -21.701 1.00 98.38 327 LYS A O 1
ATOM 2573 N N . ARG A 1 328 ? 12.330 -8.605 -21.805 1.00 98.44 328 ARG A N 1
ATOM 2574 C CA . ARG A 1 328 ? 12.489 -8.946 -20.385 1.00 98.44 328 ARG A CA 1
ATOM 2575 C C . ARG A 1 328 ? 12.010 -7.832 -19.457 1.00 98.44 328 ARG A C 1
ATOM 2577 O O . ARG A 1 328 ? 11.387 -8.139 -18.451 1.00 98.44 328 ARG A O 1
ATOM 2584 N N . VAL A 1 329 ? 12.256 -6.567 -19.791 1.00 98.56 329 VAL A N 1
ATOM 2585 C CA . VAL A 1 329 ? 11.745 -5.406 -19.041 1.00 98.56 329 VAL A CA 1
ATOM 2586 C C . VAL A 1 329 ? 10.218 -5.434 -18.980 1.00 98.56 329 VAL A C 1
ATOM 2588 O O . VAL A 1 329 ? 9.653 -5.318 -17.895 1.00 98.56 329 VAL A O 1
ATOM 2591 N N . SER A 1 330 ? 9.559 -5.693 -20.115 1.00 98.19 330 SER A N 1
ATOM 2592 C CA . SER A 1 330 ? 8.104 -5.873 -20.158 1.00 98.19 330 SER A CA 1
ATOM 2593 C C . SER A 1 330 ? 7.634 -7.058 -19.303 1.00 98.19 330 SER A C 1
ATOM 2595 O O . SER A 1 330 ? 6.651 -6.921 -18.581 1.00 98.19 330 SER A O 1
ATOM 2597 N N . ASP A 1 331 ? 8.319 -8.206 -19.361 1.00 98.12 331 ASP A N 1
ATOM 2598 C CA . ASP A 1 331 ? 7.964 -9.404 -18.580 1.00 98.12 331 ASP A CA 1
ATOM 2599 C C . ASP A 1 331 ? 8.139 -9.192 -17.064 1.00 98.12 331 ASP A C 1
ATOM 2601 O O . ASP A 1 331 ? 7.416 -9.777 -16.259 1.00 98.12 331 ASP A O 1
ATOM 2605 N N . LEU A 1 332 ? 9.111 -8.365 -16.670 1.00 98.06 332 LEU A N 1
ATOM 2606 C CA . LEU A 1 332 ? 9.373 -7.992 -15.277 1.00 98.06 332 LEU A CA 1
ATOM 2607 C C . LEU A 1 332 ? 8.370 -6.969 -14.735 1.00 98.06 332 LEU A C 1
ATOM 2609 O O . LEU A 1 332 ? 8.322 -6.777 -13.520 1.00 98.06 332 LEU A O 1
ATOM 2613 N N . TYR A 1 333 ? 7.586 -6.342 -15.618 1.00 97.88 333 TYR A N 1
ATOM 2614 C CA . TYR A 1 333 ? 6.588 -5.318 -15.308 1.00 97.88 333 TYR A CA 1
ATOM 2615 C C . TYR A 1 333 ? 7.158 -4.069 -14.612 1.00 97.88 333 TYR A C 1
ATOM 2617 O O . TYR A 1 333 ? 6.448 -3.378 -13.885 1.00 97.88 333 TYR A O 1
ATOM 2625 N N . ILE A 1 334 ? 8.452 -3.798 -14.804 1.00 98.00 334 ILE A N 1
ATOM 2626 C CA . ILE A 1 334 ? 9.097 -2.578 -14.306 1.00 98.00 334 ILE A CA 1
ATOM 2627 C C . ILE A 1 334 ? 9.017 -1.477 -15.364 1.00 98.00 334 ILE A C 1
ATOM 2629 O O . ILE A 1 334 ? 9.025 -1.750 -16.567 1.00 98.00 334 ILE A O 1
ATOM 2633 N N . ASP A 1 335 ? 8.971 -0.229 -14.915 1.00 98.31 335 ASP A N 1
ATOM 2634 C CA . ASP A 1 335 ? 9.035 0.933 -15.783 1.00 98.31 335 ASP A CA 1
ATOM 2635 C C . ASP A 1 335 ? 10.354 0.901 -16.586 1.00 98.31 335 ASP A C 1
ATOM 2637 O O . ASP A 1 335 ? 11.432 0.663 -16.019 1.00 98.31 335 ASP A O 1
ATOM 2641 N N . PRO A 1 336 ? 10.318 1.157 -17.906 1.00 98.56 336 PRO A N 1
ATOM 2642 C CA . PRO A 1 336 ? 11.529 1.189 -18.719 1.00 98.56 336 PRO A CA 1
ATOM 2643 C C . PRO A 1 336 ? 12.608 2.163 -18.212 1.00 98.56 336 PRO A C 1
ATOM 2645 O O . PRO A 1 336 ? 13.792 1.862 -18.334 1.00 98.56 336 PRO A O 1
ATOM 2648 N N . LEU A 1 337 ? 12.249 3.286 -17.582 1.00 97.81 337 LEU A N 1
ATOM 2649 C CA . LEU A 1 337 ? 13.217 4.201 -16.970 1.00 97.81 337 LEU A CA 1
ATOM 2650 C C . LEU A 1 337 ? 13.946 3.541 -15.792 1.00 97.81 337 LEU A C 1
ATOM 2652 O O . LEU A 1 337 ? 15.173 3.624 -15.708 1.00 97.81 337 LEU A O 1
ATOM 2656 N N . THR A 1 338 ? 13.223 2.820 -14.929 1.00 98.19 338 THR A N 1
ATOM 2657 C CA . THR A 1 338 ? 13.825 2.006 -13.860 1.00 98.19 338 THR A CA 1
ATOM 2658 C C . THR A 1 338 ? 14.792 0.980 -14.452 1.00 98.19 338 THR A C 1
ATOM 2660 O O . THR A 1 338 ? 15.933 0.872 -14.003 1.00 98.19 338 THR A O 1
ATOM 2663 N N . ALA A 1 339 ? 14.385 0.267 -15.507 1.00 98.44 339 ALA A N 1
ATOM 2664 C CA . ALA A 1 339 ? 15.244 -0.710 -16.173 1.00 98.44 339 ALA A CA 1
ATOM 2665 C C . ALA A 1 339 ? 16.509 -0.084 -16.778 1.00 98.44 339 ALA A C 1
ATOM 2667 O O . ALA A 1 339 ? 17.599 -0.646 -16.652 1.00 98.44 339 ALA A O 1
ATOM 2668 N N . ARG A 1 340 ? 16.384 1.087 -17.414 1.00 98.06 340 ARG A N 1
ATOM 2669 C CA . ARG A 1 340 ? 17.511 1.834 -17.986 1.00 98.06 340 ARG A CA 1
ATOM 2670 C C . ARG A 1 340 ? 18.497 2.243 -16.898 1.00 98.06 340 ARG A C 1
ATOM 2672 O O . ARG A 1 340 ? 19.702 2.056 -17.067 1.00 98.06 340 ARG A O 1
ATOM 2679 N N . ASN A 1 341 ? 17.994 2.730 -15.765 1.00 97.38 341 ASN A N 1
ATOM 2680 C CA . ASN A 1 341 ? 18.827 3.085 -14.619 1.00 97.38 341 ASN A CA 1
ATOM 2681 C C . ASN A 1 341 ? 19.518 1.845 -14.031 1.00 97.38 341 ASN A C 1
ATOM 2683 O O . ASN A 1 341 ? 20.719 1.884 -13.787 1.00 97.38 341 ASN A O 1
ATOM 2687 N N . PHE A 1 342 ? 18.816 0.713 -13.915 1.00 98.19 342 PHE A N 1
ATOM 2688 C CA . PHE A 1 342 ? 19.413 -0.550 -13.467 1.00 98.19 342 PHE A CA 1
ATOM 2689 C C . PHE A 1 342 ? 20.543 -1.013 -14.388 1.00 98.19 342 PHE A C 1
ATOM 2691 O O . PHE A 1 342 ? 21.610 -1.372 -13.899 1.00 98.19 342 PHE A O 1
ATOM 2698 N N . ILE A 1 343 ? 20.349 -0.981 -15.709 1.00 97.75 343 ILE A N 1
ATOM 2699 C CA . ILE A 1 343 ? 21.386 -1.376 -16.675 1.00 97.75 343 ILE A CA 1
ATOM 2700 C C . ILE A 1 343 ? 22.593 -0.439 -16.587 1.00 97.75 343 ILE A C 1
ATOM 2702 O O . ILE A 1 343 ? 23.721 -0.922 -16.534 1.00 97.75 343 ILE A O 1
ATOM 2706 N N . SER A 1 344 ? 22.370 0.875 -16.492 1.00 96.50 344 SER A N 1
ATOM 2707 C CA . SER A 1 344 ? 23.446 1.858 -16.301 1.00 96.50 344 SER A CA 1
ATOM 2708 C C . SER A 1 344 ? 24.238 1.599 -15.012 1.00 96.50 344 SER A C 1
ATOM 2710 O O . SER A 1 344 ? 25.471 1.569 -15.023 1.00 96.50 344 SER A O 1
ATOM 2712 N N . SER A 1 345 ? 23.548 1.324 -13.902 1.00 96.38 345 SER A N 1
ATOM 2713 C CA . SER A 1 345 ? 24.181 0.990 -12.624 1.00 96.38 345 SER A CA 1
ATOM 2714 C C . SER A 1 345 ? 24.932 -0.341 -12.666 1.00 96.38 345 SER A C 1
ATOM 2716 O O . SER A 1 345 ? 26.017 -0.432 -12.099 1.00 96.38 345 SER A O 1
ATOM 2718 N N . LEU A 1 346 ? 24.418 -1.354 -13.371 1.00 96.25 346 LEU A N 1
ATOM 2719 C CA . LEU A 1 346 ? 25.122 -2.620 -13.609 1.00 96.25 346 LEU A CA 1
ATOM 2720 C C . LEU A 1 346 ? 26.393 -2.410 -14.444 1.00 96.25 346 LEU A C 1
ATOM 2722 O O . LEU A 1 346 ? 27.444 -2.951 -14.104 1.00 96.25 346 LEU A O 1
ATOM 2726 N N . ASP A 1 347 ? 26.323 -1.588 -15.492 1.00 95.25 347 ASP A N 1
ATOM 2727 C CA . ASP A 1 347 ? 27.474 -1.253 -16.333 1.00 95.25 347 ASP A CA 1
ATOM 2728 C C . ASP A 1 347 ? 28.546 -0.501 -15.521 1.00 95.25 347 ASP A C 1
ATOM 2730 O O . ASP A 1 347 ? 29.734 -0.815 -15.628 1.00 95.25 347 ASP A O 1
ATOM 2734 N N . LYS A 1 348 ? 28.148 0.435 -14.645 1.00 94.00 348 LYS A N 1
ATOM 2735 C CA . LYS A 1 348 ? 29.051 1.109 -13.692 1.00 94.00 348 LYS A CA 1
ATOM 2736 C C . LYS A 1 348 ? 29.638 0.127 -12.669 1.00 94.00 348 LYS A C 1
ATOM 2738 O O . LYS A 1 348 ? 30.849 0.137 -12.451 1.00 94.00 348 LYS A O 1
ATOM 2743 N N . ALA A 1 349 ? 28.819 -0.754 -12.095 1.00 93.00 349 ALA A N 1
ATOM 2744 C CA . ALA A 1 349 ? 29.250 -1.777 -11.141 1.00 93.00 349 ALA A CA 1
ATOM 2745 C C . ALA A 1 349 ? 30.189 -2.819 -11.765 1.00 93.00 349 ALA A C 1
ATOM 2747 O O . ALA A 1 349 ? 31.018 -3.374 -11.061 1.00 93.00 349 ALA A O 1
ATOM 2748 N N . SER A 1 350 ? 30.114 -3.065 -13.077 1.00 92.31 350 SER A N 1
ATOM 2749 C CA . SER A 1 350 ? 31.061 -3.951 -13.774 1.00 92.31 350 SER A CA 1
ATOM 2750 C C . SER A 1 350 ? 32.476 -3.371 -13.878 1.00 92.31 350 SER A C 1
ATOM 2752 O O . SER A 1 350 ? 33.435 -4.115 -14.066 1.00 92.31 350 SER A O 1
ATOM 2754 N N . LYS A 1 351 ? 32.611 -2.045 -13.741 1.00 90.56 351 LYS A N 1
ATOM 2755 C CA . LYS A 1 351 ? 33.880 -1.305 -13.831 1.00 90.56 351 LYS A CA 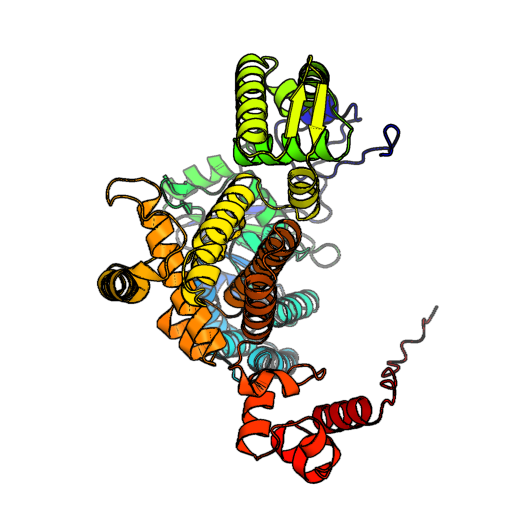1
ATOM 2756 C C . LYS A 1 351 ? 34.433 -0.887 -12.466 1.00 90.56 351 LYS A C 1
ATOM 2758 O O . LYS A 1 351 ? 35.563 -0.415 -12.388 1.00 90.56 351 LYS A O 1
ATOM 2763 N N . LYS A 1 352 ? 33.631 -1.006 -11.407 1.00 85.12 352 LYS A N 1
ATOM 2764 C CA . LYS A 1 352 ? 33.956 -0.612 -10.029 1.00 85.12 352 LYS A CA 1
ATOM 2765 C C . LYS A 1 352 ? 33.783 -1.804 -9.089 1.00 85.12 352 LYS A C 1
ATOM 2767 O O . LYS A 1 352 ? 33.278 -2.850 -9.479 1.00 85.12 352 LYS A O 1
ATOM 2772 N N . GLN A 1 353 ? 34.186 -1.660 -7.830 1.00 81.62 353 GLN A N 1
ATOM 2773 C CA . GLN A 1 353 ? 33.855 -2.662 -6.821 1.00 81.62 353 GLN A CA 1
ATOM 2774 C C . GLN A 1 353 ? 32.350 -2.623 -6.528 1.00 81.62 353 GLN A C 1
ATOM 2776 O O . GLN A 1 353 ? 31.797 -1.568 -6.223 1.00 81.62 353 GLN A O 1
ATOM 2781 N N . ILE A 1 354 ? 31.690 -3.778 -6.615 1.00 87.31 354 ILE A N 1
ATOM 2782 C CA . ILE A 1 354 ? 30.282 -3.906 -6.243 1.00 87.31 354 ILE A CA 1
ATOM 2783 C C . ILE A 1 354 ? 30.110 -3.764 -4.728 1.00 87.31 354 ILE A C 1
ATOM 2785 O O . ILE A 1 354 ? 30.844 -4.382 -3.953 1.00 87.31 354 ILE A O 1
ATOM 2789 N N . SER A 1 355 ? 29.114 -2.989 -4.306 1.00 92.12 355 SER A N 1
ATOM 2790 C CA . SER A 1 355 ? 28.761 -2.832 -2.897 1.00 92.12 355 SER A CA 1
ATOM 2791 C C . SER A 1 355 ? 27.270 -3.047 -2.652 1.00 92.12 355 SER A C 1
ATOM 2793 O O . SER A 1 355 ? 26.422 -2.821 -3.520 1.00 92.12 355 SER A O 1
ATOM 2795 N N . GLU A 1 356 ? 26.952 -3.511 -1.443 1.00 93.12 356 GLU A N 1
ATOM 2796 C CA . GLU A 1 356 ? 25.582 -3.758 -0.988 1.00 93.12 356 GLU A CA 1
ATOM 2797 C C . GLU A 1 356 ? 24.794 -2.447 -0.988 1.00 93.12 356 GLU A C 1
ATOM 2799 O O . GLU A 1 356 ? 23.695 -2.395 -1.542 1.00 93.12 356 GLU A O 1
ATOM 2804 N N . PHE A 1 357 ? 25.415 -1.374 -0.489 1.00 95.62 357 PHE A N 1
ATOM 2805 C CA . PHE A 1 357 ? 24.862 -0.026 -0.518 1.00 95.62 357 PHE A CA 1
ATOM 2806 C C . PHE A 1 357 ? 24.497 0.419 -1.937 1.00 95.62 357 PHE A C 1
ATOM 2808 O O . PHE A 1 357 ? 23.365 0.831 -2.170 1.00 95.62 357 PHE A O 1
ATOM 2815 N N . GLY A 1 358 ? 25.411 0.280 -2.906 1.00 95.81 358 GLY A N 1
ATOM 2816 C CA . GLY A 1 358 ? 25.178 0.712 -4.286 1.00 95.81 358 GLY A CA 1
ATOM 2817 C C . GLY A 1 358 ? 23.996 0.003 -4.948 1.00 95.81 358 GLY A C 1
ATOM 2818 O O . GLY A 1 358 ? 23.155 0.644 -5.582 1.00 95.81 358 GLY A O 1
ATOM 2819 N N . ILE A 1 359 ? 23.879 -1.315 -4.760 1.00 96.88 359 ILE A N 1
ATOM 2820 C CA . ILE A 1 359 ? 22.760 -2.106 -5.299 1.00 96.88 359 ILE A CA 1
ATOM 2821 C C . ILE A 1 359 ? 21.433 -1.726 -4.630 1.00 96.88 359 ILE A C 1
ATOM 2823 O O . ILE A 1 359 ? 20.411 -1.602 -5.309 1.00 96.88 359 ILE A O 1
ATOM 2827 N N . ILE A 1 360 ? 21.430 -1.521 -3.313 1.00 97.94 360 ILE A N 1
ATOM 2828 C CA . ILE A 1 360 ? 20.211 -1.177 -2.571 1.00 97.94 360 ILE A CA 1
ATOM 2829 C C . ILE A 1 360 ? 19.768 0.258 -2.869 1.00 97.94 360 ILE A C 1
ATOM 2831 O O . ILE A 1 360 ? 18.581 0.505 -3.078 1.00 97.94 360 ILE A O 1
ATOM 2835 N N . GLN A 1 361 ? 20.704 1.196 -2.972 1.00 97.56 361 GLN A N 1
ATOM 2836 C CA . GLN A 1 361 ? 20.413 2.563 -3.395 1.00 97.56 361 GLN A CA 1
ATOM 2837 C C . GLN A 1 361 ? 19.841 2.586 -4.817 1.00 97.56 361 GLN A C 1
ATOM 2839 O O . GLN A 1 361 ? 18.863 3.290 -5.069 1.00 97.56 361 GLN A O 1
ATOM 2844 N N . THR A 1 362 ? 20.363 1.740 -5.714 1.00 97.44 362 THR A N 1
ATOM 2845 C CA . THR A 1 362 ? 19.852 1.592 -7.086 1.00 97.44 362 THR A CA 1
ATOM 2846 C C . THR A 1 362 ? 18.368 1.221 -7.109 1.00 97.44 362 THR A C 1
ATOM 2848 O O . THR A 1 362 ? 17.574 1.916 -7.741 1.00 97.44 362 THR A O 1
ATOM 2851 N N . ILE A 1 363 ? 17.957 0.176 -6.380 1.00 98.00 363 ILE A N 1
ATOM 2852 C CA . ILE A 1 363 ? 16.535 -0.213 -6.327 1.00 98.00 363 ILE A CA 1
ATOM 2853 C C . ILE A 1 363 ? 15.672 0.813 -5.579 1.00 98.00 363 ILE A C 1
ATOM 2855 O O . ILE A 1 363 ? 14.485 0.933 -5.864 1.00 98.00 363 ILE A O 1
ATOM 2859 N N . ASN A 1 364 ? 16.242 1.549 -4.622 1.00 97.88 364 ASN A N 1
ATOM 2860 C CA . ASN A 1 364 ? 15.497 2.528 -3.835 1.00 97.88 364 ASN A CA 1
ATOM 2861 C C . ASN A 1 364 ? 15.200 3.814 -4.603 1.00 97.88 364 ASN A C 1
ATOM 2863 O O . ASN A 1 364 ? 14.249 4.508 -4.258 1.00 97.88 364 ASN A O 1
ATOM 2867 N N . ASN A 1 365 ? 15.971 4.107 -5.648 1.00 95.62 365 ASN A N 1
ATOM 2868 C CA . ASN A 1 365 ? 15.713 5.229 -6.547 1.00 95.62 365 ASN A CA 1
ATOM 2869 C C . ASN A 1 365 ? 14.729 4.884 -7.684 1.00 95.62 365 ASN A C 1
ATOM 2871 O O . ASN A 1 365 ? 14.417 5.730 -8.519 1.00 95.62 365 ASN A O 1
ATOM 2875 N N . ALA A 1 366 ? 14.250 3.638 -7.749 1.00 96.94 366 ALA A N 1
ATOM 2876 C CA . ALA A 1 366 ? 13.283 3.204 -8.752 1.00 96.94 366 ALA A CA 1
ATOM 2877 C C . ALA A 1 366 ? 11.916 3.883 -8.559 1.00 96.94 366 ALA A C 1
ATOM 2879 O O . ALA A 1 366 ? 11.480 4.132 -7.429 1.00 96.94 366 ALA A O 1
ATOM 2880 N N . LEU A 1 367 ? 11.193 4.113 -9.661 1.00 95.88 367 LEU A N 1
ATOM 2881 C CA . LEU A 1 367 ? 9.860 4.729 -9.631 1.00 95.88 367 LEU A CA 1
ATOM 2882 C C . LEU A 1 367 ? 8.867 3.912 -8.795 1.00 95.88 367 LEU A C 1
ATOM 2884 O O . LEU A 1 367 ? 8.037 4.466 -8.078 1.00 95.88 367 LEU A O 1
ATOM 2888 N N . GLU A 1 368 ? 8.998 2.593 -8.832 1.00 97.44 368 GLU A N 1
ATOM 2889 C CA . GLU A 1 368 ? 8.131 1.634 -8.158 1.00 97.44 368 GLU A CA 1
ATOM 2890 C C . GLU A 1 368 ? 8.331 1.600 -6.643 1.00 97.44 368 GLU A C 1
ATOM 2892 O O . GLU A 1 368 ? 7.440 1.168 -5.911 1.00 97.44 368 GLU A O 1
ATOM 2897 N N . MET A 1 369 ? 9.481 2.071 -6.149 1.00 97.25 369 MET A N 1
ATOM 2898 C CA . MET A 1 369 ? 9.724 2.174 -4.711 1.00 97.25 369 MET A CA 1
ATOM 2899 C C . MET A 1 369 ? 8.959 3.349 -4.085 1.00 97.25 369 MET A C 1
ATOM 2901 O O . MET A 1 369 ? 8.780 3.390 -2.862 1.00 97.25 369 MET A O 1
ATOM 2905 N N . LYS A 1 370 ? 8.464 4.298 -4.886 1.00 94.00 370 LYS A N 1
ATOM 2906 C CA . LYS A 1 370 ? 7.743 5.477 -4.395 1.00 94.00 370 LYS A CA 1
ATOM 2907 C C . LYS A 1 370 ? 6.376 5.101 -3.784 1.00 94.00 370 LYS A C 1
ATOM 2909 O O . LYS A 1 370 ? 5.769 4.103 -4.165 1.00 94.00 370 LYS A O 1
ATOM 2914 N N . PRO A 1 371 ? 5.873 5.866 -2.794 1.00 92.56 371 PRO A N 1
ATOM 2915 C CA . PRO A 1 371 ? 6.524 7.008 -2.145 1.00 92.56 371 PRO A CA 1
ATOM 2916 C C . PRO A 1 371 ? 7.642 6.565 -1.191 1.00 92.56 371 PRO A C 1
ATOM 2918 O O . PRO A 1 371 ? 7.485 5.580 -0.470 1.00 92.56 371 PRO A O 1
ATOM 2921 N N . LEU A 1 372 ? 8.761 7.286 -1.170 1.00 94.00 372 LEU A N 1
ATOM 2922 C CA . LEU A 1 372 ? 9.876 7.017 -0.256 1.00 94.00 372 LEU A CA 1
ATOM 2923 C C . LEU A 1 372 ? 9.605 7.581 1.147 1.00 94.00 372 LEU A C 1
ATOM 2925 O O . LEU A 1 372 ? 8.732 8.432 1.331 1.00 94.00 372 LEU A O 1
ATOM 2929 N N . ILE A 1 373 ? 10.353 7.110 2.148 1.00 93.75 373 ILE A N 1
ATOM 2930 C CA . ILE A 1 373 ? 10.296 7.690 3.494 1.00 93.75 373 ILE A CA 1
ATOM 2931 C C . ILE A 1 373 ? 10.926 9.086 3.473 1.00 93.75 373 ILE A C 1
ATOM 2933 O O . ILE A 1 373 ? 12.037 9.259 2.984 1.00 93.75 373 ILE A O 1
ATOM 2937 N N . GLY A 1 374 ? 10.209 10.087 3.988 1.00 91.31 374 GLY A N 1
ATOM 2938 C CA . GLY A 1 374 ? 10.688 11.471 4.001 1.00 91.31 374 GLY A CA 1
ATOM 2939 C C . GLY A 1 374 ? 11.914 11.658 4.895 1.00 91.31 374 GLY A C 1
ATOM 2940 O O . GLY A 1 374 ? 12.026 10.990 5.927 1.00 91.31 374 GLY A O 1
ATOM 2941 N N . VAL A 1 375 ? 12.800 12.580 4.516 1.00 93.12 375 VAL A N 1
ATOM 2942 C CA . VAL A 1 375 ? 13.940 13.030 5.327 1.00 93.12 375 VAL A CA 1
ATOM 2943 C C . VAL A 1 375 ? 13.501 14.245 6.142 1.00 93.12 375 VAL A C 1
ATOM 2945 O O . VAL A 1 375 ? 13.045 15.241 5.589 1.00 93.12 375 VAL A O 1
ATOM 2948 N N . LYS A 1 376 ? 13.581 14.154 7.468 1.00 91.44 376 LYS A N 1
ATOM 2949 C CA . LYS A 1 376 ? 13.285 15.262 8.385 1.00 91.44 376 LYS A CA 1
ATOM 2950 C C . LYS A 1 376 ? 14.515 16.159 8.517 1.00 91.44 376 LYS A C 1
ATOM 2952 O O . LYS A 1 376 ? 15.636 15.683 8.371 1.00 91.44 376 LYS A O 1
ATOM 2957 N N . SER A 1 377 ? 14.322 17.421 8.898 1.00 88.56 377 SER A N 1
ATOM 2958 C CA . SER A 1 377 ? 15.420 18.387 9.078 1.00 88.56 377 SER A CA 1
ATOM 2959 C C . SER A 1 377 ? 16.533 17.864 9.996 1.00 88.56 377 SER A C 1
ATOM 2961 O O . SER A 1 377 ? 17.702 17.943 9.646 1.00 88.56 377 SER A O 1
ATOM 2963 N N . GLY A 1 378 ? 16.182 17.222 11.118 1.00 91.44 378 GLY A N 1
ATOM 2964 C CA . GLY A 1 378 ? 17.163 16.631 12.043 1.00 91.44 378 GLY A CA 1
ATOM 2965 C C . GLY A 1 378 ? 17.867 15.361 11.541 1.00 91.44 378 GLY A C 1
ATOM 2966 O O . GLY A 1 378 ? 18.739 14.844 12.225 1.00 91.44 378 GLY A O 1
ATOM 2967 N N . GLU A 1 379 ? 17.490 14.826 10.378 1.00 93.50 379 GLU A N 1
ATOM 2968 C CA . GLU A 1 379 ? 18.103 13.632 9.780 1.00 93.50 379 GLU A CA 1
ATOM 2969 C C . GLU A 1 379 ? 19.039 13.988 8.611 1.00 93.50 379 GLU A C 1
ATOM 2971 O O . GLU A 1 379 ? 19.809 13.130 8.175 1.00 93.50 379 GLU A O 1
ATOM 2976 N N . GLN A 1 380 ? 19.000 15.232 8.112 1.00 92.25 380 GLN A N 1
ATOM 2977 C CA . GLN A 1 380 ? 19.735 15.662 6.916 1.00 92.25 380 GLN A CA 1
ATOM 2978 C C . GLN A 1 380 ? 21.245 15.437 7.039 1.00 92.25 380 GLN A C 1
ATOM 2980 O O . GLN A 1 380 ? 21.842 14.849 6.144 1.00 92.25 380 GLN A O 1
ATOM 2985 N N . GLU A 1 381 ? 21.850 15.816 8.166 1.00 94.06 381 GLU A N 1
ATOM 2986 C CA . GLU A 1 381 ? 23.290 15.643 8.407 1.00 94.06 381 GLU A CA 1
ATOM 2987 C C . GLU A 1 381 ? 23.720 14.170 8.331 1.00 94.06 381 GLU A C 1
ATOM 2989 O O . GLU A 1 381 ? 24.737 13.837 7.721 1.00 94.06 381 GLU A O 1
ATOM 2994 N N . SER A 1 382 ? 22.912 13.267 8.897 1.00 94.62 382 SER A N 1
ATOM 2995 C CA . SER A 1 382 ? 23.192 11.827 8.867 1.00 94.62 382 SER A CA 1
ATOM 2996 C C . SER A 1 382 ? 23.114 11.248 7.451 1.00 94.62 382 SER A C 1
ATOM 2998 O O . SER A 1 382 ? 23.925 10.398 7.085 1.00 94.62 382 SER A O 1
ATOM 3000 N N . VAL A 1 383 ? 22.173 11.738 6.637 1.00 96.12 383 VAL A N 1
ATOM 3001 C CA . VAL A 1 383 ? 22.019 11.338 5.233 1.00 96.12 383 VAL A CA 1
ATOM 3002 C C . VAL A 1 383 ? 23.177 11.879 4.394 1.00 96.12 383 VAL A C 1
ATOM 3004 O O . VAL A 1 383 ? 23.752 11.132 3.607 1.00 96.12 383 VAL A O 1
ATOM 3007 N N . GLN A 1 384 ? 23.577 13.132 4.608 1.00 93.94 384 GLN A N 1
ATOM 3008 C CA . GLN A 1 384 ? 24.706 13.753 3.908 1.00 93.94 384 GLN A CA 1
ATOM 3009 C C . GLN A 1 384 ? 26.032 13.066 4.239 1.00 93.94 384 GLN A C 1
ATOM 3011 O O . GLN A 1 384 ? 26.787 12.683 3.347 1.00 93.94 384 GLN A O 1
ATOM 3016 N N . SER A 1 385 ? 26.272 12.798 5.523 1.00 95.44 385 SER A N 1
ATOM 3017 C CA . SER A 1 385 ? 27.435 12.032 5.974 1.00 95.44 385 SER A CA 1
ATOM 3018 C C . SER A 1 385 ? 27.471 10.648 5.330 1.00 95.44 385 SER A C 1
ATOM 3020 O O . SER A 1 385 ? 28.536 10.168 4.937 1.00 95.44 385 SER A O 1
ATOM 3022 N N . ARG A 1 386 ? 26.297 10.024 5.152 1.00 95.50 386 ARG A N 1
ATOM 3023 C CA . ARG A 1 386 ? 26.202 8.744 4.461 1.00 95.50 386 ARG A CA 1
ATOM 3024 C C . ARG A 1 386 ? 26.599 8.846 2.991 1.00 95.50 386 ARG A C 1
ATOM 3026 O O . ARG A 1 386 ? 27.397 8.025 2.544 1.00 95.50 386 ARG A O 1
ATOM 3033 N N . ILE A 1 387 ? 26.106 9.854 2.272 1.00 95.50 387 ILE A N 1
ATOM 3034 C CA . ILE A 1 387 ? 26.469 10.112 0.869 1.00 95.50 387 ILE A CA 1
ATOM 3035 C C . ILE A 1 387 ? 27.984 10.272 0.723 1.00 95.50 387 ILE A C 1
ATOM 3037 O O . ILE A 1 387 ? 28.572 9.643 -0.150 1.00 95.50 387 ILE A O 1
ATOM 3041 N N . ILE A 1 388 ? 28.622 11.045 1.606 1.00 94.75 388 ILE A N 1
ATOM 3042 C CA . ILE A 1 388 ? 30.076 11.254 1.586 1.00 94.75 388 ILE A CA 1
ATOM 3043 C C . ILE A 1 388 ? 30.816 9.931 1.821 1.00 94.75 388 ILE A C 1
ATOM 3045 O O . ILE A 1 388 ? 31.723 9.585 1.064 1.00 94.75 388 ILE A O 1
ATOM 3049 N N . SER A 1 389 ? 30.412 9.166 2.841 1.00 94.88 389 SER A N 1
ATOM 3050 C CA . SER A 1 389 ? 31.079 7.905 3.198 1.00 94.88 389 SER A CA 1
ATOM 3051 C C . SER A 1 389 ? 30.980 6.831 2.110 1.00 94.88 389 SER A C 1
ATOM 3053 O O . SER A 1 389 ? 31.921 6.066 1.911 1.00 94.88 389 SER A O 1
ATOM 3055 N N . ASP A 1 390 ? 29.866 6.806 1.376 1.00 94.31 390 ASP A N 1
ATOM 3056 C CA . ASP A 1 390 ? 29.568 5.817 0.340 1.00 94.31 390 ASP A CA 1
ATOM 3057 C C . ASP A 1 390 ? 29.629 6.403 -1.078 1.00 94.31 390 ASP A C 1
ATOM 3059 O O . ASP A 1 390 ? 29.138 5.790 -2.026 1.00 94.31 390 ASP A O 1
ATOM 3063 N N . TYR A 1 391 ? 30.272 7.557 -1.267 1.00 92.81 391 TYR A N 1
ATOM 3064 C CA . TYR A 1 391 ? 30.321 8.250 -2.559 1.00 92.81 391 TYR A CA 1
ATOM 3065 C C . TYR A 1 391 ? 30.784 7.330 -3.700 1.00 92.81 391 TYR A C 1
ATOM 3067 O O . TYR A 1 391 ? 30.176 7.264 -4.767 1.00 92.81 391 TYR A O 1
ATOM 3075 N N . ASN A 1 392 ? 31.823 6.528 -3.445 1.00 91.25 392 ASN A N 1
ATOM 3076 C CA . ASN A 1 392 ? 32.366 5.582 -4.423 1.00 91.25 392 ASN A CA 1
ATOM 3077 C C . ASN A 1 392 ? 31.465 4.359 -4.675 1.00 91.25 392 ASN A C 1
ATOM 3079 O O . ASN A 1 392 ? 31.586 3.729 -5.729 1.00 91.25 392 ASN A O 1
ATOM 3083 N N . SER A 1 393 ? 30.581 4.036 -3.727 1.00 93.44 393 SER A N 1
ATOM 3084 C CA . SER A 1 393 ? 29.604 2.943 -3.798 1.00 93.44 393 SER A CA 1
ATOM 3085 C C . SER A 1 393 ? 28.362 3.310 -4.612 1.00 93.44 393 SER A C 1
ATOM 3087 O O . SER A 1 393 ? 27.678 2.415 -5.107 1.00 93.44 393 SER A O 1
ATOM 3089 N N . ILE A 1 394 ? 28.031 4.599 -4.736 1.00 94.06 394 ILE A N 1
ATOM 3090 C CA . ILE A 1 394 ? 26.824 5.050 -5.435 1.00 94.06 394 ILE A CA 1
ATOM 3091 C C . ILE A 1 394 ? 26.968 4.779 -6.942 1.00 94.06 394 ILE A C 1
ATOM 3093 O O . ILE A 1 394 ? 27.925 5.195 -7.598 1.00 94.06 394 ILE A O 1
ATOM 3097 N N . LEU A 1 395 ? 26.003 4.037 -7.494 1.00 93.81 395 LEU A N 1
ATOM 3098 C CA . LEU A 1 395 ? 26.001 3.587 -8.893 1.00 93.81 395 LEU A CA 1
ATOM 3099 C C . LEU A 1 395 ? 25.156 4.472 -9.815 1.00 93.81 395 LEU A C 1
ATOM 3101 O O . LEU A 1 395 ? 25.093 4.222 -11.018 1.00 93.81 395 LEU A O 1
ATOM 3105 N N . GLN A 1 396 ? 24.478 5.473 -9.269 1.00 90.00 396 GLN A N 1
ATOM 3106 C CA . GLN A 1 396 ? 23.691 6.447 -10.020 1.00 90.00 396 GLN A CA 1
ATOM 3107 C C . GLN A 1 396 ? 24.382 7.805 -9.984 1.00 90.00 396 GLN A C 1
ATOM 3109 O O . GLN A 1 396 ? 25.281 8.024 -9.178 1.00 90.00 396 GLN A O 1
ATOM 3114 N N . ASP A 1 397 ? 24.010 8.685 -10.904 1.00 88.38 397 ASP A N 1
ATOM 3115 C CA . ASP A 1 397 ? 24.501 10.059 -10.860 1.00 88.38 397 ASP A CA 1
ATOM 3116 C C . ASP A 1 397 ? 23.821 10.781 -9.691 1.00 88.38 397 ASP A C 1
ATOM 3118 O O . ASP A 1 397 ? 22.642 10.541 -9.413 1.00 88.38 397 ASP A O 1
ATOM 3122 N N . ILE A 1 398 ? 24.597 11.576 -8.957 1.00 92.12 398 ILE A N 1
ATOM 3123 C CA . ILE A 1 398 ? 24.112 12.349 -7.812 1.00 92.12 398 ILE A CA 1
ATOM 3124 C C . ILE A 1 398 ? 23.527 13.644 -8.386 1.00 92.12 398 ILE A C 1
ATOM 3126 O O . ILE A 1 398 ? 24.285 14.369 -9.030 1.00 92.12 398 ILE A O 1
ATOM 3130 N N . PRO A 1 399 ? 22.220 13.916 -8.209 1.00 92.94 399 PRO A N 1
ATOM 3131 C CA . PRO A 1 399 ? 21.625 15.169 -8.661 1.00 92.94 399 PRO A CA 1
ATOM 3132 C C . PRO A 1 399 ? 22.228 16.367 -7.924 1.00 92.94 399 PRO A C 1
ATOM 3134 O O . PRO A 1 399 ? 22.667 16.238 -6.777 1.00 92.94 399 PRO A O 1
ATOM 3137 N N . GLU A 1 400 ? 22.206 17.526 -8.566 1.00 91.31 400 GLU A N 1
ATOM 3138 C CA . GLU A 1 400 ? 22.574 18.797 -7.949 1.00 91.31 400 GLU A CA 1
ATOM 3139 C C . GLU A 1 400 ? 21.481 19.252 -6.970 1.00 91.31 400 GLU A C 1
ATOM 3141 O O . GLU A 1 400 ? 20.318 18.881 -7.102 1.00 91.31 400 GLU A O 1
ATOM 3146 N N . GLU A 1 401 ? 21.812 20.088 -5.981 1.00 88.44 401 GLU A N 1
ATOM 3147 C CA . GLU A 1 401 ? 20.851 20.462 -4.922 1.00 88.44 401 GLU A CA 1
ATOM 3148 C C . GLU A 1 401 ? 19.599 21.198 -5.432 1.00 88.44 401 GLU A C 1
ATOM 3150 O O . GLU A 1 401 ? 18.557 21.187 -4.776 1.00 88.44 401 GLU A O 1
ATOM 3155 N N . TYR A 1 402 ? 19.704 21.850 -6.590 1.00 88.25 402 TYR A N 1
ATOM 3156 C CA . TYR A 1 402 ? 18.606 22.567 -7.239 1.00 88.25 402 TYR A CA 1
ATOM 3157 C C . TYR A 1 402 ? 17.777 21.684 -8.186 1.00 88.25 402 TYR A C 1
ATOM 3159 O O . TYR A 1 402 ? 16.762 22.153 -8.709 1.00 88.25 402 TYR A O 1
ATOM 3167 N N . ASP A 1 403 ? 18.174 20.426 -8.396 1.00 88.19 403 ASP A N 1
ATOM 3168 C CA . ASP A 1 403 ? 17.429 19.471 -9.211 1.00 88.19 403 ASP A CA 1
ATOM 3169 C C . ASP A 1 403 ? 16.175 18.987 -8.472 1.00 88.19 403 ASP A C 1
ATOM 3171 O O . ASP A 1 403 ? 16.173 18.750 -7.259 1.00 88.19 403 ASP A O 1
ATOM 3175 N N . TYR A 1 404 ? 15.086 18.772 -9.214 1.00 84.19 404 TYR A N 1
ATOM 3176 C CA . TYR A 1 404 ? 13.828 18.305 -8.624 1.00 84.19 404 TYR A CA 1
ATOM 3177 C C . TYR A 1 404 ? 13.947 16.875 -8.067 1.00 84.19 404 TYR A C 1
ATOM 3179 O O . TYR A 1 404 ? 13.200 16.490 -7.164 1.00 84.19 404 TYR A O 1
ATOM 3187 N N . GLU A 1 405 ? 14.890 16.083 -8.582 1.00 89.25 405 GLU A N 1
ATOM 3188 C CA . GLU A 1 405 ? 15.187 14.724 -8.138 1.00 89.25 405 GLU A CA 1
ATOM 3189 C C . GLU A 1 405 ? 16.022 14.667 -6.857 1.00 89.25 405 GLU A C 1
ATOM 3191 O O . GLU A 1 405 ? 16.095 13.597 -6.249 1.00 89.25 405 GLU A O 1
ATOM 3196 N N . PHE A 1 406 ? 16.648 15.768 -6.426 1.00 92.19 406 PHE A N 1
ATOM 3197 C CA . PHE A 1 406 ? 17.575 15.751 -5.292 1.00 92.19 406 PHE A CA 1
ATOM 3198 C C . PHE A 1 406 ? 16.907 15.269 -3.999 1.00 92.19 406 PHE A C 1
ATOM 3200 O O . PHE A 1 406 ? 17.437 14.413 -3.291 1.00 92.19 406 PHE A O 1
ATOM 3207 N N . ASP A 1 407 ? 15.691 15.739 -3.720 1.00 91.62 407 ASP A N 1
ATOM 3208 C CA . ASP A 1 407 ? 14.921 15.308 -2.549 1.00 91.62 407 ASP A CA 1
ATOM 3209 C C . ASP A 1 407 ? 14.575 13.806 -2.607 1.00 91.62 407 ASP A C 1
ATOM 3211 O O . ASP A 1 407 ? 14.710 13.085 -1.614 1.00 91.62 407 ASP A O 1
ATOM 3215 N N . ASP A 1 408 ? 14.200 13.291 -3.780 1.00 93.44 408 ASP A N 1
ATOM 3216 C CA . ASP A 1 408 ? 13.975 11.855 -3.973 1.00 93.44 408 ASP A CA 1
ATOM 3217 C C . ASP A 1 408 ? 15.272 11.050 -3.817 1.00 93.44 408 ASP A C 1
ATOM 3219 O O . ASP A 1 408 ? 15.262 9.977 -3.203 1.00 93.44 408 ASP A O 1
ATOM 3223 N N . PHE A 1 409 ? 16.402 11.587 -4.281 1.00 95.56 409 PHE A N 1
ATOM 3224 C CA . PHE A 1 409 ? 17.713 10.987 -4.083 1.00 95.56 409 PHE A CA 1
ATOM 3225 C C . PHE A 1 409 ? 18.064 10.894 -2.591 1.00 95.56 409 PHE A C 1
ATOM 3227 O O . PHE A 1 409 ? 18.382 9.798 -2.119 1.00 95.56 409 PHE A O 1
ATOM 3234 N N . LEU A 1 410 ? 17.908 11.967 -1.807 1.00 95.94 410 LEU A N 1
ATOM 3235 C CA . LEU A 1 410 ? 18.130 11.943 -0.353 1.00 95.94 410 LEU A CA 1
ATOM 3236 C C . LEU A 1 410 ? 17.229 10.915 0.349 1.00 95.94 410 LEU A C 1
ATOM 3238 O O . LEU A 1 410 ? 17.679 10.145 1.206 1.00 95.94 410 LEU A O 1
ATOM 3242 N N . LYS A 1 411 ? 15.952 10.843 -0.042 1.00 96.50 411 LYS A N 1
ATOM 3243 C CA . LYS A 1 411 ? 15.019 9.832 0.473 1.00 96.50 411 LYS A CA 1
ATOM 3244 C C . LYS A 1 411 ? 15.437 8.410 0.086 1.00 96.50 411 LYS A C 1
ATOM 3246 O O . LYS A 1 411 ? 15.252 7.489 0.887 1.00 96.50 411 LYS A O 1
ATOM 3251 N N . SER A 1 412 ? 16.033 8.213 -1.094 1.00 97.50 412 SER A N 1
ATOM 3252 C CA . SER A 1 412 ? 16.572 6.915 -1.529 1.00 97.50 412 SER A CA 1
ATOM 3253 C C . SER A 1 412 ? 17.746 6.470 -0.647 1.00 97.50 412 SER A C 1
ATOM 3255 O O . SER A 1 412 ? 17.841 5.292 -0.289 1.00 97.50 412 SER A O 1
ATOM 3257 N N . ILE A 1 413 ? 18.590 7.411 -0.207 1.00 97.88 413 ILE A N 1
ATOM 3258 C CA . ILE A 1 413 ? 19.692 7.153 0.729 1.00 97.88 413 ILE A CA 1
ATOM 3259 C C . ILE A 1 413 ? 19.137 6.766 2.099 1.00 97.88 413 ILE A C 1
ATOM 3261 O O . ILE A 1 413 ? 19.516 5.728 2.644 1.00 97.88 413 ILE A O 1
ATOM 3265 N N . LYS A 1 414 ? 18.163 7.520 2.626 1.00 97.75 414 LYS A N 1
ATOM 3266 C CA . LYS A 1 414 ? 17.509 7.180 3.899 1.00 97.75 414 LYS A CA 1
ATOM 3267 C C . LYS A 1 414 ? 16.856 5.791 3.860 1.00 97.75 414 LYS A C 1
ATOM 3269 O O . LYS A 1 414 ? 16.997 5.018 4.808 1.00 97.75 414 LYS A O 1
ATOM 3274 N N . MET A 1 415 ? 16.173 5.446 2.765 1.00 97.88 415 MET A N 1
ATOM 3275 C CA . MET A 1 415 ? 15.594 4.109 2.562 1.00 97.88 415 MET A CA 1
ATOM 3276 C C . MET A 1 415 ? 16.677 3.018 2.500 1.00 97.88 415 MET A C 1
ATOM 3278 O O . MET A 1 415 ? 16.476 1.907 2.988 1.00 97.88 415 MET A O 1
ATOM 3282 N N . THR A 1 416 ? 17.845 3.334 1.941 1.00 98.25 416 THR A N 1
ATOM 3283 C CA . THR A 1 416 ? 18.987 2.411 1.882 1.00 98.25 416 THR A CA 1
ATOM 3284 C C . THR A 1 416 ? 19.528 2.122 3.274 1.00 98.25 416 THR A C 1
ATOM 3286 O O . THR A 1 416 ? 19.667 0.956 3.636 1.00 98.25 416 THR A O 1
ATOM 3289 N N . MET A 1 417 ? 19.706 3.159 4.097 1.00 98.06 417 MET A N 1
ATOM 3290 C CA . MET A 1 417 ? 20.100 3.011 5.503 1.00 98.06 417 MET A CA 1
ATOM 3291 C C . MET A 1 417 ? 19.091 2.153 6.286 1.00 98.06 417 MET A C 1
ATOM 3293 O O . MET A 1 417 ? 19.491 1.266 7.036 1.00 98.06 417 MET A O 1
ATOM 3297 N N . LEU A 1 418 ? 17.785 2.369 6.078 1.00 98.25 418 LEU A N 1
ATOM 3298 C CA . LEU A 1 418 ? 16.726 1.551 6.684 1.00 98.25 418 LEU A CA 1
ATOM 3299 C C . LEU A 1 418 ? 16.880 0.063 6.327 1.00 98.25 418 LEU A C 1
ATOM 3301 O O . LEU A 1 418 ? 16.760 -0.811 7.189 1.00 98.25 418 LEU A O 1
ATOM 3305 N N . PHE A 1 419 ? 17.102 -0.242 5.049 1.00 98.50 419 PHE A N 1
ATOM 3306 C CA . PHE A 1 419 ? 17.218 -1.620 4.585 1.00 98.50 419 PHE A CA 1
ATOM 3307 C C . PHE A 1 419 ? 18.503 -2.309 5.042 1.00 98.50 419 PHE A C 1
ATOM 3309 O O . PHE A 1 419 ? 18.471 -3.499 5.360 1.00 98.50 419 PHE A O 1
ATOM 3316 N N . GLU A 1 420 ? 19.609 -1.582 5.146 1.00 97.69 420 GLU A N 1
ATOM 3317 C CA . GLU A 1 420 ? 20.826 -2.114 5.754 1.00 97.69 420 GLU A CA 1
ATOM 3318 C C . GLU A 1 420 ? 20.629 -2.446 7.229 1.00 97.69 420 GLU A C 1
ATOM 3320 O O . GLU A 1 420 ? 21.054 -3.513 7.660 1.00 97.69 420 GLU A O 1
ATOM 3325 N N . GLU A 1 421 ? 19.922 -1.614 7.994 1.00 98.06 421 GLU A N 1
ATOM 3326 C CA . GLU A 1 421 ? 19.583 -1.940 9.381 1.00 98.06 421 GLU A CA 1
ATOM 3327 C C . GLU A 1 421 ? 18.661 -3.153 9.496 1.00 98.06 421 GLU A C 1
ATOM 3329 O O . GLU A 1 421 ? 18.862 -4.022 10.347 1.00 98.06 421 GLU A O 1
ATOM 3334 N N . TRP A 1 422 ? 17.681 -3.267 8.600 1.00 97.75 422 TRP A N 1
ATOM 3335 C CA . TRP A 1 422 ? 16.833 -4.453 8.514 1.00 97.75 422 TRP A CA 1
ATOM 3336 C C . TRP A 1 422 ? 17.657 -5.728 8.270 1.00 97.75 422 TRP A C 1
ATOM 3338 O O . TRP A 1 422 ? 17.472 -6.726 8.970 1.00 97.75 422 TRP A O 1
ATOM 3348 N N . MET A 1 423 ? 18.603 -5.697 7.329 1.00 97.50 423 MET A N 1
ATOM 3349 C CA . MET A 1 423 ? 19.537 -6.804 7.072 1.00 97.50 423 MET A CA 1
ATOM 3350 C C . MET A 1 423 ? 20.621 -6.959 8.149 1.00 97.50 423 MET A C 1
ATOM 3352 O O . MET A 1 423 ? 21.232 -8.023 8.263 1.00 97.50 423 MET A O 1
ATOM 3356 N N . GLY A 1 424 ? 20.880 -5.906 8.920 1.00 97.44 424 GLY A N 1
ATOM 3357 C CA . GLY A 1 424 ? 21.738 -5.871 10.102 1.00 97.44 424 GLY A CA 1
ATOM 3358 C C . GLY A 1 424 ? 21.061 -6.430 11.352 1.00 97.44 424 GLY A C 1
ATOM 3359 O O . GLY A 1 424 ? 21.697 -6.535 12.398 1.00 97.44 424 GLY A O 1
ATOM 3360 N N . GLU A 1 425 ? 19.808 -6.857 11.212 1.00 96.81 425 GLU A N 1
ATOM 3361 C CA . GLU A 1 425 ? 18.962 -7.437 12.242 1.00 96.81 425 GLU A CA 1
ATOM 3362 C C . GLU A 1 425 ? 18.430 -6.450 13.302 1.00 96.81 425 GLU A C 1
ATOM 3364 O O . GLU A 1 425 ? 18.043 -6.886 14.389 1.00 96.81 425 GLU A O 1
ATOM 3369 N N . SER A 1 426 ? 18.244 -5.168 12.963 1.00 97.06 426 SER A N 1
ATOM 3370 C CA . SER A 1 426 ? 17.440 -4.231 13.775 1.00 97.06 426 SER A CA 1
ATOM 3371 C C . SER A 1 426 ? 15.985 -4.703 13.888 1.00 97.06 426 SER A C 1
ATOM 3373 O O . SER A 1 426 ? 15.391 -5.156 12.904 1.00 97.06 426 SER A O 1
ATOM 3375 N N . THR A 1 427 ? 15.395 -4.667 15.082 1.00 96.19 427 THR A N 1
ATOM 3376 C CA . THR A 1 427 ? 14.014 -5.120 15.333 1.00 96.19 427 THR A CA 1
ATOM 3377 C C . THR A 1 427 ? 12.986 -4.195 14.680 1.00 96.19 427 THR A C 1
ATOM 3379 O O . THR A 1 427 ? 13.277 -3.035 14.405 1.00 96.19 427 THR A O 1
ATOM 3382 N N . ASP A 1 428 ? 11.757 -4.677 14.459 1.00 96.00 428 ASP A N 1
ATOM 3383 C CA . ASP A 1 428 ? 10.678 -3.823 13.941 1.00 96.00 428 ASP A CA 1
ATOM 3384 C C . ASP A 1 428 ? 10.418 -2.595 14.849 1.00 96.00 428 ASP A C 1
ATOM 3386 O O . ASP A 1 428 ? 10.049 -1.545 14.334 1.00 96.00 428 ASP A O 1
ATOM 3390 N N . GLU A 1 429 ? 10.660 -2.692 16.167 1.00 97.06 429 GLU A N 1
ATOM 3391 C CA . GLU A 1 429 ? 10.573 -1.556 17.106 1.00 97.06 429 GLU A CA 1
ATOM 3392 C C . GLU A 1 429 ? 11.667 -0.519 16.828 1.00 97.06 429 GLU A C 1
ATOM 3394 O O . GLU A 1 429 ? 11.367 0.652 16.636 1.00 97.06 429 GLU A O 1
ATOM 3399 N N . GLN A 1 430 ? 12.928 -0.953 16.714 1.00 97.75 430 GLN A N 1
ATOM 3400 C CA . GLN A 1 430 ? 14.053 -0.053 16.428 1.00 97.75 430 GLN A CA 1
ATOM 3401 C C . GLN A 1 430 ? 13.874 0.671 15.091 1.00 97.75 430 GLN A C 1
ATOM 3403 O O . GLN A 1 430 ? 14.152 1.864 14.985 1.00 97.75 430 GLN A O 1
ATOM 3408 N N . LEU A 1 431 ? 13.385 -0.040 14.070 1.00 97.50 431 LEU A N 1
ATOM 3409 C CA . LEU A 1 431 ? 13.125 0.548 12.758 1.00 97.50 431 LEU A CA 1
ATOM 3410 C C . LEU A 1 431 ? 11.954 1.539 12.799 1.00 97.50 431 LEU A C 1
ATOM 3412 O O . LEU A 1 431 ? 12.026 2.595 12.167 1.00 97.50 431 LEU A O 1
ATOM 3416 N N . LEU A 1 432 ? 10.897 1.222 13.552 1.00 96.31 432 LEU A N 1
ATOM 3417 C CA . LEU A 1 432 ? 9.774 2.127 13.772 1.00 96.31 432 LEU A CA 1
ATOM 3418 C C . LEU A 1 432 ? 10.230 3.402 14.488 1.00 96.31 432 LEU A C 1
ATOM 3420 O O . LEU A 1 432 ? 9.932 4.492 14.007 1.00 96.31 432 LEU A O 1
ATOM 3424 N N . ASP A 1 433 ? 10.999 3.285 15.566 1.00 95.88 433 ASP A N 1
ATOM 3425 C CA . ASP A 1 433 ? 11.464 4.435 16.343 1.00 95.88 433 ASP A CA 1
ATOM 3426 C C . ASP A 1 433 ? 12.431 5.314 15.541 1.00 95.88 433 ASP A C 1
ATOM 3428 O O . ASP A 1 433 ? 12.289 6.538 15.510 1.00 95.88 433 ASP A O 1
ATOM 3432 N N . LYS A 1 434 ? 13.392 4.696 14.842 1.00 95.88 434 LYS A N 1
ATOM 3433 C CA . LYS A 1 434 ? 14.443 5.422 14.121 1.00 95.88 434 LYS A CA 1
ATOM 3434 C C . LYS A 1 434 ? 13.968 6.024 12.800 1.00 95.88 434 LYS A C 1
ATOM 3436 O O . LYS A 1 434 ? 14.312 7.159 12.487 1.00 95.88 434 LYS A O 1
ATOM 3441 N N . TYR A 1 435 ? 13.187 5.283 12.013 1.00 95.62 435 TYR A N 1
ATOM 3442 C CA . TYR A 1 435 ? 12.801 5.695 10.656 1.00 95.62 435 TYR A CA 1
ATOM 3443 C C . TYR A 1 435 ? 11.334 6.107 10.533 1.00 95.62 435 TYR A C 1
ATOM 3445 O O . TYR A 1 435 ? 10.925 6.572 9.466 1.00 95.62 435 TYR A O 1
ATOM 3453 N N . ASN A 1 436 ? 10.543 5.973 11.604 1.00 93.44 436 ASN A N 1
ATOM 3454 C CA . ASN A 1 436 ? 9.104 6.235 11.609 1.00 93.44 436 ASN A CA 1
ATOM 3455 C C . ASN A 1 436 ? 8.351 5.412 10.545 1.00 93.44 436 ASN A C 1
ATOM 3457 O O . ASN A 1 436 ? 7.410 5.902 9.917 1.00 93.44 436 ASN A O 1
ATOM 3461 N N . ILE A 1 437 ? 8.786 4.164 10.327 1.00 95.25 437 ILE A N 1
ATOM 3462 C CA . ILE A 1 437 ? 8.150 3.223 9.402 1.00 95.25 437 ILE A CA 1
ATOM 3463 C C . ILE A 1 437 ? 7.430 2.120 10.177 1.00 95.25 437 ILE A C 1
ATOM 3465 O O . ILE A 1 437 ? 8.027 1.353 10.928 1.00 95.25 437 ILE A O 1
ATOM 3469 N N . ALA A 1 438 ? 6.114 2.033 9.996 1.00 95.12 438 ALA A N 1
ATOM 3470 C CA . ALA A 1 438 ? 5.305 1.026 10.675 1.00 95.12 438 ALA A CA 1
ATOM 3471 C C . ALA A 1 438 ? 5.545 -0.380 10.089 1.00 95.12 438 ALA A C 1
ATOM 3473 O O . ALA A 1 438 ? 5.797 -0.500 8.885 1.00 95.12 438 ALA A O 1
ATOM 3474 N N . PRO A 1 439 ? 5.394 -1.466 10.875 1.00 95.62 439 PRO A N 1
ATOM 3475 C CA . PRO A 1 439 ? 5.692 -2.822 10.410 1.00 95.62 439 PRO A CA 1
ATOM 3476 C C . PRO A 1 439 ? 4.944 -3.223 9.130 1.00 95.62 439 PRO A C 1
ATOM 3478 O O . PRO A 1 439 ? 5.522 -3.844 8.242 1.00 95.62 439 PRO A O 1
ATOM 3481 N N . GLY A 1 440 ? 3.668 -2.851 8.986 1.00 95.56 440 GLY A N 1
ATOM 3482 C CA . GLY A 1 440 ? 2.892 -3.123 7.772 1.00 95.56 440 GLY A CA 1
ATOM 3483 C C . GLY A 1 440 ? 3.438 -2.416 6.531 1.00 95.56 440 GLY A C 1
ATOM 3484 O O . GLY A 1 440 ? 3.502 -3.016 5.458 1.00 95.56 440 GLY A O 1
ATOM 3485 N N . GLU A 1 441 ? 3.893 -1.174 6.689 1.00 94.81 441 GLU A N 1
ATOM 3486 C CA . GLU A 1 441 ? 4.504 -0.392 5.614 1.00 94.81 441 GLU A CA 1
ATOM 3487 C C . GLU A 1 441 ? 5.881 -0.943 5.240 1.00 94.81 441 GLU A C 1
ATOM 3489 O O . GLU A 1 441 ? 6.152 -1.150 4.058 1.00 94.81 441 GLU A O 1
ATOM 3494 N N . MET A 1 442 ? 6.702 -1.289 6.237 1.00 95.88 442 MET A N 1
ATOM 3495 C CA . MET A 1 442 ? 7.995 -1.942 6.030 1.00 95.88 442 MET A CA 1
ATOM 3496 C C . MET A 1 442 ? 7.846 -3.243 5.234 1.00 95.88 442 MET A C 1
ATOM 3498 O O . MET A 1 442 ? 8.578 -3.479 4.276 1.00 95.88 442 MET A O 1
ATOM 3502 N N . ARG A 1 443 ? 6.854 -4.083 5.567 1.00 95.62 443 ARG A N 1
ATOM 3503 C CA . ARG A 1 443 ? 6.575 -5.316 4.808 1.00 95.62 443 ARG A CA 1
ATOM 3504 C C . ARG A 1 443 ? 6.177 -5.024 3.359 1.00 95.62 443 ARG A C 1
ATOM 3506 O O . ARG A 1 443 ? 6.608 -5.759 2.476 1.00 95.62 443 ARG A O 1
ATOM 3513 N N . GLY A 1 444 ? 5.415 -3.958 3.106 1.00 95.62 444 GLY A N 1
ATOM 3514 C CA . GLY A 1 444 ? 5.110 -3.498 1.747 1.00 95.62 444 GLY A CA 1
ATOM 3515 C C . GLY A 1 444 ? 6.368 -3.079 0.978 1.00 95.62 444 GLY A C 1
ATOM 3516 O O . GLY A 1 444 ? 6.582 -3.531 -0.144 1.00 95.62 444 GLY A O 1
ATOM 3517 N N . LYS A 1 445 ? 7.256 -2.298 1.607 1.00 97.31 445 LYS A N 1
ATOM 3518 C CA . LYS A 1 445 ? 8.537 -1.886 1.009 1.00 97.31 445 LYS A CA 1
ATOM 3519 C C . LYS A 1 445 ? 9.465 -3.062 0.723 1.00 97.31 445 LYS A C 1
ATOM 3521 O O . LYS A 1 445 ? 10.055 -3.117 -0.349 1.00 97.31 445 LYS A O 1
ATOM 3526 N N . LEU A 1 446 ? 9.521 -4.052 1.611 1.00 97.56 446 LEU A N 1
ATOM 3527 C CA . LEU A 1 446 ? 10.293 -5.279 1.394 1.00 97.56 446 LEU A CA 1
ATOM 3528 C C . LEU A 1 446 ? 9.758 -6.127 0.231 1.00 97.56 446 LEU A C 1
ATOM 3530 O O . LEU A 1 446 ? 10.548 -6.745 -0.481 1.00 97.56 446 LEU A O 1
ATOM 3534 N N . GLN A 1 447 ? 8.439 -6.157 0.008 1.00 97.56 447 GLN A N 1
ATOM 3535 C CA . GLN A 1 447 ? 7.859 -6.842 -1.154 1.00 97.56 447 GLN A CA 1
ATOM 3536 C C . GLN A 1 447 ? 8.291 -6.182 -2.466 1.00 97.56 447 GLN A C 1
ATOM 3538 O O . GLN A 1 447 ? 8.731 -6.884 -3.378 1.00 97.56 447 GLN A O 1
ATOM 3543 N N . VAL A 1 448 ? 8.237 -4.849 -2.532 1.00 98.25 448 VAL A N 1
ATOM 3544 C CA . VAL A 1 448 ? 8.717 -4.086 -3.693 1.00 98.25 448 VAL A CA 1
ATOM 3545 C C . VAL A 1 448 ? 10.225 -4.269 -3.874 1.00 98.25 448 VAL A C 1
ATOM 3547 O O . VAL A 1 448 ? 10.669 -4.593 -4.970 1.00 98.25 448 VAL A O 1
ATOM 3550 N N . ALA A 1 449 ? 11.018 -4.167 -2.804 1.00 98.38 449 ALA A N 1
ATOM 3551 C CA . ALA A 1 449 ? 12.467 -4.369 -2.859 1.00 98.38 449 ALA A CA 1
ATOM 3552 C C . ALA A 1 449 ? 12.834 -5.771 -3.366 1.00 98.38 449 ALA A C 1
ATOM 3554 O O . ALA A 1 449 ? 13.739 -5.914 -4.180 1.00 98.38 449 ALA A O 1
ATOM 3555 N N . ASN A 1 450 ? 12.116 -6.813 -2.935 1.00 98.25 450 ASN A N 1
ATOM 3556 C CA . ASN A 1 450 ? 12.329 -8.173 -3.429 1.00 98.25 450 ASN A CA 1
ATOM 3557 C C . ASN A 1 450 ? 12.042 -8.299 -4.933 1.00 98.25 450 ASN A C 1
ATOM 3559 O O . ASN A 1 450 ? 12.789 -8.977 -5.640 1.00 98.25 450 ASN A O 1
ATOM 3563 N N . TRP A 1 451 ? 10.974 -7.660 -5.414 1.00 98.56 451 TRP A N 1
ATOM 3564 C CA . TRP A 1 451 ? 10.654 -7.615 -6.838 1.00 98.56 451 TRP A CA 1
ATOM 3565 C C . TRP A 1 451 ? 11.724 -6.857 -7.631 1.00 98.56 451 TRP A C 1
ATOM 3567 O O . TRP A 1 451 ? 12.242 -7.395 -8.602 1.00 98.56 451 TRP A O 1
ATOM 3577 N N . LEU A 1 452 ? 12.155 -5.682 -7.176 1.00 98.75 452 LEU A N 1
ATOM 3578 C CA . LEU A 1 452 ? 13.192 -4.903 -7.856 1.00 98.75 452 LEU A CA 1
ATOM 3579 C C . LEU A 1 452 ? 14.571 -5.580 -7.826 1.00 98.75 452 LEU A C 1
ATOM 3581 O O . LEU A 1 452 ? 15.271 -5.578 -8.836 1.00 98.75 452 LEU A O 1
ATOM 3585 N N . LEU A 1 453 ? 14.944 -6.228 -6.715 1.00 98.56 453 LEU A N 1
ATOM 3586 C CA . LEU A 1 453 ? 16.165 -7.042 -6.623 1.00 98.56 453 LEU A CA 1
ATOM 3587 C C . LEU A 1 453 ? 16.111 -8.256 -7.552 1.00 98.56 453 LEU A C 1
ATOM 3589 O O . LEU A 1 453 ? 17.136 -8.664 -8.095 1.00 98.56 453 LEU A O 1
ATOM 3593 N N . TYR A 1 454 ? 14.927 -8.843 -7.739 1.00 98.56 454 TYR A N 1
ATOM 3594 C CA . TYR A 1 454 ? 14.726 -9.866 -8.757 1.00 98.56 454 TYR A CA 1
ATOM 3595 C C . TYR A 1 454 ? 14.901 -9.285 -10.164 1.00 98.56 454 TYR A C 1
ATOM 3597 O O . TYR A 1 454 ? 15.633 -9.854 -10.968 1.00 98.56 454 TYR A O 1
ATOM 3605 N N . SER A 1 455 ? 14.319 -8.121 -10.441 1.00 98.62 455 SER A N 1
ATOM 3606 C CA . SER A 1 455 ? 14.423 -7.469 -11.744 1.00 98.62 455 SER A CA 1
ATOM 3607 C C . SER A 1 455 ? 15.864 -7.104 -12.114 1.00 98.62 455 SER A C 1
ATOM 3609 O O . SER A 1 455 ? 16.321 -7.464 -13.197 1.00 98.62 455 SER A O 1
ATOM 3611 N N . ILE A 1 456 ? 16.629 -6.468 -11.219 1.00 98.19 456 ILE A N 1
ATOM 3612 C CA . ILE A 1 456 ? 18.043 -6.146 -11.484 1.00 98.19 456 ILE A CA 1
ATOM 3613 C C . ILE A 1 456 ? 18.912 -7.409 -11.600 1.00 98.19 456 ILE A C 1
ATOM 3615 O O . ILE A 1 456 ? 19.827 -7.446 -12.421 1.00 98.19 456 ILE A O 1
ATOM 3619 N N . HIS A 1 457 ? 18.593 -8.477 -10.856 1.00 98.31 457 HIS A N 1
ATOM 3620 C CA . HIS A 1 457 ? 19.239 -9.784 -11.013 1.00 98.31 457 HIS A CA 1
ATOM 3621 C C . HIS A 1 457 ? 19.028 -10.353 -12.425 1.00 98.31 457 HIS A C 1
ATOM 3623 O O . HIS A 1 457 ? 19.990 -10.744 -13.084 1.00 98.31 457 HIS A O 1
ATOM 3629 N N . GLU A 1 458 ? 17.795 -10.347 -12.927 1.00 98.38 458 GLU A N 1
ATOM 3630 C CA . GLU A 1 458 ? 17.464 -10.831 -14.273 1.00 98.38 458 GLU A CA 1
ATOM 3631 C C . GLU A 1 458 ? 18.143 -10.004 -15.375 1.00 98.38 458 GLU A C 1
ATOM 3633 O O . GLU A 1 458 ? 18.656 -10.558 -16.348 1.00 98.38 458 GLU A O 1
ATOM 3638 N N . LEU A 1 459 ? 18.229 -8.683 -15.205 1.00 98.19 459 LEU A N 1
ATOM 3639 C CA . LEU A 1 459 ? 18.967 -7.823 -16.134 1.00 98.19 459 LEU A CA 1
ATOM 3640 C C . LEU A 1 459 ? 20.481 -8.091 -16.083 1.00 98.19 459 LEU A C 1
ATOM 3642 O O . LEU A 1 459 ? 21.129 -8.133 -17.130 1.00 98.19 459 LEU A O 1
ATOM 3646 N N . SER A 1 460 ? 21.046 -8.354 -14.898 1.00 97.44 460 SER A N 1
ATOM 3647 C CA . SER A 1 460 ? 22.465 -8.714 -14.753 1.00 97.44 460 SER A CA 1
ATOM 3648 C C . SER A 1 460 ? 22.816 -10.045 -15.431 1.00 97.44 460 SER A C 1
ATOM 3650 O O . SER A 1 460 ? 23.885 -10.159 -16.036 1.00 97.44 460 SER A O 1
ATOM 3652 N N . MET A 1 461 ? 21.880 -11.003 -15.434 1.00 97.25 461 MET A N 1
ATOM 3653 C CA . MET A 1 461 ? 22.000 -12.266 -16.171 1.00 97.25 461 MET A CA 1
ATOM 3654 C C . MET A 1 461 ? 22.045 -12.032 -17.682 1.00 97.25 461 MET A C 1
ATOM 3656 O O . MET A 1 461 ? 22.921 -12.564 -18.363 1.00 97.25 461 MET A O 1
ATOM 3660 N N . LEU A 1 462 ? 21.147 -11.196 -18.217 1.00 96.56 462 LEU A N 1
ATOM 3661 C CA . LEU A 1 462 ? 21.131 -10.866 -19.649 1.00 96.56 462 LEU A CA 1
ATOM 3662 C C . LEU A 1 462 ? 22.402 -10.142 -20.105 1.00 96.56 462 LEU A C 1
ATOM 3664 O O . LEU A 1 462 ? 22.861 -10.348 -21.228 1.00 96.56 462 LEU A O 1
ATOM 3668 N N . LYS A 1 463 ? 22.990 -9.332 -19.222 1.00 95.75 463 LYS A N 1
ATOM 3669 C CA . LYS A 1 463 ? 24.269 -8.644 -19.442 1.00 95.75 463 LYS A CA 1
ATOM 3670 C C . LYS A 1 463 ? 25.496 -9.535 -19.205 1.00 95.75 463 LYS A C 1
ATOM 3672 O O . LYS A 1 463 ? 26.606 -9.101 -19.494 1.00 95.75 463 LYS A O 1
ATOM 3677 N N . ARG A 1 464 ? 25.302 -10.776 -18.737 1.00 95.75 464 ARG A N 1
ATOM 3678 C CA . ARG A 1 464 ? 26.354 -11.768 -18.436 1.00 95.75 464 ARG A CA 1
ATOM 3679 C C . ARG A 1 464 ? 27.348 -11.313 -17.360 1.00 95.75 464 ARG A C 1
ATOM 3681 O O . ARG A 1 464 ? 28.522 -11.665 -17.401 1.00 95.75 464 ARG A O 1
ATOM 3688 N N . TYR A 1 465 ? 26.881 -10.556 -16.368 1.00 95.00 465 TYR A N 1
ATOM 3689 C CA . TYR A 1 465 ? 27.699 -10.157 -15.221 1.00 95.00 465 TYR A CA 1
ATOM 3690 C C . TYR A 1 465 ? 27.583 -11.185 -14.091 1.00 95.00 465 TYR A C 1
ATOM 3692 O O . TYR A 1 465 ? 26.846 -10.980 -13.127 1.00 95.00 465 TYR A O 1
ATOM 3700 N N . GLU A 1 466 ? 28.285 -12.315 -14.211 1.00 93.31 466 GLU A N 1
ATOM 3701 C CA . GLU A 1 466 ? 28.127 -13.470 -13.308 1.00 93.31 466 GLU A CA 1
ATOM 3702 C C . GLU A 1 466 ? 28.410 -13.153 -11.831 1.00 93.31 466 GLU A C 1
ATOM 3704 O O . GLU A 1 466 ? 27.629 -13.529 -10.954 1.00 93.31 466 GLU A O 1
ATOM 3709 N N . GLU A 1 467 ? 29.484 -12.419 -11.536 1.00 92.88 467 GLU A N 1
ATOM 3710 C CA . GLU A 1 467 ? 29.840 -12.069 -10.154 1.00 92.88 467 GLU A CA 1
ATOM 3711 C C . GLU A 1 467 ? 28.824 -11.101 -9.533 1.00 92.88 467 GLU A C 1
ATOM 3713 O O . GLU A 1 467 ? 28.354 -11.309 -8.411 1.00 92.88 467 GLU A O 1
ATOM 3718 N N . ILE A 1 468 ? 28.379 -10.107 -10.307 1.00 94.81 468 ILE A N 1
ATOM 3719 C CA . ILE A 1 468 ? 27.315 -9.176 -9.909 1.00 94.81 468 ILE A CA 1
ATOM 3720 C C . ILE A 1 468 ? 26.006 -9.932 -9.661 1.00 94.81 468 ILE A C 1
ATOM 3722 O O . ILE A 1 468 ? 25.331 -9.717 -8.655 1.00 94.81 468 ILE A O 1
ATOM 3726 N N . THR A 1 469 ? 25.675 -10.878 -10.538 1.00 96.50 469 THR A N 1
ATOM 3727 C CA . THR A 1 469 ? 24.483 -11.724 -10.430 1.00 96.50 469 THR A CA 1
ATOM 3728 C C . THR A 1 469 ? 24.472 -12.502 -9.112 1.00 96.50 469 THR A C 1
ATOM 3730 O O . THR A 1 469 ? 23.462 -12.500 -8.394 1.00 96.50 469 THR A O 1
ATOM 3733 N N . LYS A 1 470 ? 25.583 -13.184 -8.784 1.00 94.75 470 LYS A N 1
ATOM 3734 C CA . LYS A 1 470 ? 25.739 -13.948 -7.533 1.00 94.75 470 LYS A CA 1
ATOM 3735 C C . LYS A 1 470 ? 25.606 -13.029 -6.320 1.00 94.75 470 LYS A C 1
ATOM 3737 O O . LYS A 1 470 ? 24.919 -13.378 -5.356 1.00 94.75 470 LYS A O 1
ATOM 3742 N N . TYR A 1 471 ? 26.205 -11.843 -6.396 1.00 95.00 471 TYR A N 1
ATOM 3743 C CA . TYR A 1 471 ? 26.147 -10.843 -5.339 1.00 95.00 471 TYR A CA 1
ATOM 3744 C C . TYR A 1 471 ? 24.717 -10.341 -5.086 1.00 95.00 471 TYR A C 1
ATOM 3746 O O . TYR A 1 471 ? 24.232 -10.427 -3.957 1.00 95.00 471 TYR A O 1
ATOM 3754 N N . ILE A 1 472 ? 23.992 -9.923 -6.131 1.00 96.75 472 ILE A N 1
ATOM 3755 C CA . ILE A 1 472 ? 22.590 -9.477 -6.029 1.00 96.75 472 ILE A CA 1
ATOM 3756 C C . ILE A 1 472 ? 21.713 -10.591 -5.453 1.00 96.75 472 ILE A C 1
ATOM 3758 O O . ILE A 1 472 ? 20.872 -10.335 -4.591 1.00 96.75 472 ILE A O 1
ATOM 3762 N N . ARG A 1 473 ? 21.926 -11.849 -5.869 1.00 95.12 473 ARG A N 1
ATOM 3763 C CA . ARG A 1 473 ? 21.193 -12.996 -5.314 1.00 95.12 473 ARG A CA 1
ATOM 3764 C C . ARG A 1 473 ? 21.392 -13.108 -3.802 1.00 95.12 473 ARG A C 1
ATOM 3766 O O . ARG A 1 473 ? 20.422 -13.365 -3.091 1.00 95.12 473 ARG A O 1
ATOM 3773 N N . LYS A 1 474 ? 22.614 -12.899 -3.303 1.00 94.00 474 LYS A N 1
ATOM 3774 C CA . LYS A 1 474 ? 22.910 -12.910 -1.864 1.00 94.00 474 LYS A CA 1
ATOM 3775 C C . LYS A 1 474 ? 22.204 -11.765 -1.131 1.00 94.00 474 LYS A C 1
ATOM 3777 O O . LYS A 1 474 ? 21.499 -12.030 -0.155 1.00 94.00 474 LYS A O 1
ATOM 3782 N N . VAL A 1 475 ? 22.326 -10.533 -1.638 1.00 96.31 475 VAL A N 1
ATOM 3783 C CA . VAL A 1 475 ? 21.651 -9.340 -1.085 1.00 96.31 475 VAL A CA 1
ATOM 3784 C C . VAL A 1 475 ? 20.139 -9.553 -1.034 1.00 96.31 475 VAL A C 1
ATOM 3786 O O . VAL A 1 475 ? 19.516 -9.327 -0.003 1.00 96.31 475 VAL A O 1
ATOM 3789 N N . ARG A 1 476 ? 19.540 -10.094 -2.101 1.00 96.25 476 ARG A N 1
ATOM 3790 C CA . ARG A 1 476 ? 18.105 -10.398 -2.168 1.00 96.25 476 ARG A CA 1
ATOM 3791 C C . ARG A 1 476 ? 17.647 -11.339 -1.061 1.00 96.25 476 ARG A C 1
ATOM 3793 O O . ARG A 1 476 ? 16.620 -11.082 -0.439 1.00 96.25 476 ARG A O 1
ATOM 3800 N N . VAL A 1 477 ? 18.386 -12.416 -0.789 1.00 93.44 477 VAL A N 1
ATOM 3801 C CA . VAL A 1 477 ? 18.014 -13.348 0.289 1.00 93.44 477 VAL A CA 1
ATOM 3802 C C . VAL A 1 477 ? 18.144 -12.673 1.656 1.00 93.44 477 VAL A C 1
ATOM 3804 O O . VAL A 1 477 ? 17.215 -12.763 2.457 1.00 93.44 477 VAL A O 1
ATOM 3807 N N . ARG A 1 478 ? 19.236 -11.940 1.911 1.00 96.19 478 ARG A N 1
ATOM 3808 C CA . ARG A 1 478 ? 19.402 -11.178 3.161 1.00 96.19 478 ARG A CA 1
ATOM 3809 C C . ARG A 1 478 ? 18.293 -10.146 3.361 1.00 96.19 478 ARG A C 1
ATOM 3811 O O . ARG A 1 478 ? 17.736 -10.073 4.452 1.00 96.19 478 ARG A O 1
ATOM 3818 N N . MET A 1 479 ? 17.921 -9.423 2.305 1.00 96.00 479 MET A N 1
ATOM 3819 C CA . MET A 1 479 ? 16.838 -8.440 2.303 1.00 96.00 479 MET A CA 1
ATOM 3820 C C . MET A 1 479 ? 15.484 -9.084 2.605 1.00 96.00 479 MET A C 1
ATOM 3822 O O . MET A 1 479 ? 14.753 -8.602 3.462 1.00 96.00 479 MET A O 1
ATOM 3826 N N . MET A 1 480 ? 15.143 -10.197 1.946 1.00 93.50 480 MET A N 1
ATOM 3827 C CA . MET A 1 480 ? 13.857 -10.873 2.163 1.00 93.50 480 MET A CA 1
ATOM 3828 C C . MET A 1 480 ? 13.668 -11.316 3.616 1.00 93.50 480 MET A C 1
ATOM 3830 O O . MET A 1 480 ? 12.572 -11.187 4.161 1.00 93.50 480 MET A O 1
ATOM 3834 N N . TYR A 1 481 ? 14.726 -11.837 4.240 1.00 93.69 481 TYR A N 1
ATOM 3835 C CA . TYR A 1 481 ? 14.644 -12.383 5.593 1.00 93.69 481 TYR A CA 1
ATOM 3836 C C . TYR A 1 481 ? 15.018 -11.382 6.690 1.00 93.69 481 TYR A C 1
ATOM 3838 O O . TYR A 1 481 ? 14.609 -11.583 7.829 1.00 93.69 481 TYR A O 1
ATOM 3846 N N . GLY A 1 482 ? 15.744 -10.307 6.373 1.00 96.12 482 GLY A N 1
ATOM 3847 C CA . GLY A 1 482 ? 16.247 -9.348 7.361 1.00 96.12 482 GLY A CA 1
ATOM 3848 C C . GLY A 1 482 ? 17.309 -9.952 8.257 1.00 96.12 482 GLY A C 1
ATOM 3849 O O . GLY A 1 482 ? 17.156 -9.958 9.479 1.00 96.12 482 GLY A O 1
ATOM 3850 N N . VAL A 1 483 ? 18.329 -10.554 7.642 1.00 96.50 483 VAL A N 1
ATOM 3851 C CA . VAL A 1 483 ? 19.380 -11.277 8.363 1.00 96.50 483 VAL A CA 1
ATOM 3852 C C . VAL A 1 483 ? 20.780 -10.987 7.846 1.00 96.50 483 VAL A C 1
ATOM 3854 O O . VAL A 1 483 ? 20.997 -10.710 6.660 1.00 96.50 483 VAL A O 1
ATOM 3857 N N . LYS A 1 484 ? 21.754 -11.142 8.743 1.00 96.69 484 LYS A N 1
ATOM 3858 C CA . LYS A 1 484 ? 23.170 -11.216 8.399 1.00 96.69 484 LYS A CA 1
ATOM 3859 C C . LYS A 1 484 ? 23.471 -12.504 7.638 1.00 96.69 484 LYS A C 1
ATOM 3861 O O . LYS A 1 484 ? 22.715 -13.478 7.672 1.00 96.69 484 LYS A O 1
ATOM 3866 N N . GLU A 1 485 ? 24.595 -12.494 6.931 1.00 94.31 485 GLU A N 1
ATOM 3867 C CA . GLU A 1 485 ? 25.004 -13.578 6.034 1.00 94.31 485 GLU A CA 1
ATOM 3868 C C . GLU A 1 485 ? 25.114 -14.936 6.745 1.00 94.31 485 GLU A C 1
ATOM 3870 O O . GLU A 1 485 ? 24.705 -15.960 6.200 1.00 94.31 485 GLU A O 1
ATOM 3875 N N . GLU A 1 486 ? 25.558 -14.946 8.001 1.00 94.81 486 GLU A N 1
ATOM 3876 C CA . GLU A 1 486 ? 25.709 -16.163 8.805 1.00 94.81 486 GLU A CA 1
ATOM 3877 C C . GLU A 1 486 ? 24.398 -16.926 9.082 1.00 94.81 486 GLU A C 1
ATOM 3879 O O . GLU A 1 486 ? 24.439 -18.109 9.415 1.00 94.81 486 GLU A O 1
ATOM 3884 N N . LEU A 1 487 ? 23.230 -16.285 8.934 1.00 95.81 487 LEU A N 1
ATOM 3885 C CA . LEU A 1 487 ? 21.927 -16.919 9.173 1.00 95.81 487 LEU A CA 1
ATOM 3886 C C . LEU A 1 487 ? 21.286 -17.488 7.902 1.00 95.81 487 LEU A C 1
ATOM 3888 O O . LEU A 1 487 ? 20.253 -18.159 7.990 1.00 95.81 487 LEU A O 1
ATOM 3892 N N . LEU A 1 488 ? 21.880 -17.255 6.725 1.00 92.25 488 LEU A N 1
ATOM 3893 C CA . LEU A 1 488 ? 21.355 -17.730 5.439 1.00 92.25 488 LEU A CA 1
ATOM 3894 C C . LEU A 1 488 ? 21.082 -19.244 5.379 1.00 92.25 488 LEU A C 1
ATOM 3896 O O . LEU A 1 488 ? 20.107 -19.625 4.723 1.00 92.25 488 LEU A O 1
ATOM 3900 N N . PRO A 1 489 ? 21.867 -20.129 6.030 1.00 90.88 489 PRO A N 1
ATOM 3901 C CA . PRO A 1 489 ? 21.536 -21.551 6.085 1.00 90.88 489 PRO A CA 1
ATOM 3902 C C . PRO A 1 489 ? 20.226 -21.834 6.834 1.00 90.88 489 PRO A C 1
ATOM 3904 O O . PRO A 1 489 ? 19.473 -22.713 6.428 1.00 90.88 489 PRO A O 1
ATOM 3907 N N . LEU A 1 490 ? 19.932 -21.075 7.894 1.00 92.75 490 LEU A N 1
ATOM 3908 C CA . LEU A 1 490 ? 18.833 -21.347 8.826 1.00 92.75 490 LEU A CA 1
ATOM 3909 C C . LEU A 1 490 ? 17.484 -20.831 8.313 1.00 92.75 490 LEU A C 1
ATOM 3911 O O . LEU A 1 490 ? 16.477 -21.530 8.402 1.00 92.75 490 LEU A O 1
ATOM 3915 N N . VAL A 1 491 ? 17.456 -19.623 7.740 1.00 92.31 491 VAL A N 1
ATOM 3916 C CA . VAL A 1 491 ? 16.210 -18.961 7.294 1.00 92.31 491 VAL A CA 1
ATOM 3917 C C . VAL A 1 491 ? 15.541 -19.622 6.086 1.00 92.31 491 VAL A C 1
ATOM 3919 O O . VAL A 1 491 ? 14.413 -19.287 5.742 1.00 92.31 491 VAL A O 1
ATOM 3922 N N . LYS A 1 492 ? 16.210 -20.583 5.438 1.00 86.69 492 LYS A N 1
ATOM 3923 C CA . LYS A 1 492 ? 15.618 -21.395 4.363 1.00 86.69 492 LYS A CA 1
ATOM 3924 C C . LYS A 1 492 ? 14.560 -22.377 4.876 1.00 86.69 492 LYS A C 1
ATOM 3926 O O . LYS A 1 492 ? 13.760 -22.864 4.083 1.00 86.69 492 LYS A O 1
ATOM 3931 N N . LEU A 1 493 ? 14.566 -22.686 6.174 1.00 89.88 493 LEU A N 1
ATOM 3932 C CA . LEU A 1 493 ? 13.621 -23.613 6.789 1.00 89.88 493 LEU A CA 1
ATOM 3933 C C . LEU A 1 493 ? 12.276 -22.924 7.044 1.00 89.88 493 LEU A C 1
ATOM 3935 O O . LEU A 1 493 ? 12.201 -21.849 7.644 1.00 89.88 493 LEU A O 1
ATOM 3939 N N . LYS A 1 494 ? 11.181 -23.574 6.643 1.00 88.06 494 LYS A N 1
ATOM 3940 C CA . LYS A 1 494 ? 9.824 -23.068 6.869 1.00 88.06 494 LYS A CA 1
ATOM 3941 C C . LYS A 1 494 ? 9.577 -22.923 8.372 1.00 88.06 494 LYS A C 1
ATOM 3943 O O . LYS A 1 494 ? 9.784 -23.860 9.140 1.00 88.06 494 LYS A O 1
ATOM 3948 N N . GLY A 1 495 ? 9.106 -21.746 8.780 1.00 86.12 495 GLY A N 1
ATOM 3949 C CA . GLY A 1 495 ? 8.845 -21.407 10.185 1.00 86.12 495 GLY A CA 1
ATOM 3950 C C . GLY A 1 495 ? 10.032 -20.778 10.925 1.00 86.12 495 GLY A C 1
ATOM 3951 O O . GLY A 1 495 ? 9.837 -20.244 12.021 1.00 86.12 495 GLY A O 1
ATOM 3952 N N . ILE A 1 496 ? 11.229 -20.761 10.328 1.00 90.75 496 ILE A N 1
ATOM 3953 C CA . ILE A 1 496 ? 12.404 -20.073 10.871 1.00 90.75 496 ILE A CA 1
ATOM 3954 C C . ILE A 1 496 ? 12.510 -18.670 10.265 1.00 90.75 496 ILE A C 1
ATOM 3956 O O . ILE A 1 496 ? 13.091 -18.459 9.206 1.00 90.75 496 ILE A O 1
ATOM 3960 N N . GLY A 1 497 ? 11.929 -17.692 10.963 1.00 89.81 497 GLY A N 1
ATOM 3961 C CA . GLY A 1 497 ? 12.155 -16.272 10.690 1.00 89.81 497 GLY A CA 1
ATOM 3962 C C . GLY A 1 497 ? 13.469 -15.767 11.297 1.00 89.81 497 GLY A C 1
ATOM 3963 O O . GLY A 1 497 ? 14.164 -16.495 12.007 1.00 89.81 497 GLY A O 1
ATOM 3964 N N . ARG A 1 498 ? 13.788 -14.488 11.072 1.00 93.06 498 ARG A N 1
ATOM 3965 C CA . ARG A 1 498 ? 15.032 -13.850 11.543 1.00 93.06 498 ARG A CA 1
ATOM 3966 C C . ARG A 1 498 ? 15.312 -13.982 13.041 1.00 93.06 498 ARG A C 1
ATOM 3968 O O . ARG A 1 498 ? 16.434 -14.295 13.425 1.00 93.06 498 ARG A O 1
ATOM 3975 N N . VAL A 1 499 ? 14.299 -13.806 13.890 1.00 93.19 499 VAL A N 1
ATOM 3976 C CA . VAL A 1 499 ? 14.457 -13.875 15.352 1.00 93.19 499 VAL A CA 1
ATOM 3977 C C . VAL A 1 499 ? 14.778 -15.306 15.793 1.00 93.19 499 VAL A C 1
ATOM 3979 O O . VAL A 1 499 ? 15.761 -15.526 16.501 1.00 93.19 499 VAL A O 1
ATOM 3982 N N . ARG A 1 500 ? 14.016 -16.305 15.327 1.00 93.62 500 ARG A N 1
ATOM 3983 C CA . ARG A 1 500 ? 14.324 -17.726 15.577 1.00 93.62 500 ARG A CA 1
ATOM 3984 C C . ARG A 1 500 ? 15.689 -18.138 15.028 1.00 93.62 500 ARG A C 1
ATOM 3986 O O . ARG A 1 500 ? 16.420 -18.832 15.728 1.00 93.62 500 ARG A O 1
ATOM 3993 N N . ALA A 1 501 ? 16.050 -17.698 13.822 1.00 94.94 501 ALA A N 1
ATOM 3994 C CA . ALA A 1 501 ? 17.355 -17.984 13.230 1.00 94.94 501 ALA A CA 1
ATOM 3995 C C . ALA A 1 501 ? 18.494 -17.465 14.118 1.00 94.94 501 ALA A C 1
ATOM 3997 O O . ALA A 1 501 ? 19.421 -18.213 14.426 1.00 94.94 501 ALA A O 1
ATOM 3998 N N . ARG A 1 502 ? 18.386 -16.226 14.616 1.00 96.00 502 ARG A N 1
ATOM 3999 C CA . ARG A 1 502 ? 19.380 -15.658 15.532 1.00 96.00 502 ARG A CA 1
ATOM 4000 C C . ARG A 1 502 ? 19.432 -16.395 16.872 1.00 96.00 502 ARG A C 1
ATOM 4002 O O . ARG A 1 502 ? 20.523 -16.664 17.369 1.00 96.00 502 ARG A O 1
ATOM 4009 N N . LYS A 1 503 ? 18.282 -16.782 17.439 1.00 94.69 503 LYS A N 1
ATOM 4010 C CA . LYS A 1 503 ? 18.232 -17.597 18.670 1.00 94.69 503 LYS A CA 1
ATOM 4011 C C . LYS A 1 503 ? 18.948 -18.940 18.498 1.00 94.69 503 LYS A C 1
ATOM 4013 O O . LYS A 1 503 ? 19.745 -19.311 19.354 1.00 94.69 503 LYS A O 1
ATOM 4018 N N . LEU A 1 504 ? 18.703 -19.640 17.389 1.00 95.38 504 LEU A N 1
ATOM 4019 C CA . LEU A 1 504 ? 19.382 -20.899 17.060 1.00 95.38 504 LEU A CA 1
ATOM 4020 C C . LEU A 1 504 ? 20.894 -20.694 16.908 1.00 95.38 504 LEU A C 1
ATOM 4022 O O . LEU A 1 504 ? 21.674 -21.404 17.541 1.00 95.38 504 LEU A O 1
ATOM 4026 N N . PHE A 1 505 ? 21.304 -19.680 16.145 1.00 96.25 505 PHE A N 1
ATOM 4027 C CA . PHE A 1 505 ? 22.713 -19.369 15.914 1.00 96.25 505 PHE A CA 1
ATOM 4028 C C . PHE A 1 505 ? 23.471 -19.071 17.216 1.00 96.25 505 PHE A C 1
ATOM 4030 O O . PHE A 1 505 ? 24.563 -19.603 17.4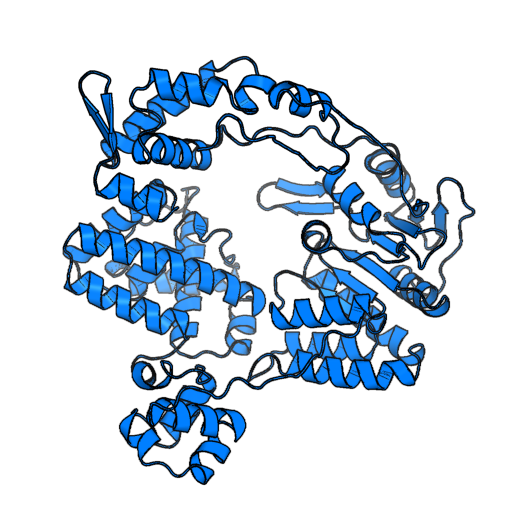38 1.00 96.25 505 PHE A O 1
ATOM 4037 N N . ASN A 1 506 ? 22.874 -18.265 18.100 1.00 95.94 506 ASN A N 1
ATOM 4038 C CA . ASN A 1 506 ? 23.442 -17.933 19.409 1.00 95.94 506 ASN A CA 1
ATOM 4039 C C . ASN A 1 506 ? 23.496 -19.152 20.342 1.00 95.94 506 ASN A C 1
ATOM 4041 O O . ASN A 1 506 ? 24.409 -19.261 21.152 1.00 95.94 506 ASN A O 1
ATOM 4045 N N . ALA A 1 507 ? 22.571 -20.102 20.186 1.00 94.94 507 ALA A N 1
ATOM 4046 C CA . ALA A 1 507 ? 22.579 -21.379 20.895 1.00 94.94 507 ALA A CA 1
ATOM 4047 C C . ALA A 1 507 ? 23.558 -22.415 20.298 1.00 94.94 507 ALA A C 1
ATOM 4049 O O . ALA A 1 507 ? 23.507 -23.588 20.676 1.00 94.94 507 ALA A O 1
ATOM 4050 N N . GLY A 1 508 ? 24.419 -22.015 19.354 1.00 94.31 508 GLY A N 1
ATOM 4051 C CA . GLY A 1 508 ? 25.406 -22.878 18.695 1.00 94.31 508 GLY A CA 1
ATOM 4052 C C . GLY A 1 508 ? 24.854 -23.715 17.537 1.00 94.31 508 GLY A C 1
ATOM 4053 O O . GLY A 1 508 ? 25.599 -24.482 16.935 1.00 94.31 508 GLY A O 1
ATOM 4054 N N . LEU A 1 509 ? 23.574 -23.564 17.189 1.00 94.81 509 LEU A N 1
ATOM 4055 C CA . LEU A 1 509 ? 22.914 -24.296 16.107 1.00 94.81 509 LEU A CA 1
ATOM 4056 C C . LEU A 1 509 ? 22.978 -23.478 14.813 1.00 94.81 509 LEU A C 1
ATOM 4058 O O . LEU A 1 509 ? 22.017 -22.816 14.421 1.00 94.81 509 LEU A O 1
ATOM 4062 N N . ARG A 1 510 ? 24.167 -23.452 14.203 1.00 93.81 510 ARG A N 1
ATOM 4063 C CA . ARG A 1 510 ? 24.509 -22.548 13.089 1.00 93.81 510 ARG A CA 1
ATOM 4064 C C . ARG A 1 510 ? 24.291 -23.155 11.705 1.00 93.81 510 ARG A C 1
ATOM 4066 O O . ARG A 1 510 ? 24.174 -22.418 10.732 1.00 93.81 510 ARG A O 1
ATOM 4073 N N . THR A 1 511 ? 24.239 -24.479 11.609 1.00 92.69 511 THR A N 1
ATOM 4074 C CA . THR A 1 511 ? 24.156 -25.204 10.334 1.00 92.69 511 THR A CA 1
ATOM 4075 C C . THR A 1 511 ? 22.962 -26.152 10.297 1.00 92.69 511 THR A C 1
ATOM 4077 O O . THR A 1 511 ? 22.389 -26.504 11.332 1.00 92.69 511 THR A O 1
ATOM 4080 N N . ILE A 1 512 ? 22.596 -26.594 9.095 1.00 92.06 512 ILE A N 1
ATOM 4081 C CA . ILE A 1 512 ? 21.543 -27.595 8.893 1.00 92.06 512 ILE A CA 1
ATOM 4082 C C . ILE A 1 512 ? 21.894 -28.909 9.610 1.00 92.06 512 ILE A C 1
ATOM 4084 O O . ILE A 1 512 ? 21.025 -29.535 10.213 1.00 92.06 512 ILE A O 1
ATOM 4088 N N . GLU A 1 513 ? 23.170 -29.281 9.616 1.00 91.31 513 GLU A N 1
ATOM 4089 C CA . GLU A 1 513 ? 23.719 -30.460 10.290 1.00 91.31 513 GLU A CA 1
ATOM 4090 C C . GLU A 1 513 ? 23.535 -30.344 11.807 1.00 91.31 513 GLU A C 1
ATOM 4092 O O . GLU A 1 513 ? 22.953 -31.230 12.430 1.00 91.31 513 GLU A O 1
ATOM 4097 N N . SER A 1 514 ? 23.885 -29.193 12.392 1.00 92.44 514 SER A N 1
ATOM 4098 C CA . SER A 1 514 ? 23.701 -28.967 13.831 1.00 92.44 514 SER A CA 1
ATOM 4099 C C . SER A 1 514 ? 22.227 -29.051 14.262 1.00 92.44 514 SER A C 1
ATOM 4101 O O . SER A 1 514 ? 21.918 -29.528 15.354 1.00 92.44 514 SER A O 1
ATOM 4103 N N . LEU A 1 515 ? 21.288 -28.646 13.395 1.00 91.12 515 LEU A N 1
ATOM 4104 C CA . LEU A 1 515 ? 19.850 -28.787 13.648 1.00 91.12 515 LEU A CA 1
ATOM 4105 C C . LEU A 1 515 ? 19.365 -30.239 13.518 1.00 91.12 515 LEU A C 1
ATOM 4107 O O . LEU A 1 515 ? 18.457 -30.652 14.248 1.00 91.12 515 LEU A O 1
ATOM 4111 N N . LYS A 1 516 ? 19.956 -31.027 12.611 1.00 90.81 516 LYS A N 1
ATOM 4112 C CA . LYS A 1 516 ? 19.675 -32.465 12.472 1.00 90.81 516 LYS A CA 1
ATOM 4113 C C . LYS A 1 516 ? 20.117 -33.245 13.706 1.00 90.81 516 LYS A C 1
ATOM 4115 O O . LYS A 1 516 ? 19.361 -34.093 14.169 1.00 90.81 516 LYS A O 1
ATOM 4120 N N . GLU A 1 517 ? 21.259 -32.898 14.283 1.00 92.19 517 GLU A N 1
ATOM 4121 C CA . GLU A 1 517 ? 21.804 -33.558 15.475 1.00 92.19 517 GLU A CA 1
ATOM 4122 C C . GLU A 1 517 ? 21.127 -33.109 16.780 1.00 92.19 517 GLU A C 1
ATOM 4124 O O . GLU A 1 517 ? 21.014 -33.880 17.731 1.00 92.19 517 GLU A O 1
ATOM 4129 N N . ALA A 1 518 ? 20.628 -31.870 16.844 1.00 92.38 518 ALA A N 1
ATOM 4130 C CA . ALA A 1 518 ? 20.007 -31.338 18.055 1.00 92.38 518 ALA A CA 1
ATOM 4131 C C . ALA A 1 518 ? 18.756 -32.127 18.480 1.00 92.38 518 ALA A C 1
ATOM 4133 O O . ALA A 1 518 ? 17.861 -32.369 17.675 1.00 92.38 518 ALA A O 1
ATOM 4134 N N . GLN A 1 519 ? 18.627 -32.464 19.763 1.00 93.44 519 GLN A N 1
ATOM 4135 C CA . GLN A 1 519 ? 17.411 -33.104 20.278 1.00 93.44 519 GLN A CA 1
ATOM 4136 C C . GLN A 1 519 ? 16.179 -32.189 20.147 1.00 93.44 519 GLN A C 1
ATOM 4138 O O . GLN A 1 519 ? 16.276 -30.966 20.291 1.00 93.44 519 GLN A O 1
ATOM 4143 N N . LEU A 1 520 ? 14.999 -32.783 19.925 1.00 92.75 520 LEU A N 1
ATOM 4144 C CA . LEU A 1 520 ? 13.736 -32.043 19.802 1.00 92.75 520 LEU A CA 1
ATOM 4145 C C . LEU A 1 520 ? 13.427 -31.213 21.057 1.00 92.75 520 LEU A C 1
ATOM 4147 O O . LEU A 1 520 ? 12.943 -30.088 20.939 1.00 92.75 520 LEU A O 1
ATOM 4151 N N . SER A 1 521 ? 13.751 -31.729 22.245 1.00 93.50 521 SER A N 1
ATOM 4152 C CA . SER A 1 521 ? 13.622 -31.020 23.525 1.00 93.50 521 SER A CA 1
ATOM 4153 C C . SER A 1 521 ? 14.397 -29.699 23.516 1.00 93.50 521 SER A C 1
ATOM 4155 O O . SER A 1 521 ? 13.827 -28.643 23.791 1.00 93.50 521 SER A O 1
ATOM 4157 N N . ARG A 1 522 ? 15.669 -29.731 23.095 1.00 94.38 522 ARG A N 1
ATOM 4158 C CA . ARG A 1 522 ? 16.526 -28.543 22.969 1.00 94.38 522 ARG A CA 1
ATOM 4159 C C . ARG A 1 522 ? 15.963 -27.540 21.965 1.00 94.38 522 ARG A C 1
ATOM 4161 O O . ARG A 1 522 ? 15.904 -26.351 22.263 1.00 94.38 522 ARG A O 1
ATOM 4168 N N . LEU A 1 523 ? 15.527 -27.999 20.792 1.00 92.75 523 LEU A N 1
ATOM 4169 C CA . LEU A 1 523 ? 14.924 -27.118 19.786 1.00 92.75 523 LEU A CA 1
ATOM 4170 C C . LEU A 1 523 ? 13.631 -26.472 20.304 1.00 92.75 523 LEU A C 1
ATOM 4172 O O . LEU A 1 523 ? 13.425 -25.274 20.127 1.00 92.75 523 LEU A O 1
ATOM 4176 N N . SER A 1 524 ? 12.787 -27.238 20.993 1.00 93.56 524 SER A N 1
ATOM 4177 C CA . SER A 1 524 ? 11.491 -26.769 21.498 1.00 93.56 524 SER A CA 1
ATOM 4178 C C . SER A 1 524 ? 11.627 -25.620 22.492 1.00 93.56 524 SER A C 1
ATOM 4180 O O . SER A 1 524 ? 10.820 -24.694 22.455 1.00 93.56 524 SER A O 1
ATOM 4182 N N . VAL A 1 525 ? 12.676 -25.630 23.320 1.00 93.88 525 VAL A N 1
ATOM 4183 C CA . VAL A 1 525 ? 12.986 -24.528 24.245 1.00 93.88 525 VAL A CA 1
ATOM 4184 C C . VAL A 1 525 ? 13.365 -23.246 23.493 1.00 93.88 525 VAL A C 1
ATOM 4186 O O . VAL A 1 525 ? 13.004 -22.151 23.914 1.00 93.88 525 VAL A O 1
ATOM 4189 N N . ILE A 1 526 ? 14.066 -23.361 22.363 1.00 91.88 526 ILE A N 1
ATOM 4190 C CA . ILE A 1 526 ? 14.600 -22.200 21.634 1.00 91.88 526 ILE A CA 1
ATOM 4191 C C . ILE A 1 526 ? 13.542 -21.569 20.719 1.00 91.88 526 ILE A C 1
ATOM 4193 O O . ILE A 1 526 ? 13.407 -20.343 20.669 1.00 91.88 526 ILE A O 1
ATOM 4197 N N . ILE A 1 527 ? 12.818 -22.396 19.960 1.00 91.62 527 ILE A N 1
ATOM 4198 C CA . ILE A 1 527 ? 11.943 -21.944 18.864 1.00 91.62 527 ILE A CA 1
ATOM 4199 C C . ILE A 1 527 ? 10.463 -22.306 19.044 1.00 91.62 527 ILE A C 1
ATOM 4201 O O . ILE A 1 527 ? 9.641 -21.904 18.215 1.00 91.62 527 ILE A O 1
ATOM 4205 N N . GLY A 1 528 ? 10.116 -22.995 20.135 1.00 91.00 528 GLY A N 1
ATOM 4206 C CA . GLY A 1 528 ? 8.774 -23.498 20.423 1.00 91.00 528 GLY A CA 1
ATOM 4207 C C . GLY A 1 528 ? 8.525 -24.884 19.825 1.00 91.00 528 GLY A C 1
ATOM 4208 O O . GLY A 1 528 ? 9.028 -25.211 18.751 1.00 91.00 528 GLY A O 1
ATOM 4209 N N . LEU A 1 529 ? 7.709 -25.691 20.511 1.00 91.38 529 LEU A N 1
ATOM 4210 C CA . LEU A 1 529 ? 7.471 -27.105 20.185 1.00 91.38 529 LEU A CA 1
ATOM 4211 C C . LEU A 1 529 ? 6.955 -27.326 18.753 1.00 91.38 529 LEU A C 1
ATOM 4213 O O . LEU A 1 529 ? 7.529 -28.106 17.999 1.00 91.38 529 LEU A O 1
ATOM 4217 N N . SER A 1 530 ? 5.904 -26.602 18.355 1.00 90.75 530 SER A N 1
ATOM 4218 C CA . SER A 1 530 ? 5.297 -26.733 17.019 1.00 90.75 530 SER A CA 1
ATOM 4219 C C . SER A 1 530 ? 6.307 -26.451 15.895 1.00 90.75 530 SER A C 1
ATOM 4221 O O . SER A 1 530 ? 6.392 -27.190 14.913 1.00 90.75 530 SER A O 1
ATOM 4223 N N . VAL A 1 531 ? 7.139 -25.419 16.066 1.00 91.56 531 VAL A N 1
ATOM 4224 C CA . VAL A 1 531 ? 8.152 -25.049 15.070 1.00 91.56 531 VAL A CA 1
ATOM 4225 C C . VAL A 1 531 ? 9.314 -26.035 15.084 1.00 91.56 531 VAL A C 1
ATOM 4227 O O . VAL A 1 531 ? 9.774 -26.434 14.019 1.00 91.56 531 VAL A O 1
ATOM 4230 N N . ALA A 1 532 ? 9.756 -26.479 16.262 1.00 92.75 532 ALA A N 1
ATOM 4231 C CA . ALA A 1 532 ? 10.801 -27.488 16.398 1.00 92.75 532 ALA A CA 1
ATOM 4232 C C . ALA A 1 532 ? 10.427 -28.805 15.701 1.00 92.75 532 ALA A C 1
ATOM 4234 O O . ALA A 1 532 ? 11.245 -29.354 14.962 1.00 92.75 532 ALA A O 1
ATOM 4235 N N . GLN A 1 533 ? 9.179 -29.258 15.859 1.00 92.88 533 GLN A N 1
ATOM 4236 C CA . GLN A 1 533 ? 8.673 -30.449 15.176 1.00 92.88 533 GLN A CA 1
ATOM 4237 C C . GLN A 1 533 ? 8.651 -30.261 13.655 1.00 92.88 533 GLN A C 1
ATOM 4239 O O . GLN A 1 533 ? 9.141 -31.109 12.913 1.00 92.88 533 GLN A O 1
ATOM 4244 N N . SER A 1 534 ? 8.139 -29.119 13.186 1.00 92.50 534 SER A N 1
ATOM 4245 C CA . SER A 1 534 ? 8.124 -28.779 11.758 1.00 92.50 534 SER A CA 1
ATOM 4246 C C . SER A 1 534 ? 9.533 -28.751 11.155 1.00 92.50 534 SER A C 1
ATOM 4248 O O . SER A 1 534 ? 9.748 -29.248 10.051 1.00 92.50 534 SER A O 1
ATOM 4250 N N . VAL A 1 535 ? 10.510 -28.200 11.879 1.00 92.19 535 VAL A N 1
ATOM 4251 C CA . VAL A 1 535 ? 11.914 -28.168 11.451 1.00 92.19 535 VAL A CA 1
ATOM 4252 C C . VAL A 1 535 ? 12.490 -29.578 11.366 1.00 92.19 535 VAL A C 1
ATOM 4254 O O . VAL A 1 535 ? 13.096 -29.908 10.352 1.00 92.19 535 VAL A O 1
ATOM 4257 N N . LYS A 1 536 ? 12.271 -30.436 12.370 1.00 91.44 536 LYS A N 1
ATOM 4258 C CA . LYS A 1 536 ? 12.733 -31.832 12.322 1.00 91.44 536 LYS A CA 1
ATOM 4259 C C . LYS A 1 536 ? 12.153 -32.597 11.137 1.00 91.44 536 LYS A C 1
ATOM 4261 O O . LYS A 1 536 ? 12.914 -33.201 10.389 1.00 91.44 536 LYS A O 1
ATOM 4266 N N . ASN A 1 537 ? 10.849 -32.475 10.901 1.00 91.12 537 ASN A N 1
ATOM 4267 C CA . ASN A 1 537 ? 10.189 -33.131 9.773 1.00 91.12 537 ASN A CA 1
ATOM 4268 C C . ASN A 1 537 ? 10.792 -32.689 8.424 1.00 91.12 537 ASN A C 1
ATOM 4270 O O . ASN A 1 537 ? 11.107 -33.532 7.585 1.00 91.12 537 ASN A O 1
ATOM 4274 N N . GLN A 1 538 ? 11.036 -31.383 8.245 1.00 91.94 538 GLN A N 1
ATOM 4275 C CA . GLN A 1 538 ? 11.686 -30.843 7.042 1.00 91.94 538 GLN A CA 1
ATOM 4276 C C . GLN A 1 538 ? 13.105 -31.389 6.840 1.00 91.94 538 GLN A C 1
ATOM 4278 O O . GLN A 1 538 ? 13.500 -31.690 5.716 1.00 91.94 538 GLN A O 1
ATOM 4283 N N . LEU A 1 539 ? 13.877 -31.517 7.921 1.00 88.56 539 LEU A N 1
ATOM 4284 C CA . LEU A 1 539 ? 15.261 -31.991 7.879 1.00 88.56 539 LEU A CA 1
ATOM 4285 C C . LEU A 1 539 ? 15.378 -33.498 7.601 1.00 88.56 539 LEU A C 1
ATOM 4287 O O . LEU A 1 539 ? 16.389 -33.930 7.044 1.00 88.56 539 LEU A O 1
ATOM 4291 N N . GLU A 1 540 ? 14.358 -34.271 7.972 1.00 85.19 540 GLU A N 1
ATOM 4292 C CA . GLU A 1 540 ? 14.234 -35.713 7.717 1.00 85.19 540 GLU A CA 1
ATOM 4293 C C . GLU A 1 540 ? 13.612 -36.034 6.346 1.00 85.19 540 GLU A C 1
ATOM 4295 O O . GLU A 1 540 ? 13.482 -37.202 5.992 1.00 85.19 540 GLU A O 1
ATOM 4300 N N . GLY A 1 541 ? 13.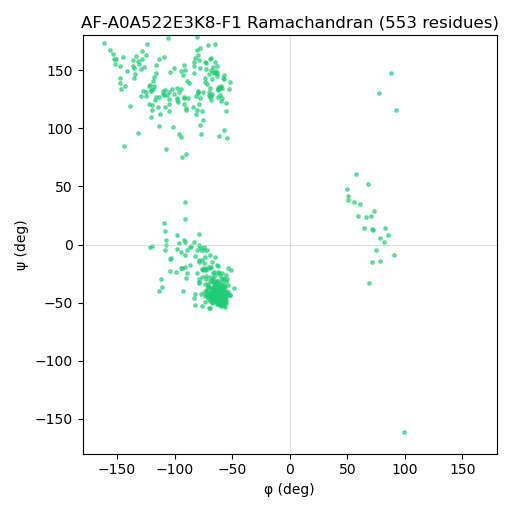213 -35.020 5.567 1.00 76.19 541 GLY A N 1
ATOM 4301 C CA . GLY A 1 541 ? 12.563 -35.213 4.266 1.00 76.19 541 GLY A CA 1
ATOM 4302 C C . GLY A 1 541 ? 11.129 -35.750 4.352 1.00 76.19 541 GLY A C 1
ATOM 4303 O O . GLY A 1 541 ? 10.571 -36.168 3.339 1.00 76.19 541 GLY A O 1
ATOM 4304 N N . LYS A 1 542 ? 10.510 -35.727 5.539 1.00 58.38 542 LYS A N 1
ATOM 4305 C CA . LYS A 1 542 ? 9.101 -36.089 5.726 1.00 58.38 542 LYS A CA 1
ATOM 4306 C C . LYS A 1 542 ? 8.239 -34.906 5.288 1.00 58.38 542 LYS A C 1
ATOM 4308 O O . LYS A 1 542 ? 8.383 -33.804 5.825 1.00 58.38 542 LYS A O 1
ATOM 4313 N N . GLN A 1 543 ? 7.360 -35.105 4.301 1.00 41.16 543 GLN A N 1
ATOM 4314 C CA . GLN A 1 543 ? 6.378 -34.075 3.957 1.00 41.16 543 GLN A CA 1
ATOM 4315 C C . GLN A 1 543 ? 5.531 -33.742 5.198 1.00 41.16 543 GLN A C 1
ATOM 4317 O O . GLN A 1 543 ? 5.258 -34.639 5.999 1.00 41.16 543 GLN A O 1
ATOM 4322 N N . PRO A 1 544 ? 5.140 -32.473 5.407 1.00 40.81 544 PRO A N 1
ATOM 4323 C CA . PRO A 1 544 ? 4.277 -32.133 6.526 1.00 40.81 544 PRO A CA 1
ATOM 4324 C C . PRO A 1 544 ? 2.942 -32.860 6.351 1.00 40.81 544 PRO A C 1
ATOM 4326 O O . PRO A 1 544 ? 2.313 -32.700 5.308 1.00 40.81 544 PRO A O 1
ATOM 4329 N N . GLU A 1 545 ? 2.497 -33.611 7.360 1.00 39.09 545 GLU A N 1
ATOM 4330 C CA . GLU A 1 545 ? 1.083 -33.968 7.471 1.00 39.09 545 GLU A CA 1
ATOM 4331 C C . GLU A 1 545 ? 0.290 -32.657 7.456 1.00 39.09 545 GLU A C 1
ATOM 4333 O O . GLU A 1 545 ? 0.455 -31.797 8.331 1.00 39.09 545 GLU A O 1
ATOM 4338 N N . GLU A 1 546 ? -0.514 -32.456 6.414 1.00 35.06 546 GLU A N 1
ATOM 4339 C CA . GLU A 1 546 ? -1.519 -31.408 6.422 1.00 35.06 546 GLU A CA 1
ATOM 4340 C C . GLU A 1 546 ? -2.390 -31.639 7.654 1.00 35.06 546 GLU A C 1
ATOM 4342 O O . GLU A 1 546 ? -2.983 -32.703 7.823 1.00 35.06 546 GLU A O 1
ATOM 4347 N N . GLN A 1 547 ? -2.456 -30.646 8.540 1.00 32.59 547 GLN A N 1
ATOM 4348 C CA . GLN A 1 547 ? -3.483 -30.620 9.567 1.00 32.59 547 GLN A CA 1
ATOM 4349 C C . GLN A 1 547 ? -4.835 -30.554 8.854 1.00 32.59 547 GLN A C 1
ATOM 4351 O O . GLN A 1 547 ? -5.322 -29.474 8.521 1.00 32.59 547 GLN A O 1
ATOM 4356 N N . THR A 1 548 ? -5.434 -31.721 8.622 1.00 28.97 548 THR A N 1
ATOM 4357 C CA . THR A 1 548 ? -6.850 -31.899 8.321 1.00 28.97 548 THR A CA 1
ATOM 4358 C C . THR A 1 548 ? -7.651 -31.239 9.432 1.00 28.97 548 THR A C 1
ATOM 4360 O O . THR A 1 548 ? -7.971 -31.839 10.456 1.00 28.97 548 THR A O 1
ATOM 4363 N N . THR A 1 549 ? -7.987 -29.970 9.233 1.00 29.67 549 THR A N 1
ATOM 4364 C CA . THR A 1 549 ? -9.168 -29.386 9.852 1.00 29.67 549 THR A CA 1
ATOM 4365 C C . THR A 1 549 ? -10.345 -29.890 9.034 1.00 29.67 549 THR A C 1
ATOM 4367 O O . THR A 1 549 ? -10.670 -29.383 7.967 1.00 29.67 549 THR A O 1
ATOM 4370 N N . LEU A 1 550 ? -10.932 -30.981 9.522 1.00 30.31 550 LEU A N 1
ATOM 4371 C CA . LEU A 1 550 ? -12.219 -31.494 9.081 1.00 30.31 550 LEU A CA 1
ATOM 4372 C C . LEU A 1 550 ? -13.286 -30.404 9.262 1.00 30.31 550 LEU A C 1
ATOM 4374 O O . LEU A 1 550 ? -13.845 -30.251 10.344 1.00 30.31 550 LEU A O 1
ATOM 4378 N N . SER A 1 551 ? -13.618 -29.685 8.195 1.00 29.52 551 SER A N 1
ATOM 4379 C CA . SER A 1 551 ? -14.966 -29.161 7.995 1.00 29.52 551 SER A CA 1
ATOM 4380 C C . SER A 1 551 ? -15.666 -30.073 6.991 1.00 29.52 551 SER A C 1
ATOM 4382 O O . SER A 1 551 ? -15.441 -30.020 5.784 1.00 29.52 551 SER A O 1
ATOM 4384 N N . LYS A 1 552 ? -16.512 -30.971 7.507 1.00 28.30 552 LYS A N 1
ATOM 4385 C CA . LYS A 1 552 ? -17.507 -31.658 6.677 1.00 28.30 552 LYS A CA 1
ATOM 4386 C C . LYS A 1 552 ? -18.424 -30.600 6.041 1.00 28.30 552 LYS A C 1
ATOM 4388 O O . LYS A 1 552 ? -18.878 -29.716 6.769 1.00 28.30 552 LYS A O 1
ATOM 4393 N N . PRO A 1 553 ? -18.769 -30.708 4.750 1.00 32.16 553 PRO A N 1
ATOM 4394 C CA . PRO A 1 553 ? -19.892 -29.971 4.194 1.00 32.16 553 PRO A CA 1
ATOM 4395 C C . PRO A 1 553 ? -21.185 -30.651 4.666 1.00 32.16 553 PRO A C 1
ATOM 4397 O O . PRO A 1 553 ? -21.505 -31.769 4.262 1.00 32.16 553 PRO A O 1
ATOM 4400 N N . GLY A 1 554 ? -21.890 -30.003 5.591 1.00 35.28 554 GLY A N 1
ATOM 4401 C CA . GLY A 1 554 ? -23.282 -30.316 5.896 1.00 35.28 554 GLY A CA 1
ATOM 4402 C C . GLY A 1 554 ? -24.182 -29.677 4.843 1.00 35.28 554 GLY A C 1
ATOM 4403 O O . GLY A 1 554 ? -23.964 -28.520 4.490 1.00 35.28 554 GLY A O 1
ATOM 4404 N N . LYS A 1 555 ? -25.114 -30.483 4.333 1.00 33.44 555 LYS A N 1
ATOM 4405 C CA . LYS A 1 555 ? -26.216 -30.108 3.441 1.00 33.44 555 LYS A CA 1
ATOM 4406 C C . LYS A 1 555 ? -27.049 -28.949 3.972 1.00 33.44 555 LYS A C 1
ATOM 4408 O O . LYS A 1 555 ? -27.169 -28.853 5.215 1.00 33.44 555 LYS A O 1
#

Radius of gyration: 27.41 Å; Cα contacts (8 Å, |Δi|>4): 813; chains: 1; bounding box: 69×64×73 Å

Nearest PDB structures (foldseek):
  2zj8-assembly1_A  TM=9.149E-01  e=3.661E-42  Pyrococcus furiosus
  2va8-assembly2_B  TM=9.119E-01  e=1.194E-35  Saccharolobus solfataricus
  2va8-assembly1_A  TM=9.022E-01  e=3.285E-35  Saccharolobus solfataricus
  9bh6-assembly1_A  TM=7.721E-01  e=3.086E-28  Homo sapiens
  5aga-assembly1_A  TM=8.078E-01  e=4.449E-27  Homo sapiens

Secondary structure (DSSP, 8-state):
--TTPPP----S--TTHHHHHHHTT---------SSEEEEEEEETTEEEETTEEEEEPPSSHHHHHHHHHHHTT--EEEE-SSHHHHHHHHHHHHHHHGGGS-HHHHHHHHHHHHHHHTTSSS--HHHHHHHHHHHTTEEEESTTS-HHHHHHHHHHHHTT-S-EEEE-TTHHHHS---BSEEEE--SEEEETTTEEEEPPHHHHHHHHTTBS-TTT-SEEEEEEEPSSHHHHHHHIIIIISSPPPP----TTSHHHHHHHHHHHHHTTS--BHHHHHHHHHTSHHHHHH---HHHHHHHHHHHHHHHHTTSEEEETTEEEE-HHHHHHHHHT--HHHHHHHHHHHHHHHHS---HHHHHHHHHTSGGGPSPPPPPGGGHHHHHHHHHHTGGG--SPPPPTTSTTHHHHHHHHHHHHHHHHHHTT--HHHHHHHH---HHHHHHHHHHHHHHHHHHHHHHHHTT-HHHHHHHHHHHHHHHHT--GGGTTTTTSTT--HHHHHHHHHTT--SHHHHHHS-HHHHHHHH-HHHHHHHHHHHTTPPP-----------

Sequence (555 aa):
MAPKAQILALSATIKNAKELADWLNAALFISDFRPVKLYEGVSTDSEIRFHGKEGYKIADGEDEGLALHTIGLGKQALFFVATRRSAESLAERISTRTKLHIAKSDQQQLSKLADEIENVLESPTHQCKKLAKCIRGGAAFHHAGLLRKQKSLIEENFRKGVVKIITSTPTLAMGVNLPAWRVVIRDAKRYYPGVGSTYIPVLDYKQMVGRAGRPQYDSFGESILMAKSEEDSYDLEERYINGETEDIISKLSLEPILRTHTLALVASGFCKTKESLLDFFSKTFYAFHYGDMTDIKDKISYTIDMLSDWGFITARNGKLSPTLIGKRVSDLYIDPLTARNFISSLDKASKKQISEFGIIQTINNALEMKPLIGVKSGEQESVQSRIISDYNSILQDIPEEYDYEFDDFLKSIKMTMLFEEWMGESTDEQLLDKYNIAPGEMRGKLQVANWLLYSIHELSMLKRYEEITKYIRKVRVRMMYGVKEELLPLVKLKGIGRVRARKLFNAGLRTIESLKEAQLSRLSVIIGLSVAQSVKNQLEGKQPEEQTTLSKPGK

Foldseek 3Di:
DCPPDDDDDDDDDFDVQVLVCVLSVHDDDDDPDDLAAEWEWEDDPQWIDTDPDDIDGFPDDNLLSVLQVQVVVLWAEEEADADLVCQLVSLLVNLVSQLVVDDPVLLVVLQVLLVVQQPPDVHGAPSSNSQSSSSSSLEGEDELLGAPVNNVSQQVCQVVSSRRYYYYHLVVLVPDLHATQEYEYADQWYQDPPPGIDGDFLSSVCSRSVRHDDRPPDNHHYYYYYAHHVVSRVVCCVPHVVHHGDHDADPCLPLLNLLLVLLLCQLVVVDFFLVSVLVVVCSDSNCSVPVDCPSVSVSNVVSQVVCVVLQQWPQDPRTIHGDPLSNLCNVLSFRVVLSSLLLQLLVQCLVAPADLLQLQLSLLLGPLLPPFQFQDPVCQVVLVVQCVVCVRNHSGDQDDPPDPCNRSSSSSSLVSVLLVVLLVVDDQNRSCVPRVRRPSRLVVSLVSSLSSLVSSLVVCVVVVVVVVNVVSVQSSQSSNQSYYSQLSQPCVQPLCGRQLSVQCVVVVNRHLVSLQPDDLVVSCVRRNNVSSVSSNCVSVVNDDDPPPPDDDDDD

pLDDT: mean 92.07, std 10.58, range [28.3, 98.75]